Protein AF-A0A7C4AGB2-F1 (afdb_monomer_lite)

Organism: NCBI:txid270496

Sequence (620 aa):
MDYPVLHWTTWGGGLLIALMATIHVFIAHFAVGGGLFIAVMETRVQRLGLTPLKDYLRRYAKFFLVFTMVVGGLTGVGIWFSASITAPGATSVLIHTFVLGWATEWTFFLAEIVTLLVYMRSFEAQRSTRRLILAWLYFVFAFGSLATVQGFISYMLTPGDWLTTQRFWDGFFNPTYWPGLAFRTCVCAILAGIFGLLTAQGVEDADQRKRLTRFCALWTILPLPLAGLSGWWHIAVLPPAQKALALGGNPENAWGMQVFLWAGPVVLAGTALACVRLPRLGARVVAVVALAASFMFLGSFEYMREAGRRPFLVTGYIYSNGIRVSQVEAANRDGVLATARFSRVKTITPENRMQAGEELYFLECSSCHSLGGIMLDIKPRSAKYTAFGMESLLTGLGKVGRYMPPFVGTQEEKKALAAWLTEGLHGPAKPVAVTIPQLPDPPASAFNDSSEYVLTVAADRGINMLADADGRWTLGVGPQNLTAQLIKRDPSPMLVTADIQVTYAVQNGPSGNMRPGDKAFTAENIRATPYAKDGAFNPYPLVTVQAFDKDGKLLAQTSAVLPVSTELGCRNCHGGSWSHAVAGIAPDTARDVLKAHDRLSGTTLLASREPVNCRSCHAT

Structure (mmCIF, N/CA/C/O backbone):
data_AF-A0A7C4AGB2-F1
#
_entry.id   AF-A0A7C4AGB2-F1
#
loop_
_atom_site.group_PDB
_atom_site.id
_atom_site.type_symbol
_atom_site.label_atom_id
_atom_site.label_alt_id
_atom_site.label_comp_id
_atom_site.label_asym_id
_atom_site.label_entity_id
_atom_site.label_seq_id
_atom_site.pdbx_PDB_ins_code
_atom_site.Cartn_x
_atom_site.Cartn_y
_atom_site.Cartn_z
_atom_site.occupancy
_atom_site.B_iso_or_equiv
_atom_site.auth_seq_id
_atom_site.auth_comp_id
_atom_site.auth_asym_id
_atom_site.auth_atom_id
_atom_site.pdbx_PDB_model_num
ATOM 1 N N . MET A 1 1 ? 5.628 -21.078 7.020 1.00 61.00 1 MET A N 1
ATOM 2 C CA . MET A 1 1 ? 6.822 -20.223 6.827 1.00 61.00 1 MET A CA 1
ATOM 3 C C . MET A 1 1 ? 8.030 -21.125 6.680 1.00 61.00 1 MET A C 1
ATOM 5 O O . MET A 1 1 ? 8.529 -21.647 7.673 1.00 61.00 1 MET A O 1
ATOM 9 N N . ASP A 1 2 ? 8.448 -21.350 5.435 1.00 69.12 2 ASP A N 1
ATOM 10 C CA . ASP A 1 2 ? 9.408 -22.414 5.092 1.00 69.12 2 ASP A CA 1
ATOM 11 C C . ASP A 1 2 ? 10.834 -21.893 4.884 1.00 69.12 2 ASP A C 1
ATOM 13 O O . ASP A 1 2 ? 11.748 -22.680 4.648 1.00 69.12 2 ASP A O 1
ATOM 17 N N . TYR A 1 3 ? 11.022 -20.574 4.984 1.00 73.81 3 TYR A N 1
ATOM 18 C CA . TYR A 1 3 ? 12.280 -19.883 4.724 1.00 73.81 3 TYR A CA 1
ATOM 19 C C . TYR A 1 3 ? 12.599 -18.897 5.854 1.00 73.81 3 TYR A C 1
ATOM 21 O O . TYR A 1 3 ? 11.674 -18.276 6.386 1.00 73.81 3 TYR A O 1
ATOM 29 N N . PRO A 1 4 ? 13.883 -18.718 6.208 1.00 70.25 4 PRO A N 1
ATOM 30 C CA . PRO A 1 4 ? 14.295 -17.625 7.075 1.00 70.25 4 PRO A CA 1
ATOM 31 C C . PRO A 1 4 ? 14.122 -16.287 6.342 1.00 70.25 4 PRO A C 1
ATOM 33 O O . PRO A 1 4 ? 14.350 -16.199 5.135 1.00 70.25 4 PRO A O 1
ATOM 36 N N . VAL A 1 5 ? 13.742 -15.241 7.074 1.00 68.69 5 VAL A N 1
ATOM 37 C CA . VAL A 1 5 ? 13.641 -13.869 6.556 1.00 68.69 5 VAL A CA 1
ATOM 38 C C . VAL A 1 5 ? 14.658 -13.006 7.291 1.00 68.69 5 VAL A C 1
ATOM 40 O O . VAL A 1 5 ? 14.790 -13.099 8.510 1.00 68.69 5 VAL A O 1
ATOM 43 N N . LEU A 1 6 ? 15.401 -12.172 6.561 1.00 68.88 6 LEU A N 1
ATOM 44 C CA . LEU A 1 6 ? 16.325 -11.231 7.190 1.00 68.88 6 LEU A CA 1
ATOM 45 C C . LEU A 1 6 ? 15.527 -10.072 7.796 1.00 68.88 6 LEU A C 1
ATOM 47 O O . LEU A 1 6 ? 14.809 -9.376 7.079 1.00 68.88 6 LEU A O 1
ATOM 51 N N . HIS A 1 7 ? 15.663 -9.851 9.104 1.00 66.69 7 HIS A N 1
ATOM 52 C CA . HIS A 1 7 ? 14.978 -8.761 9.791 1.00 66.69 7 HIS A CA 1
ATOM 53 C C . HIS A 1 7 ? 15.769 -7.456 9.703 1.00 66.69 7 HIS A C 1
ATOM 55 O O . HIS A 1 7 ? 16.897 -7.370 10.186 1.00 66.69 7 HIS A O 1
ATOM 61 N N . TRP A 1 8 ? 15.148 -6.418 9.151 1.00 68.19 8 TRP A N 1
ATOM 62 C CA . TRP A 1 8 ? 15.706 -5.068 9.112 1.00 68.19 8 TRP A CA 1
ATOM 63 C C . TRP A 1 8 ? 14.906 -4.191 10.077 1.00 68.19 8 TRP A C 1
ATOM 65 O O . TRP A 1 8 ? 14.024 -3.451 9.646 1.00 68.19 8 TRP A O 1
ATOM 75 N N . THR A 1 9 ? 15.195 -4.295 11.381 1.00 72.50 9 THR A N 1
ATOM 76 C CA . THR A 1 9 ? 14.487 -3.577 12.466 1.00 72.50 9 THR A CA 1
ATOM 77 C C . THR A 1 9 ? 14.220 -2.109 12.122 1.00 72.50 9 THR A C 1
ATOM 79 O O . THR A 1 9 ? 13.076 -1.668 12.169 1.00 72.50 9 THR A O 1
ATOM 82 N N . THR A 1 10 ? 15.257 -1.368 11.721 1.00 72.69 10 THR A N 1
ATOM 83 C CA . THR A 1 10 ? 15.205 0.090 11.506 1.00 72.69 10 THR A CA 1
ATOM 84 C C . THR A 1 10 ? 14.708 0.498 10.117 1.00 72.69 10 THR A C 1
ATOM 86 O O . THR A 1 10 ? 14.137 1.573 9.942 1.00 72.69 10 THR A O 1
ATOM 89 N N . TRP A 1 11 ? 14.927 -0.328 9.097 1.00 68.19 11 TRP A N 1
ATOM 90 C CA . TRP A 1 11 ? 14.608 0.042 7.711 1.00 68.19 11 TRP A CA 1
ATOM 91 C C . TRP A 1 11 ? 13.245 -0.505 7.263 1.00 68.19 11 TRP A C 1
ATOM 93 O O . TRP A 1 11 ? 12.639 0.051 6.350 1.00 68.19 11 TRP A O 1
ATOM 103 N N . GLY A 1 12 ? 12.724 -1.529 7.950 1.00 66.94 12 GLY A N 1
ATOM 104 C CA . GLY A 1 12 ? 11.494 -2.238 7.594 1.00 66.94 12 GLY A CA 1
ATOM 105 C C . GLY A 1 12 ? 11.680 -3.165 6.388 1.00 66.94 12 GLY A C 1
ATOM 106 O O . GLY A 1 12 ? 12.526 -2.924 5.526 1.00 66.94 12 GLY A O 1
ATOM 107 N N . GLY A 1 13 ? 10.876 -4.231 6.302 1.00 64.62 13 GLY A N 1
ATOM 108 C CA . GLY A 1 13 ? 11.018 -5.239 5.240 1.00 64.62 13 GLY A CA 1
ATOM 109 C C . GLY A 1 13 ? 10.733 -4.725 3.818 1.00 64.62 13 GLY A C 1
ATOM 110 O O . GLY A 1 13 ? 11.320 -5.216 2.856 1.00 64.62 13 GLY A O 1
ATOM 111 N N . GLY A 1 14 ? 9.892 -3.693 3.668 1.00 73.25 14 GLY A N 1
ATOM 112 C CA . GLY A 1 14 ? 9.482 -3.166 2.357 1.00 73.25 14 GLY A CA 1
ATOM 113 C C . GLY A 1 14 ? 10.383 -2.083 1.745 1.00 73.25 14 GLY A C 1
ATOM 114 O O . GLY A 1 14 ? 10.343 -1.878 0.532 1.00 73.25 14 GLY A O 1
ATOM 115 N N . LEU A 1 15 ? 11.202 -1.379 2.535 1.00 79.25 15 LEU A N 1
ATOM 116 C CA . LEU A 1 15 ? 11.933 -0.201 2.043 1.00 79.25 15 LEU A CA 1
ATOM 117 C C . LEU A 1 15 ? 13.073 -0.565 1.087 1.00 79.25 15 LEU A C 1
ATOM 119 O O . LEU A 1 15 ? 13.238 0.085 0.056 1.00 79.25 15 LEU A O 1
ATOM 123 N N . LEU A 1 16 ? 13.851 -1.601 1.418 1.00 80.94 16 LEU A N 1
ATOM 124 C CA . LEU A 1 16 ? 14.991 -2.025 0.602 1.00 80.94 16 LEU A CA 1
ATOM 125 C C . LEU A 1 16 ? 14.543 -2.391 -0.816 1.00 80.94 16 LEU A C 1
ATOM 127 O O . LEU A 1 16 ? 15.123 -1.920 -1.795 1.00 80.94 16 LEU A O 1
ATOM 131 N N . ILE A 1 17 ? 13.479 -3.193 -0.923 1.00 81.00 17 ILE A N 1
ATOM 132 C CA . ILE A 1 17 ? 12.941 -3.592 -2.221 1.00 81.00 17 ILE A CA 1
ATOM 133 C C . ILE A 1 17 ? 12.310 -2.405 -2.955 1.00 81.00 17 ILE A C 1
ATOM 135 O O . ILE A 1 17 ? 12.520 -2.282 -4.157 1.00 81.00 17 ILE A O 1
ATOM 139 N N . ALA A 1 18 ? 11.623 -1.488 -2.262 1.00 82.31 18 ALA A N 1
ATOM 140 C CA . ALA A 1 18 ? 11.052 -0.291 -2.883 1.00 82.31 18 ALA A CA 1
ATOM 141 C C . ALA A 1 18 ? 12.131 0.630 -3.481 1.00 82.31 18 ALA A C 1
ATOM 143 O O . ALA A 1 18 ? 11.993 1.093 -4.617 1.00 82.31 18 ALA A O 1
ATOM 144 N N . LEU A 1 19 ? 13.228 0.858 -2.750 1.00 84.94 19 LEU A N 1
ATOM 145 C CA . LEU A 1 19 ? 14.354 1.669 -3.213 1.00 84.94 19 LEU A CA 1
ATOM 146 C C . LEU A 1 19 ? 15.060 1.010 -4.405 1.00 84.94 19 LEU A C 1
ATOM 148 O O . LEU A 1 19 ? 15.242 1.648 -5.443 1.00 84.94 19 LEU A O 1
ATOM 152 N N . MET A 1 20 ? 15.415 -0.273 -4.278 1.00 88.69 20 MET A N 1
ATOM 153 C CA . MET A 1 20 ? 16.110 -1.007 -5.339 1.00 88.69 20 MET A CA 1
ATOM 154 C C . MET A 1 20 ? 15.249 -1.151 -6.594 1.00 88.69 20 MET A C 1
ATOM 156 O O . MET A 1 20 ? 15.752 -0.930 -7.694 1.00 88.69 20 MET A O 1
ATOM 160 N N . ALA A 1 21 ? 13.952 -1.444 -6.447 1.00 88.88 21 ALA A N 1
ATOM 161 C CA . ALA A 1 21 ? 13.019 -1.501 -7.567 1.00 88.88 21 ALA A CA 1
ATOM 162 C C . ALA A 1 21 ? 12.912 -0.146 -8.269 1.00 88.88 21 ALA A C 1
ATOM 164 O O . ALA A 1 21 ? 13.071 -0.091 -9.482 1.00 88.88 21 ALA A O 1
ATOM 165 N N . THR A 1 22 ? 12.734 0.954 -7.533 1.00 90.88 22 THR A N 1
ATOM 166 C CA . THR A 1 22 ? 12.635 2.295 -8.133 1.00 90.88 22 THR A CA 1
ATOM 167 C C . THR A 1 22 ? 13.884 2.648 -8.943 1.00 90.88 22 THR A C 1
ATOM 169 O O . THR A 1 22 ? 13.779 3.070 -10.095 1.00 90.88 22 THR A O 1
ATOM 172 N N . ILE A 1 23 ? 15.073 2.436 -8.369 1.00 92.44 23 ILE A N 1
ATOM 173 C CA . ILE A 1 23 ? 16.349 2.740 -9.029 1.00 92.44 23 ILE A CA 1
ATOM 174 C C . ILE A 1 23 ? 16.540 1.859 -10.267 1.00 92.44 23 ILE A C 1
ATOM 176 O O . ILE A 1 23 ? 16.815 2.372 -11.353 1.00 92.44 23 ILE A O 1
ATOM 180 N N . HIS A 1 24 ? 16.380 0.543 -10.120 1.00 94.19 24 HIS A N 1
ATOM 181 C CA . HIS A 1 24 ? 16.608 -0.392 -11.215 1.00 94.19 24 HIS A CA 1
ATOM 182 C C . HIS A 1 24 ? 15.602 -0.192 -12.353 1.00 94.19 24 HIS A C 1
ATOM 184 O O . HIS A 1 24 ? 15.998 -0.091 -13.511 1.00 94.19 24 HIS A O 1
ATOM 190 N N . VAL A 1 25 ? 14.310 -0.067 -12.032 1.00 93.38 25 VAL A N 1
ATOM 191 C CA . VAL A 1 25 ? 13.242 0.125 -13.022 1.00 93.38 25 VAL A CA 1
ATOM 192 C C . VAL A 1 25 ? 13.456 1.425 -13.792 1.00 93.38 25 VAL A C 1
ATOM 194 O O . VAL A 1 25 ? 13.307 1.424 -15.014 1.00 93.38 25 VAL A O 1
ATOM 197 N N . PHE A 1 26 ? 13.878 2.507 -13.131 1.00 93.69 26 PHE A N 1
ATOM 198 C CA . PHE A 1 26 ? 14.246 3.743 -13.819 1.00 93.69 26 PHE A CA 1
ATOM 199 C C . PHE A 1 26 ? 15.380 3.514 -14.820 1.00 93.69 26 PHE A C 1
ATOM 201 O O . PHE A 1 26 ? 15.223 3.835 -15.995 1.00 93.69 26 PHE A O 1
ATOM 208 N N . ILE A 1 27 ? 16.482 2.885 -14.405 1.00 93.19 27 ILE A N 1
ATOM 209 C CA . ILE A 1 27 ? 17.621 2.592 -15.292 1.00 93.19 27 ILE A CA 1
ATOM 210 C C . ILE A 1 27 ? 17.211 1.680 -16.460 1.00 93.19 27 ILE A C 1
ATOM 212 O O . ILE A 1 27 ? 17.612 1.925 -17.598 1.00 93.19 27 ILE A O 1
ATOM 216 N N . ALA A 1 28 ? 16.378 0.671 -16.207 1.00 92.81 28 ALA A N 1
ATOM 217 C CA . ALA A 1 28 ? 15.880 -0.240 -17.231 1.00 92.81 28 ALA A CA 1
ATOM 218 C C . ALA A 1 28 ? 15.011 0.489 -18.271 1.00 92.81 28 ALA A C 1
ATOM 220 O O . ALA A 1 28 ? 15.226 0.339 -19.472 1.00 92.81 28 ALA A O 1
ATOM 221 N N . HIS A 1 29 ? 14.085 1.356 -17.844 1.00 94.19 29 HIS A N 1
ATOM 222 C CA . HIS A 1 29 ? 13.275 2.150 -18.778 1.00 94.19 29 HIS A CA 1
ATOM 223 C C . HIS A 1 29 ? 14.131 3.152 -19.566 1.00 94.19 29 HIS A C 1
ATOM 225 O O . HIS A 1 29 ? 13.853 3.421 -20.738 1.00 94.19 29 HIS A O 1
ATOM 231 N N . PHE A 1 30 ? 15.207 3.659 -18.955 1.00 91.06 30 PHE A N 1
ATOM 232 C CA . PHE A 1 30 ? 16.235 4.428 -19.651 1.00 91.06 30 PHE A CA 1
ATOM 233 C C . PHE A 1 30 ? 16.916 3.617 -20.752 1.00 91.06 30 PHE A C 1
ATOM 235 O O . PHE A 1 30 ? 17.067 4.139 -21.852 1.00 91.06 30 PHE A O 1
ATOM 242 N N . ALA A 1 31 ? 17.301 2.366 -20.494 1.00 92.06 31 ALA A N 1
ATOM 243 C CA . ALA A 1 31 ? 17.930 1.498 -21.490 1.00 92.06 31 ALA A CA 1
ATOM 244 C C . ALA A 1 31 ? 17.009 1.265 -22.700 1.00 92.06 31 ALA A C 1
ATOM 246 O O . ALA A 1 31 ? 17.386 1.534 -23.841 1.00 92.06 31 ALA A O 1
ATOM 247 N N . VAL A 1 32 ? 15.753 0.888 -22.446 1.00 95.19 32 VAL A N 1
ATOM 248 C CA . VAL A 1 32 ? 14.756 0.624 -23.498 1.00 95.19 32 VAL A CA 1
ATOM 249 C C . VAL A 1 32 ? 14.434 1.887 -24.296 1.00 95.19 32 VAL A C 1
ATOM 251 O O . VAL A 1 32 ? 14.479 1.889 -25.529 1.00 95.19 32 VAL A O 1
ATOM 254 N N . GLY A 1 33 ? 14.131 2.986 -23.601 1.00 94.50 33 GLY A N 1
ATOM 255 C CA . GLY A 1 33 ? 13.828 4.270 -24.226 1.00 94.50 33 GLY A CA 1
ATOM 256 C C . GLY A 1 33 ? 15.018 4.838 -25.000 1.00 94.50 33 GLY A C 1
ATOM 257 O O . GLY A 1 33 ? 14.879 5.256 -26.152 1.00 94.50 33 GLY A O 1
ATOM 258 N N . GLY A 1 34 ? 16.203 4.813 -24.392 1.00 91.69 34 GLY A N 1
ATOM 259 C CA . GLY A 1 34 ? 17.462 5.215 -25.013 1.00 91.69 34 GLY A CA 1
ATOM 260 C C . GLY A 1 34 ? 17.780 4.386 -26.254 1.00 91.69 34 GLY A C 1
ATOM 261 O O . GLY A 1 34 ? 18.238 4.939 -27.252 1.00 91.69 34 GLY A O 1
ATOM 262 N N . GLY A 1 35 ? 17.455 3.093 -26.251 1.00 93.00 35 GLY A N 1
ATOM 263 C CA . GLY A 1 35 ? 17.589 2.229 -27.420 1.00 93.00 35 GLY A CA 1
ATOM 264 C C . GLY A 1 35 ? 16.694 2.602 -28.573 1.00 93.00 35 GLY A C 1
ATOM 265 O O . GLY A 1 35 ? 17.174 2.726 -29.701 1.00 93.00 35 GLY A O 1
ATOM 266 N N . LEU A 1 36 ? 15.423 2.875 -28.286 1.00 95.38 36 LEU A N 1
ATOM 267 C CA . LEU A 1 36 ? 14.507 3.394 -29.294 1.00 95.38 36 LEU A CA 1
ATOM 268 C C . LEU A 1 36 ? 15.022 4.721 -29.868 1.00 95.38 36 LEU A C 1
ATOM 270 O O . LEU A 1 36 ? 15.013 4.927 -31.084 1.00 95.38 36 LEU A O 1
ATOM 274 N N . PHE A 1 37 ? 15.519 5.608 -29.002 1.00 94.69 37 PHE A N 1
ATOM 275 C CA . PHE A 1 37 ? 16.094 6.882 -29.419 1.00 94.69 37 PHE A CA 1
ATOM 276 C C . PHE A 1 37 ? 17.327 6.691 -30.306 1.00 94.69 37 PHE A C 1
ATOM 278 O O . PHE A 1 37 ? 17.417 7.334 -31.351 1.00 94.69 37 PHE A O 1
ATOM 285 N N . ILE A 1 38 ? 18.248 5.788 -29.950 1.00 93.94 38 ILE A N 1
ATOM 286 C CA . ILE A 1 38 ? 19.432 5.466 -30.759 1.00 93.94 38 ILE A CA 1
ATOM 287 C C . ILE A 1 38 ? 19.014 4.930 -32.130 1.00 93.94 38 ILE A C 1
ATOM 289 O O . ILE A 1 38 ? 19.489 5.435 -33.146 1.00 93.94 38 ILE A O 1
ATOM 293 N N . ALA A 1 39 ? 18.091 3.966 -32.179 1.00 95.06 39 ALA A N 1
ATOM 294 C CA . ALA A 1 39 ? 17.610 3.365 -33.421 1.00 95.06 39 ALA A CA 1
ATOM 295 C C . ALA A 1 39 ? 16.979 4.398 -34.367 1.00 95.06 39 ALA A C 1
ATOM 297 O O . ALA A 1 39 ? 17.310 4.470 -35.560 1.00 95.06 39 ALA A O 1
ATOM 298 N N . VAL A 1 40 ? 16.111 5.263 -33.837 1.00 95.12 40 VAL A N 1
ATOM 299 C CA . VAL A 1 40 ? 15.447 6.294 -34.638 1.00 95.12 40 VAL A CA 1
ATOM 300 C C . VAL A 1 40 ? 16.407 7.413 -35.030 1.00 95.12 40 VAL A C 1
ATOM 302 O O . VAL A 1 40 ? 16.389 7.850 -36.184 1.00 95.12 40 VAL A O 1
ATOM 305 N N . MET A 1 41 ? 17.292 7.852 -34.135 1.00 93.19 41 MET A N 1
ATOM 306 C CA . MET A 1 41 ? 18.293 8.865 -34.468 1.00 93.19 41 MET A CA 1
ATOM 307 C C . MET A 1 41 ? 19.303 8.361 -35.493 1.00 93.19 41 MET A C 1
ATOM 309 O O . MET A 1 41 ? 19.603 9.100 -36.425 1.00 93.19 41 MET A O 1
ATOM 313 N N . GLU A 1 42 ? 19.764 7.112 -35.405 1.00 93.38 42 GLU A N 1
ATOM 314 C CA . GLU A 1 42 ? 20.625 6.500 -36.425 1.00 93.38 42 GLU A CA 1
ATOM 315 C C . GLU A 1 42 ? 19.918 6.484 -37.786 1.00 93.38 42 GLU A C 1
ATOM 317 O O . GLU A 1 42 ? 20.479 6.927 -38.791 1.00 93.38 42 GLU A O 1
ATOM 322 N N . THR A 1 43 ? 18.648 6.064 -37.810 1.00 93.44 43 THR A N 1
ATOM 323 C CA . THR A 1 43 ? 17.818 6.077 -39.023 1.00 93.44 43 THR A CA 1
ATOM 324 C C . THR A 1 43 ? 17.752 7.481 -39.631 1.00 93.44 43 THR A C 1
ATOM 326 O O . THR A 1 43 ? 17.940 7.655 -40.837 1.00 93.44 43 THR A O 1
ATOM 329 N N . ARG A 1 44 ? 17.519 8.505 -38.801 1.00 91.44 44 ARG A N 1
ATOM 330 C CA . ARG A 1 44 ? 17.440 9.906 -39.239 1.00 91.44 44 ARG A CA 1
ATOM 331 C C . ARG A 1 44 ? 18.785 10.441 -39.715 1.00 91.44 44 ARG A C 1
ATOM 333 O O . ARG A 1 44 ? 18.824 11.074 -40.764 1.00 91.44 44 ARG A O 1
ATOM 340 N N . VAL A 1 45 ? 19.871 10.186 -38.986 1.00 89.19 45 VAL A N 1
ATOM 341 C CA . VAL A 1 45 ? 21.227 10.629 -39.346 1.00 89.19 45 VAL A CA 1
ATOM 342 C C . VAL A 1 45 ? 21.621 10.070 -40.707 1.00 89.19 45 VAL A C 1
ATOM 344 O O . VAL A 1 45 ? 22.073 10.831 -41.562 1.00 89.19 45 VAL A O 1
ATOM 347 N N . GLN A 1 46 ? 21.374 8.780 -40.953 1.00 88.81 46 GLN A N 1
ATOM 348 C CA . GLN A 1 46 ? 21.703 8.168 -42.238 1.00 88.81 46 GLN A CA 1
ATOM 349 C C . GLN A 1 46 ? 20.801 8.669 -43.376 1.00 88.81 46 GLN A C 1
ATOM 351 O O . GLN A 1 46 ? 21.324 9.055 -44.425 1.00 88.81 46 GLN A O 1
ATOM 356 N N . ARG A 1 47 ? 19.472 8.716 -43.183 1.00 87.88 47 ARG A N 1
ATOM 357 C CA . ARG A 1 47 ? 18.518 9.131 -44.233 1.00 87.88 47 ARG A CA 1
ATOM 358 C C . ARG A 1 47 ? 18.626 10.612 -44.588 1.00 87.88 47 ARG A C 1
ATOM 360 O O . ARG A 1 47 ? 18.671 10.945 -45.764 1.00 87.88 47 ARG A O 1
ATOM 367 N N . LEU A 1 48 ? 18.693 11.486 -43.583 1.00 86.06 48 LEU A N 1
ATOM 368 C CA . LEU A 1 48 ? 18.697 12.943 -43.759 1.00 86.06 48 LEU A CA 1
ATOM 369 C C . LEU A 1 48 ? 20.110 13.537 -43.891 1.00 86.06 48 LEU A C 1
ATOM 371 O O . LEU A 1 48 ? 20.241 14.746 -44.039 1.00 86.06 48 LEU A O 1
ATOM 375 N N . GLY A 1 49 ? 21.164 12.716 -43.811 1.00 81.12 49 GLY A N 1
ATOM 376 C CA . GLY A 1 49 ? 22.550 13.174 -43.966 1.00 81.12 49 GLY A CA 1
ATOM 377 C C . GLY A 1 49 ? 23.025 14.101 -42.842 1.00 81.12 49 GLY A C 1
ATOM 378 O O . GLY A 1 49 ? 23.817 15.007 -43.083 1.00 81.12 49 GLY A O 1
ATOM 379 N N . LEU A 1 50 ? 22.544 13.900 -41.610 1.00 80.25 50 LEU A N 1
ATOM 380 C CA . LEU A 1 50 ? 22.859 14.754 -40.454 1.00 80.25 50 LEU A CA 1
ATOM 381 C C . LEU A 1 50 ? 24.216 14.382 -39.835 1.00 80.25 50 LEU A C 1
ATOM 383 O O . LEU A 1 50 ? 24.298 14.069 -38.648 1.00 80.25 50 LEU A O 1
ATOM 387 N N . THR A 1 51 ? 25.278 14.400 -40.640 1.00 74.81 51 THR A N 1
ATOM 388 C CA . THR A 1 51 ? 26.644 14.010 -40.250 1.00 74.81 51 THR A CA 1
ATOM 389 C C . THR A 1 51 ? 27.122 14.635 -38.931 1.00 74.81 51 THR A C 1
ATOM 391 O O . THR A 1 51 ? 27.666 13.896 -38.112 1.00 74.81 51 THR A O 1
ATOM 394 N N . PRO A 1 52 ? 26.857 15.923 -38.626 1.00 76.69 52 PRO A N 1
ATOM 395 C CA . PRO A 1 52 ? 27.282 16.518 -37.353 1.00 76.69 52 PRO A CA 1
ATOM 396 C C . PRO A 1 52 ? 26.612 15.901 -36.109 1.00 76.69 52 PRO A C 1
ATOM 398 O O . PRO A 1 52 ? 27.159 15.952 -35.009 1.00 76.69 52 PRO A O 1
ATOM 401 N N . LEU A 1 53 ? 25.447 15.258 -36.265 1.00 83.00 53 LEU A N 1
ATOM 402 C CA . LEU A 1 53 ? 24.769 14.547 -35.177 1.00 83.00 53 LEU A CA 1
ATOM 403 C C . LEU A 1 53 ? 25.288 13.116 -34.976 1.00 83.00 53 LEU A C 1
ATOM 405 O O . LEU A 1 53 ? 24.935 12.482 -33.982 1.00 83.00 53 LEU A O 1
ATOM 409 N N . LYS A 1 54 ? 26.153 12.609 -35.864 1.00 84.44 54 LYS A N 1
ATOM 410 C CA . LYS A 1 54 ? 26.784 11.290 -35.715 1.00 84.44 54 LYS A CA 1
ATOM 411 C C . LYS A 1 54 ? 27.671 11.234 -34.467 1.00 84.44 54 LYS A C 1
ATOM 413 O O . LYS A 1 54 ? 27.593 10.272 -33.706 1.00 84.44 54 LYS A O 1
ATOM 418 N N . ASP A 1 55 ? 28.451 12.282 -34.206 1.00 83.44 55 ASP A N 1
ATOM 419 C CA . ASP A 1 55 ? 29.323 12.356 -33.024 1.00 83.44 55 ASP A CA 1
ATOM 420 C C . ASP A 1 55 ? 28.536 12.567 -31.731 1.00 83.44 55 ASP A C 1
ATOM 422 O O . ASP A 1 55 ? 28.909 12.072 -30.664 1.00 83.44 55 ASP A O 1
ATOM 426 N N . TYR A 1 56 ? 27.413 13.283 -31.816 1.00 88.94 56 TYR A N 1
ATOM 427 C CA . TYR A 1 56 ? 26.436 13.335 -30.734 1.00 88.94 56 TYR A CA 1
ATOM 428 C C . TYR A 1 56 ? 25.900 11.931 -30.422 1.00 88.94 56 TYR A C 1
ATOM 430 O O . TYR A 1 56 ? 25.962 11.501 -29.272 1.00 88.94 56 TYR A O 1
ATOM 438 N N . LEU A 1 57 ? 25.454 11.190 -31.441 1.00 89.75 57 LEU A N 1
ATOM 439 C CA . LEU A 1 57 ? 24.890 9.852 -31.276 1.00 89.75 57 LEU A CA 1
ATOM 440 C C . LEU A 1 57 ? 25.921 8.851 -30.736 1.00 89.75 57 LEU A C 1
ATOM 442 O O . LEU A 1 57 ? 25.598 8.052 -29.862 1.00 89.75 57 LEU A O 1
ATOM 446 N N . ARG A 1 58 ? 27.185 8.950 -31.168 1.00 89.38 58 ARG A N 1
ATOM 447 C CA . ARG A 1 58 ? 28.293 8.148 -30.625 1.00 89.38 58 ARG A CA 1
ATOM 448 C C . ARG A 1 58 ? 28.518 8.409 -29.135 1.00 89.38 58 ARG A C 1
ATOM 450 O O . ARG A 1 58 ? 28.684 7.465 -28.366 1.00 89.38 58 ARG A O 1
ATOM 457 N N . ARG A 1 59 ? 28.532 9.680 -28.713 1.00 88.88 59 ARG A N 1
ATOM 458 C CA . ARG A 1 59 ? 28.674 10.061 -27.294 1.00 88.88 59 ARG A CA 1
ATOM 459 C C . ARG A 1 59 ? 27.471 9.608 -26.469 1.00 88.88 59 ARG A C 1
ATOM 461 O O . ARG A 1 59 ? 27.657 9.081 -25.376 1.00 88.88 59 ARG A O 1
ATOM 468 N N . TYR A 1 60 ? 26.270 9.761 -27.022 1.00 89.19 60 TYR A N 1
ATOM 469 C CA . TYR A 1 60 ? 25.019 9.308 -26.421 1.00 89.19 60 TYR A CA 1
ATOM 470 C C . TYR A 1 60 ? 25.040 7.790 -26.189 1.00 89.19 60 TYR A C 1
ATOM 472 O O . TYR A 1 60 ? 24.884 7.339 -25.060 1.00 89.19 60 TYR A O 1
ATOM 480 N N . ALA A 1 61 ? 25.352 6.998 -27.218 1.00 89.62 61 ALA A N 1
ATOM 481 C CA . ALA A 1 61 ? 25.444 5.543 -27.109 1.00 89.62 61 ALA A CA 1
ATOM 482 C C . ALA A 1 61 ? 26.572 5.077 -26.171 1.00 89.62 61 ALA A C 1
ATOM 484 O O . ALA A 1 61 ? 26.389 4.107 -25.441 1.00 89.62 61 ALA A O 1
ATOM 485 N N . LYS A 1 62 ? 27.711 5.789 -26.113 1.00 88.88 62 LYS A N 1
ATOM 486 C CA . LYS A 1 62 ? 28.785 5.497 -25.144 1.00 88.88 62 LYS A CA 1
ATOM 487 C C . LYS A 1 62 ? 28.315 5.668 -23.699 1.00 88.88 62 LYS A C 1
ATOM 489 O O . LYS A 1 62 ? 28.670 4.851 -22.854 1.00 88.88 62 LYS A O 1
ATOM 494 N N . PHE A 1 63 ? 27.552 6.726 -23.415 1.00 88.19 63 PHE A N 1
ATOM 495 C CA . PHE A 1 63 ? 26.970 6.933 -22.091 1.00 88.19 63 PHE A CA 1
ATOM 496 C C . PHE A 1 63 ? 26.054 5.765 -21.718 1.00 88.19 63 PHE A C 1
ATOM 498 O O . PHE A 1 63 ? 26.249 5.179 -20.657 1.00 88.19 63 PHE A O 1
ATOM 505 N N . PHE A 1 64 ? 25.125 5.388 -22.606 1.00 83.62 64 PHE A N 1
ATOM 506 C CA . PHE A 1 64 ? 24.228 4.257 -22.362 1.00 83.62 64 PHE A CA 1
ATOM 507 C C . PHE A 1 64 ? 24.997 2.965 -22.155 1.00 83.62 64 PHE A C 1
ATOM 509 O O . PHE A 1 64 ? 24.740 2.286 -21.175 1.00 83.62 64 PHE A O 1
ATOM 516 N N . LEU A 1 65 ? 26.010 2.687 -22.978 1.00 85.12 65 LEU A N 1
ATOM 517 C CA . LEU A 1 65 ? 26.831 1.493 -22.822 1.00 85.12 65 LEU A CA 1
ATOM 518 C C . LEU A 1 65 ? 27.420 1.379 -21.414 1.00 85.12 65 LEU A C 1
ATOM 520 O O . LEU A 1 65 ? 27.354 0.313 -20.827 1.00 85.12 65 LEU A O 1
ATOM 524 N N . VAL A 1 66 ? 27.991 2.449 -20.856 1.00 85.31 66 VAL A N 1
ATOM 525 C CA . VAL A 1 66 ? 28.569 2.386 -19.503 1.00 85.31 66 VAL A CA 1
ATOM 526 C C . VAL A 1 66 ? 27.472 2.355 -18.440 1.00 85.31 66 VAL A C 1
ATOM 528 O O . VAL A 1 66 ? 27.536 1.560 -17.507 1.00 85.31 66 VAL A O 1
ATOM 531 N N . PHE A 1 67 ? 26.459 3.208 -18.576 1.00 84.69 67 PHE A N 1
ATOM 532 C CA . PHE A 1 67 ? 25.419 3.369 -17.569 1.00 84.69 67 PHE A CA 1
ATOM 533 C C . PHE A 1 67 ? 24.525 2.128 -17.447 1.00 84.69 67 PHE A C 1
ATOM 535 O O . PHE A 1 67 ? 24.333 1.623 -16.344 1.00 84.69 67 PHE A O 1
ATOM 542 N N . THR A 1 68 ? 24.022 1.585 -18.557 1.00 79.62 68 THR A N 1
ATOM 543 C CA . THR A 1 68 ? 23.122 0.423 -18.541 1.00 79.62 68 THR A CA 1
ATOM 544 C C . THR A 1 68 ? 23.878 -0.877 -18.284 1.00 79.62 68 THR A C 1
ATOM 546 O O . THR A 1 68 ? 23.419 -1.684 -17.483 1.00 79.62 68 THR A O 1
ATOM 549 N N . MET A 1 69 ? 25.073 -1.063 -18.860 1.00 81.62 69 MET A N 1
ATOM 550 C CA . MET A 1 69 ? 25.863 -2.280 -18.633 1.00 81.62 69 MET A CA 1
ATOM 551 C C . MET A 1 69 ? 26.353 -2.381 -17.186 1.00 81.62 69 MET A C 1
ATOM 553 O O . MET A 1 69 ? 26.240 -3.440 -16.577 1.00 81.62 69 MET A O 1
ATOM 557 N N . VAL A 1 70 ? 26.895 -1.293 -16.625 1.00 87.50 70 VAL A N 1
ATOM 558 C CA . VAL A 1 70 ? 27.477 -1.321 -15.275 1.00 87.50 70 VAL A CA 1
ATOM 559 C C . VAL A 1 70 ? 26.398 -1.101 -14.226 1.00 87.50 70 VAL A C 1
ATOM 561 O O . VAL A 1 70 ? 26.153 -1.977 -13.404 1.00 87.50 70 VAL A O 1
ATOM 564 N N . VAL A 1 71 ? 25.725 0.052 -14.249 1.00 89.94 71 VAL A N 1
ATOM 565 C CA . VAL A 1 71 ? 24.748 0.397 -13.205 1.00 89.94 71 VAL A CA 1
ATOM 566 C C . VAL A 1 71 ? 23.475 -0.429 -13.373 1.00 89.94 71 VAL A C 1
ATOM 568 O O . VAL A 1 71 ? 22.960 -0.961 -12.391 1.00 89.94 71 VAL A O 1
ATOM 571 N N . GLY A 1 72 ? 22.989 -0.601 -14.606 1.00 88.62 72 GLY A N 1
ATOM 572 C CA . GLY A 1 72 ? 21.829 -1.455 -14.887 1.00 88.62 72 GLY A CA 1
ATOM 573 C C . GLY A 1 72 ? 22.087 -2.920 -14.531 1.00 88.62 72 GLY A C 1
ATOM 574 O O . GLY A 1 72 ? 21.296 -3.500 -13.792 1.00 88.62 72 GLY A O 1
ATOM 575 N N . GLY A 1 73 ? 23.230 -3.481 -14.942 1.00 89.50 73 GLY A N 1
ATOM 576 C CA . GLY A 1 73 ? 23.635 -4.842 -14.570 1.00 89.50 73 GLY A CA 1
ATOM 577 C C . GLY A 1 73 ? 23.758 -5.045 -13.054 1.00 89.50 73 GLY A C 1
ATOM 578 O O . GLY A 1 73 ? 23.160 -5.969 -12.504 1.00 89.50 73 GLY A O 1
ATOM 579 N N . LEU A 1 74 ? 24.461 -4.149 -12.349 1.00 92.56 74 LEU A N 1
ATOM 580 C CA . LEU A 1 74 ? 24.617 -4.221 -10.887 1.00 92.56 74 LEU A CA 1
ATOM 581 C C . LEU A 1 74 ? 23.278 -4.112 -10.151 1.00 92.56 74 LEU A C 1
ATOM 583 O O . LEU A 1 74 ? 23.013 -4.882 -9.229 1.00 92.56 74 LEU A O 1
ATOM 587 N N . THR A 1 75 ? 22.420 -3.172 -10.552 1.00 93.75 75 THR A N 1
ATOM 588 C CA . THR A 1 75 ? 21.105 -2.985 -9.916 1.00 93.75 75 THR A CA 1
ATOM 589 C C . THR A 1 75 ? 20.129 -4.116 -10.253 1.00 93.75 75 THR A C 1
ATOM 591 O O . THR A 1 75 ? 19.321 -4.475 -9.399 1.00 93.75 75 THR A O 1
ATOM 594 N N . GLY A 1 76 ? 20.247 -4.735 -11.434 1.00 90.69 76 GLY A N 1
ATOM 595 C CA . GLY A 1 76 ? 19.456 -5.903 -11.840 1.00 90.69 76 GLY A CA 1
ATOM 596 C C . GLY A 1 76 ? 19.821 -7.169 -11.069 1.00 90.69 76 GLY A C 1
ATOM 597 O O . GLY A 1 76 ? 18.951 -7.907 -10.612 1.00 90.69 76 GLY A O 1
ATOM 598 N N . VAL A 1 77 ? 21.110 -7.387 -10.807 1.00 91.19 77 VAL A N 1
ATOM 599 C CA . VAL A 1 77 ? 21.536 -8.430 -9.863 1.00 91.19 77 VAL A CA 1
ATOM 600 C C . VAL A 1 77 ? 21.089 -8.069 -8.440 1.00 91.19 77 VAL A C 1
ATOM 602 O O . VAL A 1 77 ? 20.563 -8.910 -7.710 1.00 91.19 77 VAL A O 1
ATOM 605 N N . GLY A 1 78 ? 21.223 -6.799 -8.049 1.00 91.75 78 GLY A N 1
ATOM 606 C CA . GLY A 1 78 ? 20.850 -6.309 -6.722 1.00 91.75 78 GLY A CA 1
ATOM 607 C C . GLY A 1 78 ? 19.372 -6.506 -6.369 1.00 91.75 78 GLY A C 1
ATOM 608 O O . GLY A 1 78 ? 19.065 -6.863 -5.227 1.00 91.75 78 GLY A O 1
ATOM 609 N N . ILE A 1 79 ? 18.448 -6.327 -7.323 1.00 89.00 79 ILE A N 1
ATOM 610 C CA . ILE A 1 79 ? 17.016 -6.551 -7.075 1.00 89.00 79 ILE A CA 1
ATOM 611 C C . ILE A 1 79 ? 16.707 -8.035 -6.842 1.00 89.00 79 ILE A C 1
ATOM 613 O O . ILE A 1 79 ? 15.894 -8.349 -5.975 1.00 89.00 79 ILE A O 1
ATOM 617 N N . TRP A 1 80 ? 17.411 -8.949 -7.517 1.00 88.44 80 TRP A N 1
ATOM 618 C CA . TRP A 1 80 ? 17.273 -10.395 -7.318 1.00 88.44 80 TRP A CA 1
ATOM 619 C C . TRP A 1 80 ? 17.668 -10.833 -5.908 1.00 88.44 80 TRP A C 1
ATOM 621 O O . TRP A 1 80 ? 16.911 -11.546 -5.241 1.00 88.44 80 TRP A O 1
ATOM 631 N N . PHE A 1 81 ? 18.815 -10.361 -5.415 1.00 88.31 81 PHE A N 1
ATOM 632 C CA . PHE A 1 81 ? 19.228 -10.612 -4.033 1.00 88.31 81 PHE A CA 1
ATOM 633 C C . PHE A 1 81 ? 18.242 -9.995 -3.037 1.00 88.31 81 PHE A C 1
ATOM 635 O O . PHE A 1 81 ? 17.802 -10.664 -2.103 1.00 88.31 81 PHE A O 1
ATOM 642 N N . SER A 1 82 ? 17.835 -8.745 -3.270 1.00 87.81 82 SER A N 1
ATOM 643 C CA . SER A 1 82 ? 16.909 -8.033 -2.383 1.00 87.81 82 SER A CA 1
ATOM 644 C C . SER A 1 82 ? 15.556 -8.747 -2.282 1.00 87.81 82 SER A C 1
ATOM 646 O O . SER A 1 82 ? 15.061 -8.963 -1.177 1.00 87.81 82 SER A O 1
ATOM 648 N N . ALA A 1 83 ? 14.974 -9.175 -3.407 1.00 86.88 83 ALA A N 1
ATOM 649 C CA . ALA A 1 83 ? 13.700 -9.897 -3.437 1.00 86.88 83 ALA A CA 1
ATOM 650 C C . ALA A 1 83 ? 13.803 -11.292 -2.798 1.00 86.88 83 ALA A C 1
ATOM 652 O O . ALA A 1 83 ? 12.907 -11.706 -2.061 1.00 86.88 83 ALA A O 1
ATOM 653 N N . SER A 1 84 ? 14.916 -11.999 -3.018 1.00 86.88 84 SER A N 1
ATOM 654 C CA . SER A 1 84 ? 15.152 -13.325 -2.429 1.00 86.88 84 SER A CA 1
ATOM 655 C C . SER A 1 84 ? 15.256 -13.275 -0.905 1.00 86.88 84 SER A C 1
ATOM 657 O O . SER A 1 84 ? 14.797 -14.189 -0.230 1.00 86.88 84 SER A O 1
ATOM 659 N N . ILE A 1 85 ? 15.830 -12.201 -0.359 1.00 84.62 85 ILE A N 1
ATOM 660 C CA . ILE A 1 85 ? 16.037 -12.033 1.085 1.00 84.62 85 ILE A CA 1
ATOM 661 C C . ILE A 1 85 ? 14.779 -11.497 1.783 1.00 84.62 85 ILE A C 1
ATOM 663 O O . ILE A 1 85 ? 14.454 -11.923 2.890 1.00 84.62 85 ILE A O 1
ATOM 667 N N . THR A 1 86 ? 14.075 -10.555 1.151 1.00 82.81 86 THR A N 1
ATOM 668 C CA . THR A 1 86 ? 12.903 -9.887 1.747 1.00 82.81 86 THR A CA 1
ATOM 669 C C . THR A 1 86 ? 11.612 -10.686 1.577 1.00 82.81 86 THR A C 1
ATOM 671 O O . THR A 1 86 ? 10.744 -10.640 2.445 1.00 82.81 86 THR A O 1
ATOM 674 N N . ALA A 1 87 ? 11.480 -11.438 0.482 1.00 87.75 87 ALA A N 1
ATOM 675 C CA . ALA A 1 87 ? 10.273 -12.177 0.126 1.00 87.75 87 ALA A CA 1
ATOM 676 C C . ALA A 1 87 ? 10.596 -13.566 -0.473 1.00 87.75 87 ALA A C 1
ATOM 678 O O . ALA A 1 87 ? 10.159 -13.877 -1.588 1.00 87.75 87 ALA A O 1
ATOM 679 N N . PRO A 1 88 ? 11.332 -14.439 0.246 1.00 88.50 88 PRO A N 1
ATOM 680 C CA . PRO A 1 88 ? 11.805 -15.723 -0.283 1.00 88.50 88 PRO A CA 1
ATOM 681 C C . PRO A 1 88 ? 10.670 -16.619 -0.793 1.00 88.50 88 PRO A C 1
ATOM 683 O O . PRO A 1 88 ? 10.802 -17.254 -1.837 1.00 88.50 88 PRO A O 1
ATOM 686 N N . GLY A 1 89 ? 9.521 -16.629 -0.105 1.00 89.19 89 GLY A N 1
ATOM 687 C CA . GLY A 1 89 ? 8.353 -17.408 -0.518 1.00 89.19 89 GLY A CA 1
ATOM 688 C C . GLY A 1 89 ? 7.804 -16.988 -1.884 1.00 89.19 89 GLY A C 1
ATOM 689 O O . GLY A 1 89 ? 7.567 -17.841 -2.735 1.00 89.19 89 GLY A O 1
ATOM 690 N N . ALA A 1 90 ? 7.650 -15.683 -2.132 1.00 90.06 90 ALA A N 1
ATOM 691 C CA . ALA A 1 90 ? 7.170 -15.186 -3.422 1.00 90.06 90 ALA A CA 1
ATOM 692 C C . ALA A 1 90 ? 8.219 -15.350 -4.527 1.00 90.06 90 ALA A C 1
ATOM 694 O O . ALA A 1 90 ? 7.875 -15.742 -5.639 1.00 90.06 90 ALA A O 1
ATOM 695 N N . THR A 1 91 ? 9.496 -15.126 -4.211 1.00 91.62 91 THR A N 1
ATOM 696 C CA . THR A 1 91 ? 10.603 -15.360 -5.146 1.00 91.62 91 THR A CA 1
ATOM 697 C C . THR A 1 91 ? 10.670 -16.828 -5.568 1.00 91.62 91 THR A C 1
ATOM 699 O O . THR A 1 91 ? 10.780 -17.122 -6.755 1.00 91.62 91 THR A O 1
ATOM 702 N N . SER A 1 92 ? 10.496 -17.760 -4.627 1.00 92.25 92 SER A N 1
ATOM 703 C CA . SER A 1 92 ? 10.405 -19.195 -4.917 1.00 92.25 92 SER A CA 1
ATOM 704 C C . SER A 1 92 ? 9.261 -19.507 -5.887 1.00 92.25 92 SER A C 1
ATOM 706 O O . SER A 1 92 ? 9.472 -20.217 -6.868 1.00 92.25 92 SER A O 1
ATOM 708 N N . VAL A 1 93 ? 8.073 -18.924 -5.685 1.00 93.25 93 VAL A N 1
ATOM 709 C CA . VAL A 1 93 ? 6.934 -19.087 -6.609 1.00 93.25 93 VAL A CA 1
ATOM 710 C C . VAL A 1 93 ? 7.275 -18.564 -8.003 1.00 93.25 93 VAL A C 1
ATOM 712 O O . VAL A 1 93 ? 7.065 -19.268 -8.983 1.00 93.25 93 VAL A O 1
ATOM 715 N N . LEU A 1 94 ? 7.852 -17.364 -8.105 1.00 93.56 94 LEU A N 1
ATOM 716 C CA . LEU A 1 94 ? 8.241 -16.785 -9.394 1.00 93.56 94 LEU A CA 1
ATOM 717 C C . LEU A 1 94 ? 9.260 -17.650 -10.143 1.00 93.56 94 LEU A C 1
ATOM 719 O O . LEU A 1 94 ? 9.160 -17.772 -11.361 1.00 93.56 94 LEU A O 1
ATOM 723 N N . ILE A 1 95 ? 10.218 -18.260 -9.440 1.00 92.38 95 ILE A N 1
ATOM 724 C CA . ILE A 1 95 ? 11.203 -19.164 -10.049 1.00 92.38 95 ILE A CA 1
ATOM 725 C C . ILE A 1 95 ? 10.509 -20.420 -10.581 1.00 92.38 95 ILE A C 1
ATOM 727 O O . ILE A 1 95 ? 10.663 -20.743 -11.754 1.00 92.38 95 ILE A O 1
ATOM 731 N N . HIS A 1 96 ? 9.716 -21.107 -9.756 1.00 92.69 96 HIS A N 1
ATOM 732 C CA . HIS A 1 96 ? 9.063 -22.353 -10.170 1.00 92.69 96 HIS A CA 1
ATOM 733 C C . HIS A 1 96 ? 8.060 -22.138 -11.309 1.00 92.69 96 HIS A C 1
ATOM 735 O O . HIS A 1 96 ? 7.903 -23.017 -12.152 1.00 92.69 96 HIS A O 1
ATOM 741 N N . THR A 1 97 ? 7.422 -20.966 -11.371 1.00 94.25 97 THR A N 1
ATOM 742 C CA . THR A 1 97 ? 6.482 -20.639 -12.446 1.00 94.25 97 THR A CA 1
ATOM 743 C C . THR A 1 97 ? 7.183 -20.144 -13.712 1.00 94.25 97 THR A C 1
ATOM 745 O O . THR A 1 97 ? 6.765 -20.500 -14.810 1.00 94.25 97 THR A O 1
ATOM 748 N N . PHE A 1 98 ? 8.237 -19.325 -13.595 1.00 95.69 98 PHE A N 1
ATOM 749 C CA . PHE A 1 98 ? 8.773 -18.545 -14.719 1.00 95.69 98 PHE A CA 1
ATOM 750 C C . PHE A 1 98 ? 10.283 -18.683 -14.954 1.00 95.69 98 PHE A C 1
ATOM 752 O O . PHE A 1 98 ? 10.859 -17.825 -15.619 1.00 95.69 98 PHE A O 1
ATOM 759 N N . VAL A 1 99 ? 10.954 -19.739 -14.478 1.00 93.50 99 VAL A N 1
ATOM 760 C CA . VAL A 1 99 ? 12.414 -19.915 -14.671 1.00 93.50 99 VAL A CA 1
ATOM 761 C C . VAL A 1 99 ? 12.866 -19.722 -16.129 1.00 93.50 99 VAL A C 1
ATOM 763 O O . VAL A 1 99 ? 13.843 -19.021 -16.382 1.00 93.50 99 VAL A O 1
ATOM 766 N N . LEU A 1 100 ? 12.120 -20.260 -17.103 1.00 92.94 100 LEU A N 1
ATOM 767 C CA . LEU A 1 100 ? 12.425 -20.089 -18.530 1.00 92.94 100 LEU A CA 1
ATOM 768 C C . LEU A 1 100 ? 12.161 -18.662 -19.029 1.00 92.94 100 LEU A C 1
ATOM 770 O O . LEU A 1 100 ? 12.868 -18.171 -19.907 1.00 92.94 100 LEU A O 1
ATOM 774 N N . GLY A 1 101 ? 11.179 -17.974 -18.448 1.00 93.19 101 GLY A N 1
ATOM 775 C CA . GLY A 1 101 ? 10.944 -16.560 -18.712 1.00 93.19 101 GLY A CA 1
ATOM 776 C C . GLY A 1 101 ? 12.117 -15.702 -18.232 1.00 93.19 101 GLY A C 1
ATOM 777 O O . GLY A 1 101 ? 12.597 -14.850 -18.973 1.00 93.19 101 GLY A O 1
ATOM 778 N N . TRP A 1 102 ? 12.633 -15.961 -17.030 1.00 91.19 102 TRP A N 1
ATOM 779 C CA . TRP A 1 102 ? 13.817 -15.271 -16.513 1.00 91.19 102 TRP A CA 1
ATOM 780 C C . TRP A 1 102 ? 15.062 -15.540 -17.361 1.00 91.19 102 TRP A C 1
ATOM 782 O O . TRP A 1 102 ? 15.773 -14.605 -17.715 1.00 91.19 102 TRP A O 1
ATOM 792 N N . ALA A 1 103 ? 15.288 -16.791 -17.771 1.00 93.88 103 ALA A N 1
ATOM 793 C CA . ALA A 1 103 ? 16.380 -17.125 -18.687 1.00 93.88 103 ALA A CA 1
ATOM 794 C C . ALA A 1 103 ? 16.257 -16.394 -20.041 1.00 93.88 103 ALA A C 1
ATOM 796 O O . ALA A 1 103 ? 17.259 -15.963 -20.620 1.00 93.88 103 ALA A O 1
ATOM 797 N N . THR A 1 104 ? 15.027 -16.212 -20.531 1.00 95.56 104 THR A N 1
ATOM 798 C CA . THR A 1 104 ? 14.744 -15.453 -21.758 1.00 95.56 104 THR A CA 1
ATOM 799 C C . THR A 1 104 ? 15.105 -13.976 -21.593 1.00 95.56 104 THR A C 1
ATOM 801 O O . THR A 1 104 ? 15.778 -13.409 -22.451 1.00 95.56 104 THR A O 1
ATOM 804 N N . GLU A 1 105 ? 14.733 -13.364 -20.469 1.00 94.25 105 GLU A N 1
ATOM 805 C CA . GLU A 1 105 ? 15.088 -11.979 -20.138 1.00 94.25 105 GLU A CA 1
ATOM 806 C C . GLU A 1 105 ? 16.609 -11.773 -20.083 1.00 94.25 105 GLU A C 1
ATOM 808 O O . GLU A 1 105 ? 17.125 -10.852 -20.714 1.00 94.25 105 GLU A O 1
ATOM 813 N N . TRP A 1 106 ? 17.344 -12.689 -19.445 1.00 91.56 106 TRP A N 1
ATOM 814 C CA . TRP A 1 106 ? 18.810 -12.631 -19.367 1.00 91.56 106 TRP A CA 1
ATOM 815 C C . TRP A 1 106 ? 19.462 -12.772 -20.745 1.00 91.56 106 TRP A C 1
ATOM 817 O O . TRP A 1 106 ? 20.481 -12.139 -21.028 1.00 91.56 106 TRP A O 1
ATOM 827 N N . THR A 1 107 ? 18.863 -13.579 -21.623 1.00 95.94 107 THR A N 1
ATOM 828 C CA . THR A 1 107 ? 19.319 -13.730 -23.010 1.00 95.94 107 THR A CA 1
ATOM 829 C C . THR A 1 107 ? 19.114 -12.436 -23.794 1.00 95.94 107 THR A C 1
ATOM 831 O O . THR A 1 107 ? 20.027 -12.004 -24.500 1.00 95.94 107 THR A O 1
ATOM 834 N N . PHE A 1 108 ? 17.959 -11.780 -23.638 1.00 96.25 108 PHE A N 1
ATOM 835 C CA . PHE A 1 108 ? 17.716 -10.462 -24.222 1.00 96.25 108 PHE A CA 1
ATOM 836 C C . PHE A 1 108 ? 18.693 -9.412 -23.688 1.00 96.25 108 PHE A C 1
ATOM 838 O O . PHE A 1 108 ? 19.296 -8.702 -24.488 1.00 96.25 108 PHE A O 1
ATOM 845 N N . PHE A 1 109 ? 18.938 -9.373 -22.378 1.00 92.31 109 PHE A N 1
ATOM 846 C CA . PHE A 1 109 ? 19.896 -8.451 -21.766 1.00 92.31 109 PHE A CA 1
ATOM 847 C C . PHE A 1 109 ? 21.333 -8.661 -22.276 1.00 92.31 109 PHE A C 1
ATOM 849 O O . PHE A 1 109 ? 22.033 -7.708 -22.626 1.00 92.31 109 PHE A O 1
ATOM 856 N N . LEU A 1 110 ? 21.784 -9.914 -22.394 1.00 93.25 110 LEU A N 1
ATOM 857 C CA . LEU A 1 110 ? 23.097 -10.216 -22.965 1.00 93.25 110 LEU A CA 1
ATOM 858 C C . LEU A 1 110 ? 23.178 -9.794 -24.440 1.00 93.25 110 LEU A C 1
ATOM 860 O O . LEU A 1 110 ? 24.160 -9.172 -24.857 1.00 93.25 110 LEU A O 1
ATOM 864 N N . ALA A 1 111 ? 22.149 -10.106 -25.232 1.00 95.44 111 ALA A N 1
ATOM 865 C CA . ALA A 1 111 ? 22.082 -9.725 -26.639 1.00 95.44 111 ALA A CA 1
ATOM 866 C C . ALA A 1 111 ? 22.051 -8.196 -26.816 1.00 95.44 111 ALA A C 1
ATOM 868 O O . ALA A 1 111 ? 22.710 -7.658 -27.712 1.00 95.44 111 ALA A O 1
ATOM 869 N N . GLU A 1 112 ? 21.360 -7.481 -25.929 1.00 93.06 112 GLU A N 1
ATOM 870 C CA . GLU A 1 112 ? 21.363 -6.023 -25.836 1.00 93.06 112 GLU A CA 1
ATOM 871 C C . GLU A 1 112 ? 22.799 -5.490 -25.636 1.00 93.06 112 GLU A C 1
ATOM 873 O O . GLU A 1 112 ? 23.273 -4.663 -26.419 1.00 93.06 112 GLU A O 1
ATOM 878 N N . ILE A 1 113 ? 23.548 -6.000 -24.652 1.00 90.31 113 ILE A N 1
ATOM 879 C CA . ILE A 1 113 ? 24.930 -5.553 -24.396 1.00 90.31 113 ILE A CA 1
ATOM 880 C C . ILE A 1 113 ? 25.836 -5.826 -25.601 1.00 90.31 113 ILE A C 1
ATOM 882 O O . ILE A 1 113 ? 26.583 -4.945 -26.042 1.00 90.31 113 ILE A O 1
ATOM 886 N N . VAL A 1 114 ? 25.776 -7.041 -26.154 1.00 93.19 114 VAL A N 1
ATOM 887 C CA . VAL A 1 114 ? 26.613 -7.440 -27.295 1.00 93.19 114 VAL A CA 1
ATOM 888 C C . VAL A 1 114 ? 26.320 -6.560 -28.509 1.00 93.19 114 VAL A C 1
ATOM 890 O O . VAL A 1 114 ? 27.250 -6.053 -29.144 1.00 93.19 114 VAL A O 1
ATOM 893 N N . THR A 1 115 ? 25.045 -6.318 -28.819 1.00 94.12 115 THR A N 1
ATOM 894 C CA . THR A 1 115 ? 24.667 -5.447 -29.940 1.00 94.12 115 THR A CA 1
ATOM 895 C C . THR A 1 115 ? 25.133 -4.013 -29.736 1.00 94.12 115 THR A C 1
ATOM 897 O O . THR A 1 115 ? 25.680 -3.436 -30.678 1.00 94.12 115 THR A O 1
ATOM 900 N N . LEU A 1 116 ? 25.026 -3.455 -28.524 1.00 90.62 116 LEU A N 1
ATOM 901 C CA . LEU A 1 116 ? 25.500 -2.100 -28.235 1.00 90.62 116 LEU A CA 1
ATOM 902 C C . LEU A 1 116 ? 27.029 -1.978 -28.328 1.00 90.62 116 LEU A C 1
ATOM 904 O O . LEU A 1 116 ? 27.542 -1.005 -28.885 1.00 90.62 116 LEU A O 1
ATOM 908 N N . LEU A 1 117 ? 27.777 -2.975 -27.847 1.00 91.19 117 LEU A N 1
ATOM 909 C CA . LEU A 1 117 ? 29.239 -3.020 -27.965 1.00 91.19 117 LEU A CA 1
ATOM 910 C C . LEU A 1 117 ? 29.691 -3.051 -29.429 1.00 91.19 117 LEU A C 1
ATOM 912 O O . LEU A 1 117 ? 30.590 -2.304 -29.827 1.00 91.19 117 LEU A O 1
ATOM 916 N N . VAL A 1 118 ? 29.059 -3.893 -30.250 1.00 92.31 118 VAL A N 1
ATOM 917 C CA . VAL A 1 118 ? 29.369 -3.988 -31.683 1.00 92.31 118 VAL A CA 1
ATOM 918 C C . VAL A 1 118 ? 28.917 -2.723 -32.419 1.00 92.31 118 VAL A C 1
ATOM 920 O O . VAL A 1 118 ? 29.645 -2.228 -33.283 1.00 92.31 118 VAL A O 1
ATOM 923 N N . TYR A 1 119 ? 27.770 -2.145 -32.045 1.00 91.88 119 TYR A N 1
ATOM 924 C CA . TYR A 1 119 ? 27.298 -0.854 -32.550 1.00 91.88 119 TYR A CA 1
ATOM 925 C C . TYR A 1 119 ? 28.345 0.240 -32.313 1.00 91.88 119 TYR A C 1
ATOM 927 O O . TYR A 1 119 ? 28.737 0.925 -33.260 1.00 91.88 119 TYR A O 1
ATOM 935 N N . MET A 1 120 ? 28.899 0.330 -31.099 1.00 89.38 120 MET A N 1
ATOM 936 C CA . MET A 1 120 ? 29.932 1.307 -30.732 1.00 89.38 120 MET A CA 1
ATOM 937 C C . MET A 1 120 ? 31.233 1.176 -31.535 1.00 89.38 120 MET A C 1
ATOM 939 O O . MET A 1 120 ? 31.925 2.177 -31.744 1.00 89.38 120 MET A O 1
ATOM 943 N N . ARG A 1 121 ? 31.552 -0.024 -32.032 1.00 87.25 121 ARG A N 1
ATOM 944 C CA . ARG A 1 121 ? 32.702 -0.268 -32.918 1.00 87.25 121 ARG A CA 1
ATOM 945 C C . ARG A 1 121 ? 32.417 0.049 -34.391 1.00 87.25 121 ARG A C 1
ATOM 947 O O . ARG A 1 121 ? 33.343 0.166 -35.175 1.00 87.25 121 ARG A O 1
ATOM 954 N N . SER A 1 122 ? 31.158 0.243 -34.784 1.00 85.38 122 SER A N 1
ATOM 955 C CA . SER A 1 122 ? 30.746 0.412 -36.191 1.00 85.38 122 SER A CA 1
ATOM 956 C C . SER A 1 122 ? 30.677 1.873 -36.688 1.00 85.38 122 SER A C 1
ATOM 958 O O . SER A 1 122 ? 30.050 2.177 -37.711 1.00 85.38 122 SER A O 1
ATOM 960 N N . PHE A 1 123 ? 31.311 2.809 -35.970 1.00 84.12 123 PHE A N 1
ATOM 961 C CA . PHE A 1 123 ? 31.222 4.257 -36.226 1.00 84.12 123 PHE A CA 1
ATOM 962 C C . PHE A 1 123 ? 32.183 4.803 -37.296 1.00 84.12 123 PHE A C 1
ATOM 964 O O . PHE A 1 123 ? 32.175 6.006 -37.551 1.00 84.12 123 PHE A O 1
ATOM 971 N N . GLU A 1 124 ? 32.970 3.958 -37.956 1.00 76.94 124 GLU A N 1
ATOM 972 C CA . GLU A 1 124 ? 33.982 4.377 -38.938 1.00 76.94 124 GLU A CA 1
ATOM 973 C C . GLU A 1 124 ? 33.348 5.025 -40.187 1.00 76.94 124 GLU A C 1
ATOM 975 O O . GLU A 1 124 ? 33.631 6.177 -40.509 1.00 76.94 124 GLU A O 1
ATOM 980 N N . ALA A 1 125 ? 32.384 4.359 -40.833 1.00 73.44 125 ALA A N 1
ATOM 981 C CA . ALA A 1 125 ? 31.739 4.858 -42.056 1.00 73.44 125 ALA A CA 1
ATOM 982 C C . ALA A 1 125 ? 30.631 5.901 -41.795 1.00 73.44 125 ALA A C 1
ATOM 984 O O . ALA A 1 125 ? 29.936 5.854 -40.773 1.00 73.44 125 ALA A O 1
ATOM 985 N N . GLN A 1 126 ? 30.409 6.836 -42.729 1.00 67.19 126 GLN A N 1
ATOM 986 C CA . GLN A 1 126 ? 29.331 7.840 -42.636 1.00 67.19 126 GLN A CA 1
ATOM 987 C C . GLN A 1 126 ? 27.933 7.199 -42.650 1.00 67.19 126 GLN A C 1
ATOM 989 O O . GLN A 1 126 ? 27.136 7.436 -41.743 1.00 67.19 126 GLN A O 1
ATOM 994 N N . ARG A 1 127 ? 27.665 6.288 -43.592 1.00 76.06 127 ARG A N 1
ATOM 995 C CA . ARG A 1 127 ? 26.458 5.442 -43.633 1.00 76.06 127 ARG A CA 1
ATOM 996 C C . ARG A 1 127 ? 26.841 3.977 -43.468 1.00 76.06 127 ARG A C 1
ATOM 998 O O . ARG A 1 127 ? 27.926 3.580 -43.878 1.00 76.06 127 ARG A O 1
ATOM 1005 N N . SER A 1 128 ? 25.976 3.187 -42.839 1.00 85.12 128 SER A N 1
ATOM 1006 C CA . SER A 1 128 ? 26.217 1.758 -42.643 1.00 85.12 128 SER A CA 1
ATOM 1007 C C . SER A 1 128 ? 24.910 1.035 -42.349 1.00 85.12 128 SER A C 1
ATOM 1009 O O . SER A 1 128 ? 24.304 1.238 -41.292 1.00 85.12 128 SER A O 1
ATOM 1011 N N . THR A 1 129 ? 24.510 0.142 -43.257 1.00 87.88 129 THR A N 1
ATOM 1012 C CA . THR A 1 129 ? 23.370 -0.763 -43.054 1.00 87.88 129 THR A CA 1
ATOM 1013 C C . THR A 1 129 ? 23.579 -1.617 -41.808 1.00 87.88 129 THR A C 1
ATOM 1015 O O . THR A 1 129 ? 22.664 -1.773 -41.006 1.00 87.88 129 THR A O 1
ATOM 1018 N N . ARG A 1 130 ? 24.815 -2.083 -41.575 1.00 90.81 130 ARG A N 1
ATOM 1019 C CA . ARG A 1 130 ? 25.182 -2.830 -40.367 1.00 90.81 130 ARG A CA 1
ATOM 1020 C C . ARG A 1 130 ? 24.911 -2.020 -39.101 1.00 90.81 130 ARG A C 1
ATOM 1022 O O . ARG A 1 130 ? 24.305 -2.543 -38.175 1.00 90.81 130 ARG A O 1
ATOM 1029 N N . ARG A 1 131 ? 25.329 -0.751 -39.053 1.00 90.75 131 ARG A N 1
ATOM 1030 C CA . ARG A 1 131 ? 25.114 0.106 -37.876 1.00 90.75 131 ARG A CA 1
ATOM 1031 C C . ARG A 1 131 ? 23.629 0.360 -37.619 1.00 90.75 131 ARG A C 1
ATOM 1033 O O . ARG A 1 131 ? 23.203 0.336 -36.471 1.00 90.75 131 ARG A O 1
ATOM 1040 N N . LEU A 1 132 ? 22.846 0.541 -38.682 1.00 92.81 132 LEU A N 1
ATOM 1041 C CA . LEU A 1 132 ? 21.397 0.695 -38.582 1.00 92.81 132 LEU A CA 1
ATOM 1042 C C . LEU A 1 132 ? 20.727 -0.575 -38.033 1.00 92.81 132 LEU A C 1
ATOM 1044 O O . LEU A 1 132 ? 19.916 -0.479 -37.117 1.00 92.81 132 LEU A O 1
ATOM 1048 N N . ILE A 1 133 ? 21.096 -1.752 -38.550 1.00 94.69 133 ILE A N 1
ATOM 1049 C CA . ILE A 1 133 ? 20.588 -3.042 -38.060 1.00 94.69 133 ILE A CA 1
ATOM 1050 C C . ILE A 1 133 ? 20.938 -3.225 -36.582 1.00 94.69 133 ILE A C 1
ATOM 1052 O O . ILE A 1 133 ? 20.062 -3.541 -35.787 1.00 94.69 133 ILE A O 1
ATOM 1056 N N . LEU A 1 134 ? 22.190 -2.970 -36.192 1.00 95.00 134 LEU A N 1
ATOM 1057 C CA . LEU A 1 134 ? 22.631 -3.092 -34.800 1.00 95.00 134 LEU A CA 1
ATOM 1058 C C . LEU A 1 134 ? 21.861 -2.157 -33.855 1.00 95.00 134 LEU A C 1
ATOM 1060 O O . LEU A 1 134 ? 21.515 -2.573 -32.754 1.00 95.00 134 LEU A O 1
ATOM 1064 N N . ALA A 1 135 ? 21.555 -0.930 -34.287 1.00 94.44 135 ALA A N 1
ATOM 1065 C CA . ALA A 1 135 ? 20.772 0.016 -33.494 1.00 94.44 135 ALA A CA 1
ATOM 1066 C C . ALA A 1 135 ? 19.334 -0.476 -33.250 1.00 94.44 135 ALA A C 1
ATOM 1068 O O . ALA A 1 135 ? 18.824 -0.376 -32.137 1.00 94.44 135 ALA A O 1
ATOM 1069 N N . TRP A 1 136 ? 18.689 -1.042 -34.275 1.00 97.19 136 TRP A N 1
ATOM 1070 C CA . TRP A 1 136 ? 17.348 -1.617 -34.138 1.00 97.19 136 TRP A CA 1
ATOM 1071 C C . TRP A 1 136 ? 17.344 -2.932 -33.356 1.00 97.19 136 TRP A C 1
ATOM 1073 O O . TRP A 1 136 ? 16.440 -3.139 -32.553 1.00 97.19 136 TRP A O 1
ATOM 1083 N N . LEU A 1 137 ? 18.356 -3.788 -33.528 1.00 97.19 137 LEU A N 1
ATOM 1084 C CA . LEU A 1 137 ? 18.503 -5.010 -32.732 1.00 97.19 137 LEU A CA 1
ATOM 1085 C C . LEU A 1 137 ? 18.673 -4.694 -31.244 1.00 97.19 137 LEU A C 1
ATOM 1087 O O . LEU A 1 137 ? 18.019 -5.331 -30.427 1.00 97.19 137 LEU A O 1
ATOM 1091 N N . TYR A 1 138 ? 19.473 -3.678 -30.903 1.00 94.94 138 TYR A N 1
ATOM 1092 C CA . TYR A 1 138 ? 19.591 -3.193 -29.527 1.00 94.94 138 TYR A CA 1
ATOM 1093 C C . TYR A 1 138 ? 18.217 -2.854 -28.934 1.00 94.94 138 TYR A C 1
ATOM 1095 O O . TYR A 1 138 ? 17.857 -3.366 -27.878 1.00 94.94 138 TYR A O 1
ATOM 1103 N N . PHE A 1 139 ? 17.418 -2.050 -29.646 1.00 96.38 139 PHE A N 1
ATOM 1104 C CA . PHE A 1 139 ? 16.069 -1.703 -29.198 1.00 96.38 139 PHE A CA 1
ATOM 1105 C C . PHE A 1 139 ? 15.161 -2.931 -29.055 1.00 96.38 139 PHE A C 1
ATOM 1107 O O . PHE A 1 139 ? 14.468 -3.050 -28.050 1.00 96.38 139 PHE A O 1
ATOM 1114 N N . VAL A 1 140 ? 15.164 -3.845 -30.031 1.00 97.88 140 VAL A N 1
ATOM 1115 C CA . VAL A 1 140 ? 14.330 -5.057 -29.995 1.00 97.88 140 VAL A CA 1
ATOM 1116 C C . VAL A 1 140 ? 14.680 -5.932 -28.794 1.00 97.88 140 VAL A C 1
ATOM 1118 O O . VAL A 1 140 ? 13.773 -6.413 -28.121 1.00 97.88 140 VAL A O 1
ATOM 1121 N N . PHE A 1 141 ? 15.967 -6.111 -28.492 1.00 97.19 141 PHE A N 1
ATOM 1122 C CA . PHE A 1 141 ? 16.397 -6.894 -27.336 1.00 97.19 141 PHE A CA 1
ATOM 1123 C C . PHE A 1 141 ? 16.062 -6.199 -26.015 1.00 97.19 141 PHE A C 1
ATOM 1125 O O . PHE A 1 141 ? 15.438 -6.824 -25.162 1.00 97.19 141 PHE A O 1
ATOM 1132 N N . ALA A 1 142 ? 16.332 -4.897 -25.885 1.00 95.50 142 ALA A N 1
ATOM 1133 C CA . ALA A 1 142 ? 15.953 -4.134 -24.694 1.00 95.50 142 ALA A CA 1
ATOM 1134 C C . ALA A 1 142 ? 14.430 -4.172 -24.451 1.00 95.50 142 ALA A C 1
ATOM 1136 O O . ALA A 1 142 ? 13.952 -4.410 -23.340 1.00 95.50 142 ALA A O 1
ATOM 1137 N N . PHE A 1 143 ? 13.637 -3.984 -25.510 1.00 97.56 143 PHE A N 1
ATOM 1138 C CA . PHE A 1 143 ? 12.182 -4.087 -25.441 1.00 97.56 143 PHE A CA 1
ATOM 1139 C C . PHE A 1 143 ? 11.718 -5.512 -25.113 1.00 97.56 143 PHE A C 1
ATOM 1141 O O . PHE A 1 143 ? 10.766 -5.680 -24.353 1.00 97.56 143 PHE A O 1
ATOM 1148 N N . GLY A 1 144 ? 12.402 -6.534 -25.634 1.00 97.88 144 GLY A N 1
ATOM 1149 C CA . GLY A 1 144 ? 12.178 -7.939 -25.297 1.00 97.88 144 GLY A CA 1
ATOM 1150 C C . GLY A 1 144 ? 12.346 -8.215 -23.801 1.00 97.88 144 GLY A C 1
ATOM 1151 O O . GLY A 1 144 ? 11.482 -8.865 -23.207 1.00 97.88 144 GLY A O 1
ATOM 1152 N N . SER A 1 145 ? 13.377 -7.648 -23.163 1.00 96.19 145 SER A N 1
ATOM 1153 C CA . SER A 1 145 ? 13.539 -7.709 -21.704 1.00 96.19 145 SER A CA 1
ATOM 1154 C C . SER A 1 145 ? 12.356 -7.062 -20.981 1.00 96.19 145 SER A C 1
ATOM 1156 O O . SER A 1 145 ? 11.736 -7.699 -20.130 1.00 96.19 145 SER A O 1
ATOM 1158 N N . LEU A 1 146 ? 11.957 -5.842 -21.369 1.00 96.81 146 LEU A N 1
ATOM 1159 C CA . LEU A 1 146 ? 10.796 -5.158 -20.778 1.00 96.81 146 LEU A CA 1
ATOM 1160 C C . LEU A 1 146 ? 9.502 -5.972 -20.916 1.00 96.81 146 LEU A C 1
ATOM 1162 O O . LEU A 1 146 ? 8.774 -6.140 -19.936 1.00 96.81 146 LEU A O 1
ATOM 1166 N N . ALA A 1 147 ? 9.222 -6.484 -22.115 1.00 97.69 147 ALA A N 1
ATOM 1167 C CA . ALA A 1 147 ? 8.035 -7.283 -22.408 1.00 97.69 147 ALA A CA 1
ATOM 1168 C C . ALA A 1 147 ? 8.003 -8.592 -21.609 1.00 97.69 147 ALA A C 1
ATOM 1170 O O . ALA A 1 147 ? 6.926 -9.060 -21.240 1.00 97.69 147 ALA A O 1
ATOM 1171 N N . THR A 1 148 ? 9.174 -9.152 -21.305 1.00 97.19 148 THR A N 1
ATOM 1172 C CA . THR A 1 148 ? 9.323 -10.372 -20.508 1.00 97.19 148 THR A CA 1
ATOM 1173 C C . THR A 1 148 ? 9.119 -10.092 -19.016 1.00 97.19 148 THR A C 1
ATOM 1175 O O . THR A 1 148 ? 8.246 -10.693 -18.390 1.00 97.19 148 THR A O 1
ATOM 1178 N N . VAL A 1 149 ? 9.830 -9.105 -18.455 1.00 94.81 149 VAL A N 1
ATOM 1179 C CA . VAL A 1 149 ? 9.694 -8.694 -17.042 1.00 94.81 149 VAL A CA 1
ATOM 1180 C C . VAL A 1 149 ? 8.278 -8.222 -16.719 1.00 94.81 149 VAL A C 1
ATOM 1182 O O . VAL A 1 149 ? 7.770 -8.469 -15.621 1.00 94.81 149 VAL A O 1
ATOM 1185 N N . GLN A 1 150 ? 7.614 -7.557 -17.669 1.00 96.00 150 GLN A N 1
ATOM 1186 C CA . GLN A 1 150 ? 6.234 -7.116 -17.500 1.00 96.00 150 GLN A CA 1
ATOM 1187 C C . GLN A 1 150 ? 5.302 -8.282 -17.155 1.00 96.00 150 GLN A C 1
ATOM 1189 O O . GLN A 1 150 ? 4.449 -8.106 -16.285 1.00 96.00 150 GLN A O 1
ATOM 1194 N N . GLY A 1 151 ? 5.495 -9.462 -17.754 1.00 95.56 151 GLY A N 1
ATOM 1195 C CA . GLY A 1 151 ? 4.746 -10.681 -17.429 1.00 95.56 151 GLY A CA 1
ATOM 1196 C C . GLY A 1 151 ? 4.839 -11.041 -15.952 1.00 95.56 151 GLY A C 1
ATOM 1197 O O . GLY A 1 151 ? 3.821 -11.170 -15.278 1.00 95.56 151 GLY A O 1
ATOM 1198 N N . PHE A 1 152 ? 6.057 -11.099 -15.412 1.00 91.94 152 PHE A N 1
ATOM 1199 C CA . PHE A 1 152 ? 6.295 -11.523 -14.028 1.00 91.94 152 PHE A CA 1
ATOM 1200 C C . PHE A 1 152 ? 5.753 -10.525 -13.006 1.00 91.94 152 PHE A C 1
ATOM 1202 O O . PHE A 1 152 ? 5.175 -10.916 -11.994 1.00 91.94 152 PHE A O 1
ATOM 1209 N N . ILE A 1 153 ? 5.932 -9.225 -13.259 1.00 91.44 153 ILE A N 1
ATOM 1210 C CA . ILE A 1 153 ? 5.530 -8.186 -12.304 1.00 91.44 153 ILE A CA 1
ATOM 1211 C C . ILE A 1 153 ? 4.008 -7.994 -12.301 1.00 91.44 153 ILE A C 1
ATOM 1213 O O . ILE A 1 153 ? 3.417 -7.854 -11.228 1.00 91.44 153 ILE A O 1
ATOM 1217 N N . SER A 1 154 ? 3.363 -8.003 -13.474 1.00 94.56 154 SER A N 1
ATOM 1218 C CA . SER A 1 154 ? 1.896 -7.898 -13.573 1.00 94.56 154 SER A CA 1
ATOM 1219 C C . SER A 1 154 ? 1.194 -9.120 -12.981 1.00 94.56 154 SER A C 1
ATOM 1221 O O . SER A 1 154 ? 0.207 -8.971 -12.259 1.00 94.56 154 SER A O 1
ATOM 1223 N N . TYR A 1 155 ? 1.781 -10.305 -13.160 1.00 95.94 155 TYR A N 1
ATOM 1224 C CA . TYR A 1 155 ? 1.310 -11.557 -12.573 1.00 95.94 155 TYR A CA 1
ATOM 1225 C C . TYR A 1 155 ? 1.142 -11.466 -11.051 1.00 95.94 155 TYR A C 1
ATOM 1227 O O . TYR A 1 155 ? 0.150 -11.932 -10.496 1.00 95.94 155 TYR A O 1
ATOM 1235 N N . MET A 1 156 ? 2.079 -10.816 -10.357 1.00 95.06 156 MET A N 1
ATOM 1236 C CA . MET A 1 156 ? 2.007 -10.670 -8.902 1.00 95.06 156 MET A CA 1
ATOM 1237 C C . MET A 1 156 ? 0.782 -9.857 -8.444 1.00 95.06 156 MET A C 1
ATOM 1239 O O . MET A 1 156 ? 0.262 -10.090 -7.352 1.00 95.06 156 MET A O 1
ATOM 1243 N N . LEU A 1 157 ? 0.324 -8.900 -9.258 1.00 94.19 157 LEU A N 1
ATOM 1244 C CA . LEU A 1 157 ? -0.843 -8.063 -8.969 1.00 94.19 157 LEU A CA 1
ATOM 1245 C C . LEU A 1 157 ? -2.147 -8.744 -9.400 1.00 94.19 157 LEU A C 1
ATOM 1247 O O . LEU A 1 157 ? -3.105 -8.782 -8.626 1.00 94.19 157 LEU A O 1
ATOM 1251 N N . THR A 1 158 ? -2.176 -9.295 -10.611 1.00 95.56 158 THR A N 1
ATOM 1252 C CA . THR A 1 158 ? -3.330 -9.996 -11.179 1.00 95.56 158 THR A CA 1
ATOM 1253 C C . THR A 1 158 ? -2.884 -11.340 -11.741 1.00 95.56 158 THR A C 1
ATOM 1255 O O . THR A 1 158 ? -2.613 -11.402 -12.926 1.00 95.56 158 THR A O 1
ATOM 1258 N N . PRO A 1 159 ? -2.806 -12.425 -10.957 1.00 95.56 159 PRO A N 1
ATOM 1259 C CA . PRO A 1 159 ? -2.389 -13.726 -11.486 1.00 95.56 159 PRO A CA 1
ATOM 1260 C C . PRO A 1 159 ? -3.434 -14.370 -12.410 1.00 95.56 159 PRO A C 1
ATOM 1262 O O . PRO A 1 159 ? -3.094 -15.265 -13.174 1.00 95.56 159 PRO A O 1
ATOM 1265 N N . GLY A 1 160 ? -4.690 -13.904 -12.377 1.00 93.94 160 GLY A N 1
ATOM 1266 C CA . GLY A 1 160 ? -5.749 -14.372 -13.276 1.00 93.94 160 GLY A CA 1
ATOM 1267 C C . GLY A 1 160 ? -6.005 -15.875 -13.149 1.00 93.94 160 GLY A C 1
ATOM 1268 O O . GLY A 1 160 ? -5.991 -16.422 -12.043 1.00 93.94 160 GLY A O 1
ATOM 1269 N N . ASP A 1 161 ? -6.195 -16.535 -14.290 1.00 95.25 161 ASP A N 1
ATOM 1270 C CA . ASP A 1 161 ? -6.507 -17.967 -14.374 1.00 95.25 161 ASP A CA 1
ATOM 1271 C C . ASP A 1 161 ? -5.365 -18.865 -13.884 1.00 95.25 161 ASP A C 1
ATOM 1273 O O . ASP A 1 161 ? -5.591 -20.024 -13.543 1.00 95.25 161 ASP A O 1
ATOM 1277 N N . TRP A 1 162 ? -4.144 -18.336 -13.739 1.00 96.75 162 TRP A N 1
ATOM 1278 C CA . TRP A 1 162 ? -3.033 -19.096 -13.168 1.00 96.75 162 TRP A CA 1
ATOM 1279 C C . TRP A 1 162 ? -3.355 -19.665 -11.780 1.00 96.75 162 TRP A C 1
ATOM 1281 O O . TRP A 1 162 ? -2.884 -20.751 -11.440 1.00 96.75 162 TRP A O 1
ATOM 1291 N N . LEU A 1 163 ? -4.184 -18.976 -10.983 1.00 95.56 163 LEU A N 1
ATOM 1292 C CA . LEU A 1 163 ? -4.600 -19.457 -9.660 1.00 95.56 163 LEU A CA 1
ATOM 1293 C C . LEU A 1 163 ? -5.263 -20.841 -9.708 1.00 95.56 163 LEU A C 1
ATOM 1295 O O . LEU A 1 163 ? -5.178 -21.576 -8.728 1.00 95.56 163 LEU A O 1
ATOM 1299 N N . THR A 1 164 ? -5.887 -21.205 -10.831 1.00 95.69 164 THR A N 1
ATOM 1300 C CA . THR A 1 164 ? -6.513 -22.516 -11.036 1.00 95.69 164 THR A CA 1
ATOM 1301 C C . THR A 1 164 ? -5.677 -23.418 -11.940 1.00 95.69 164 THR A C 1
ATOM 1303 O O . THR A 1 164 ? -5.516 -24.598 -11.639 1.00 95.69 164 THR A O 1
ATOM 1306 N N . THR A 1 165 ? -5.118 -22.889 -13.033 1.00 96.12 165 THR A N 1
ATOM 1307 C CA . THR A 1 165 ? -4.451 -23.711 -14.055 1.00 96.12 165 THR A CA 1
ATOM 1308 C C . THR A 1 165 ? -2.989 -24.008 -13.747 1.00 96.12 165 THR A C 1
ATOM 1310 O O . THR A 1 165 ? -2.462 -25.013 -14.223 1.00 96.12 165 THR A O 1
ATOM 1313 N N . GLN A 1 166 ? -2.317 -23.124 -12.999 1.00 94.00 166 GLN A N 1
ATOM 1314 C CA . GLN A 1 166 ? -0.869 -23.136 -12.757 1.00 94.00 166 GLN A CA 1
ATOM 1315 C C . GLN A 1 166 ? -0.015 -23.154 -14.046 1.00 94.00 166 GLN A C 1
ATOM 1317 O O . GLN A 1 166 ? 1.176 -23.467 -14.006 1.00 94.00 166 GLN A O 1
ATOM 1322 N N . ARG A 1 167 ? -0.588 -22.805 -15.210 1.00 95.38 167 ARG A N 1
ATOM 1323 C CA . ARG A 1 167 ? 0.110 -22.828 -16.508 1.00 95.38 167 ARG A CA 1
ATOM 1324 C C . ARG A 1 167 ? 0.904 -21.548 -16.742 1.00 95.38 167 ARG A C 1
ATOM 1326 O O . ARG A 1 167 ? 0.413 -20.453 -16.492 1.00 95.38 167 ARG A O 1
ATOM 1333 N N . PHE A 1 168 ? 2.098 -21.680 -17.322 1.00 95.38 168 PHE A N 1
ATOM 1334 C CA . PHE A 1 168 ? 3.000 -20.556 -17.612 1.00 95.38 168 PHE A CA 1
ATOM 1335 C C . PHE A 1 168 ? 2.301 -19.382 -18.321 1.00 95.38 168 PHE A C 1
ATOM 1337 O O . PHE A 1 168 ? 2.383 -18.248 -17.858 1.00 95.38 168 PHE A O 1
ATOM 1344 N N . TRP A 1 169 ? 1.598 -19.646 -19.428 1.00 96.00 169 TRP A N 1
ATOM 1345 C CA . TRP A 1 169 ? 1.026 -18.589 -20.269 1.00 96.00 169 TRP A CA 1
ATOM 1346 C C . TRP A 1 169 ? -0.153 -17.863 -19.626 1.00 96.00 169 TRP A C 1
ATOM 1348 O O . TRP A 1 169 ? -0.271 -16.655 -19.812 1.00 96.00 169 TRP A O 1
ATOM 1358 N N . ASP A 1 170 ? -0.949 -18.563 -18.820 1.00 96.38 170 ASP A N 1
ATOM 1359 C CA . ASP A 1 170 ? -2.084 -17.973 -18.103 1.00 96.38 170 ASP A CA 1
ATOM 1360 C C . ASP A 1 170 ? -1.595 -16.975 -17.041 1.00 96.38 170 ASP A C 1
ATOM 1362 O O . ASP A 1 170 ? -2.205 -15.930 -16.824 1.00 96.38 170 ASP A O 1
ATOM 1366 N N . GLY A 1 171 ? -0.445 -17.260 -16.417 1.00 95.81 171 GLY A N 1
ATOM 1367 C CA . GLY A 1 171 ? 0.215 -16.320 -15.510 1.00 95.81 171 GLY A CA 1
ATOM 1368 C C . GLY A 1 171 ? 0.966 -15.205 -16.243 1.00 95.81 171 GLY A C 1
ATOM 1369 O O . GLY A 1 171 ? 0.952 -14.056 -15.805 1.00 95.81 171 GLY A O 1
ATOM 1370 N N . PHE A 1 172 ? 1.621 -15.517 -17.363 1.00 97.00 172 PHE A N 1
ATOM 1371 C CA . PHE A 1 172 ? 2.423 -14.549 -18.114 1.00 97.00 172 PHE A CA 1
ATOM 1372 C C . PHE A 1 172 ? 1.554 -13.478 -18.795 1.00 97.00 172 PHE A C 1
ATOM 1374 O O . PHE A 1 172 ? 1.786 -12.285 -18.599 1.00 97.00 172 PHE A O 1
ATOM 1381 N N . PHE A 1 173 ? 0.522 -13.888 -19.540 1.00 97.25 173 PHE A N 1
ATOM 1382 C CA . PHE A 1 173 ? -0.434 -13.001 -20.218 1.00 97.25 173 PHE A CA 1
ATOM 1383 C C . PHE A 1 173 ? -1.657 -12.716 -19.352 1.00 97.25 173 PHE A C 1
ATOM 1385 O O . PHE A 1 173 ? -2.807 -12.844 -19.768 1.00 97.25 173 PHE A O 1
ATOM 1392 N N . ASN A 1 174 ? -1.389 -12.317 -18.120 1.00 96.69 174 ASN A N 1
ATOM 1393 C CA . ASN A 1 174 ? -2.425 -12.013 -17.157 1.00 96.69 174 ASN A CA 1
ATOM 1394 C C . ASN A 1 174 ? -3.163 -10.691 -17.477 1.00 96.69 174 ASN A C 1
ATOM 1396 O O . ASN A 1 174 ? -2.705 -9.913 -18.321 1.00 96.69 174 ASN A O 1
ATOM 1400 N N . PRO A 1 175 ? -4.281 -10.378 -16.789 1.00 96.38 175 PRO A N 1
ATOM 1401 C CA . PRO A 1 175 ? -5.143 -9.255 -17.159 1.00 96.38 175 PRO A CA 1
ATOM 1402 C C . PRO A 1 175 ? -4.436 -7.892 -17.260 1.00 96.38 175 PRO A C 1
ATOM 1404 O O . PRO A 1 175 ? -4.774 -7.086 -18.127 1.00 96.38 175 PRO A O 1
ATOM 1407 N N . THR A 1 176 ? -3.431 -7.624 -16.418 1.00 95.94 176 THR A N 1
ATOM 1408 C CA . THR A 1 176 ? -2.712 -6.335 -16.429 1.00 95.94 176 THR A CA 1
ATOM 1409 C C . THR A 1 176 ? -1.447 -6.329 -17.295 1.00 95.94 176 THR A C 1
ATOM 1411 O O . THR A 1 176 ? -0.774 -5.297 -17.384 1.00 95.94 176 THR A O 1
ATOM 1414 N N . TYR A 1 177 ? -1.140 -7.427 -17.998 1.00 97.56 177 TYR A N 1
ATOM 1415 C CA . TYR A 1 177 ? 0.033 -7.537 -18.868 1.00 97.56 177 TYR A CA 1
ATOM 1416 C C . TYR A 1 177 ? 0.052 -6.459 -19.958 1.00 97.56 177 TYR A C 1
ATOM 1418 O O . TYR A 1 177 ? 0.943 -5.609 -19.971 1.00 97.56 177 TYR A O 1
ATOM 1426 N N . TRP A 1 178 ? -0.949 -6.467 -20.844 1.00 97.69 178 TRP A N 1
ATOM 1427 C CA . TRP A 1 178 ? -1.039 -5.563 -21.993 1.00 97.69 178 TRP A CA 1
ATOM 1428 C C . TRP A 1 178 ? -1.170 -4.083 -21.619 1.00 97.69 178 TRP A C 1
ATOM 1430 O O . TRP A 1 178 ? -0.378 -3.288 -22.136 1.00 97.69 178 TRP A O 1
ATOM 1440 N N . PRO A 1 179 ? -2.092 -3.675 -20.718 1.00 97.06 179 PRO A N 1
ATOM 1441 C CA . PRO A 1 179 ? -2.160 -2.276 -20.307 1.00 97.06 179 PRO A CA 1
ATOM 1442 C C . PRO A 1 179 ? -0.864 -1.812 -19.638 1.00 97.06 179 PRO A C 1
ATOM 1444 O O . PRO A 1 179 ? -0.398 -0.706 -19.911 1.00 97.06 179 PRO A O 1
ATOM 1447 N N . GLY A 1 180 ? -0.240 -2.658 -18.811 1.00 95.88 180 GLY A N 1
ATOM 1448 C CA . GLY A 1 180 ? 1.026 -2.326 -18.165 1.00 95.88 180 GLY A CA 1
ATOM 1449 C C . GLY A 1 180 ? 2.199 -2.239 -19.146 1.00 95.88 180 GLY A C 1
ATOM 1450 O O . GLY A 1 180 ? 3.012 -1.323 -19.031 1.00 95.88 180 GLY A O 1
ATOM 1451 N N . LEU A 1 181 ? 2.261 -3.114 -20.159 1.00 97.69 181 LEU A N 1
ATOM 1452 C CA . LEU A 1 181 ? 3.272 -3.045 -21.219 1.00 97.69 181 LEU A CA 1
ATOM 1453 C C . LEU A 1 181 ? 3.126 -1.759 -22.035 1.00 97.69 181 LEU A C 1
ATOM 1455 O O . LEU A 1 181 ? 4.115 -1.059 -22.259 1.00 97.69 181 LEU A O 1
ATOM 1459 N N . ALA A 1 182 ? 1.901 -1.418 -22.445 1.00 97.94 182 ALA A N 1
ATOM 1460 C CA . ALA A 1 182 ? 1.616 -0.187 -23.176 1.00 97.94 182 ALA A CA 1
ATOM 1461 C C . ALA A 1 182 ? 2.009 1.053 -22.357 1.00 97.94 182 ALA A C 1
ATOM 1463 O O . ALA A 1 182 ? 2.699 1.940 -22.867 1.00 97.94 182 ALA A O 1
ATOM 1464 N N . PHE A 1 183 ? 1.647 1.076 -21.071 1.00 96.06 183 PHE A N 1
ATOM 1465 C CA . PHE A 1 183 ? 1.997 2.157 -20.154 1.00 96.06 183 PHE A CA 1
ATOM 1466 C C . PHE A 1 183 ? 3.514 2.323 -20.020 1.00 96.06 183 PHE A C 1
ATOM 1468 O O . PHE A 1 183 ? 4.047 3.406 -20.269 1.00 96.06 183 PHE A O 1
ATOM 1475 N N . ARG A 1 184 ? 4.234 1.239 -19.711 1.00 96.00 184 ARG A N 1
ATOM 1476 C CA . ARG A 1 184 ? 5.697 1.263 -19.564 1.00 96.00 184 ARG A CA 1
ATOM 1477 C C . ARG A 1 184 ? 6.414 1.625 -20.860 1.00 96.00 184 ARG A C 1
ATOM 1479 O O . ARG A 1 184 ? 7.384 2.373 -20.824 1.00 96.00 184 ARG A O 1
ATOM 1486 N N . THR A 1 185 ? 5.897 1.196 -22.009 1.00 97.31 185 THR A N 1
ATOM 1487 C CA . THR A 1 185 ? 6.419 1.602 -23.325 1.00 97.31 185 THR A CA 1
ATOM 1488 C C . THR A 1 185 ? 6.317 3.115 -23.525 1.00 97.31 185 THR A C 1
ATOM 1490 O O . THR A 1 185 ? 7.281 3.747 -23.962 1.00 97.31 185 THR A O 1
ATOM 1493 N N . CYS A 1 186 ? 5.183 3.718 -23.152 1.00 96.44 186 CYS A N 1
ATOM 1494 C CA . CYS A 1 186 ? 5.015 5.170 -23.202 1.00 96.44 186 CYS A CA 1
ATOM 1495 C C . CYS A 1 186 ? 5.989 5.876 -22.248 1.00 96.44 186 CYS A C 1
ATOM 1497 O O . CYS A 1 186 ? 6.618 6.857 -22.642 1.00 96.44 186 CYS A O 1
ATOM 1499 N N . VAL A 1 187 ? 6.176 5.353 -21.031 1.00 95.31 187 VAL A N 1
ATOM 1500 C CA . VAL A 1 187 ? 7.153 5.880 -20.062 1.00 95.31 187 VAL A CA 1
ATOM 1501 C C . VAL A 1 187 ? 8.584 5.801 -20.606 1.00 95.31 187 VAL A C 1
ATOM 1503 O O . VAL A 1 187 ? 9.308 6.792 -20.534 1.00 95.31 187 VAL A O 1
ATOM 1506 N N . CYS A 1 188 ? 8.990 4.682 -21.215 1.00 96.62 188 CYS A N 1
ATOM 1507 C CA . CYS A 1 188 ? 10.292 4.557 -21.880 1.00 96.62 188 CYS A CA 1
ATOM 1508 C C . CYS A 1 188 ? 10.475 5.634 -22.958 1.00 96.62 188 CYS A C 1
ATOM 1510 O O . CYS A 1 188 ? 11.517 6.286 -23.013 1.00 96.62 188 CYS A O 1
ATOM 1512 N N . ALA A 1 189 ? 9.458 5.866 -23.795 1.00 95.50 189 ALA A N 1
ATOM 1513 C CA . ALA A 1 189 ? 9.508 6.896 -24.830 1.00 95.50 189 ALA A CA 1
ATOM 1514 C C . ALA A 1 189 ? 9.614 8.317 -24.238 1.00 95.50 189 ALA A C 1
ATOM 1516 O O . ALA A 1 189 ? 10.422 9.115 -24.715 1.00 95.50 189 ALA A O 1
ATOM 1517 N N . ILE A 1 190 ? 8.869 8.613 -23.169 1.00 94.38 190 ILE A N 1
ATOM 1518 C CA . ILE A 1 190 ? 8.934 9.885 -22.427 1.00 94.38 190 ILE A CA 1
ATOM 1519 C C . ILE A 1 190 ? 10.346 10.112 -21.875 1.00 94.38 190 ILE A C 1
ATOM 1521 O O . ILE A 1 190 ? 10.948 11.158 -22.127 1.00 94.38 190 ILE A O 1
ATOM 1525 N N . LEU A 1 191 ? 10.912 9.122 -21.177 1.00 94.06 191 LEU A N 1
ATOM 1526 C CA . LEU A 1 191 ? 12.259 9.203 -20.606 1.00 94.06 191 LEU A CA 1
ATOM 1527 C C . LEU A 1 191 ? 13.331 9.387 -21.683 1.00 94.06 191 LEU A C 1
ATOM 1529 O O . LEU A 1 191 ? 14.247 10.192 -21.506 1.00 94.06 191 LEU A O 1
ATOM 1533 N N . ALA A 1 192 ? 13.186 8.712 -22.825 1.00 93.88 192 ALA A N 1
ATOM 1534 C CA . ALA A 1 192 ? 14.071 8.878 -23.972 1.00 93.88 192 ALA A CA 1
ATOM 1535 C C . ALA A 1 192 ? 14.095 10.327 -24.483 1.00 93.88 192 ALA A C 1
ATOM 1537 O O . ALA A 1 192 ? 15.167 10.890 -24.720 1.00 93.88 192 ALA A O 1
ATOM 1538 N N . GLY A 1 193 ? 12.917 10.948 -24.605 1.00 93.06 193 GLY A N 1
ATOM 1539 C CA . GLY A 1 193 ? 12.780 12.346 -25.006 1.00 93.06 193 GLY A CA 1
ATOM 1540 C C . GLY A 1 193 ? 13.378 13.307 -23.976 1.00 93.06 193 GLY A C 1
ATOM 1541 O O . GLY A 1 193 ? 14.144 14.196 -24.341 1.00 93.06 193 GLY A O 1
ATOM 1542 N N . ILE A 1 194 ? 13.127 13.093 -22.680 1.00 92.31 194 ILE A N 1
ATOM 1543 C CA . ILE A 1 194 ? 13.678 13.926 -21.592 1.00 92.31 194 ILE A CA 1
ATOM 1544 C C . ILE A 1 194 ? 15.199 13.838 -21.533 1.00 92.31 194 ILE A C 1
ATOM 1546 O O . ILE A 1 194 ? 15.884 14.857 -21.422 1.00 92.31 194 ILE A O 1
ATOM 1550 N N . PHE A 1 195 ? 15.749 12.636 -21.661 1.00 91.44 195 PHE A N 1
ATOM 1551 C CA . PHE A 1 195 ? 17.192 12.479 -21.715 1.00 91.44 195 PHE A CA 1
ATOM 1552 C C . PHE A 1 195 ? 17.774 13.123 -22.972 1.00 91.44 195 PHE A C 1
ATOM 1554 O O . PHE A 1 195 ? 18.764 13.845 -22.889 1.00 91.44 195 PHE A O 1
ATOM 1561 N N . GLY A 1 196 ? 17.105 12.953 -24.116 1.00 91.38 196 GLY A N 1
ATOM 1562 C CA . GLY A 1 196 ? 17.432 13.647 -25.356 1.00 91.38 196 GLY A CA 1
ATOM 1563 C C . GLY A 1 196 ? 17.422 15.173 -25.212 1.00 91.38 196 GLY A C 1
ATOM 1564 O O . GLY A 1 196 ? 18.278 15.836 -25.794 1.00 91.38 196 GLY A O 1
ATOM 1565 N N . LEU A 1 197 ? 16.503 15.752 -24.428 1.00 91.31 197 LEU A N 1
ATOM 1566 C CA . LEU A 1 197 ? 16.474 17.190 -24.121 1.00 91.31 197 LEU A CA 1
ATOM 1567 C C . LEU A 1 197 ? 17.715 17.630 -23.343 1.00 91.31 197 LEU A C 1
ATOM 1569 O O . LEU A 1 197 ? 18.304 18.668 -23.664 1.00 91.31 197 LEU A O 1
ATOM 1573 N N . LEU A 1 198 ? 18.117 16.837 -22.346 1.00 91.06 198 LEU A N 1
ATOM 1574 C CA . LEU A 1 198 ? 19.293 17.100 -21.523 1.00 91.06 198 LEU A CA 1
ATOM 1575 C C . LEU A 1 198 ? 20.578 17.027 -22.356 1.00 91.06 198 LEU A C 1
ATOM 1577 O O . LEU A 1 198 ? 21.393 17.951 -22.327 1.00 91.06 198 LEU A O 1
ATOM 1581 N N . THR A 1 199 ? 20.750 15.958 -23.134 1.00 91.19 199 THR A N 1
ATOM 1582 C CA . THR A 1 199 ? 21.958 15.733 -23.937 1.00 91.19 199 THR A CA 1
ATOM 1583 C C . THR A 1 199 ? 22.036 16.653 -25.150 1.00 91.19 199 THR A C 1
ATOM 1585 O O . THR A 1 199 ? 23.139 17.038 -25.541 1.00 91.19 199 THR A O 1
ATOM 1588 N N . ALA A 1 200 ? 20.901 17.076 -25.720 1.00 90.56 200 ALA A N 1
ATOM 1589 C CA . ALA A 1 200 ? 20.872 18.045 -26.816 1.00 90.56 200 ALA A CA 1
ATOM 1590 C C . ALA A 1 200 ? 21.583 19.356 -26.453 1.00 90.56 200 ALA A C 1
ATOM 1592 O O . ALA A 1 200 ? 22.171 19.991 -27.327 1.00 90.56 200 ALA A O 1
ATOM 1593 N N . GLN A 1 201 ? 21.601 19.747 -25.172 1.00 89.94 201 GLN A N 1
ATOM 1594 C CA . GLN A 1 201 ? 22.275 20.976 -24.740 1.00 89.94 201 GLN A CA 1
ATOM 1595 C C . GLN A 1 201 ? 23.802 20.928 -24.900 1.00 89.94 201 GLN A C 1
ATOM 1597 O O . GLN A 1 201 ? 24.435 21.981 -24.941 1.00 89.94 201 GLN A O 1
ATOM 1602 N N . GLY A 1 202 ? 24.383 19.732 -25.040 1.00 87.19 202 GLY A N 1
ATOM 1603 C CA . GLY A 1 202 ? 25.798 19.529 -25.358 1.00 87.19 202 GLY A CA 1
ATOM 1604 C C . GLY A 1 202 ? 26.142 19.653 -26.847 1.00 87.19 202 GLY A C 1
ATOM 1605 O O . GLY A 1 202 ? 27.310 19.527 -27.205 1.00 87.19 202 GLY A O 1
ATOM 1606 N N . VAL A 1 203 ? 25.158 19.878 -27.728 1.00 89.44 203 VAL A N 1
ATOM 1607 C CA . VAL A 1 203 ? 25.400 20.142 -29.155 1.00 89.44 203 VAL A CA 1
ATOM 1608 C C . VAL A 1 203 ? 25.854 21.591 -29.330 1.00 89.44 203 VAL A C 1
ATOM 1610 O O . VAL A 1 203 ? 25.148 22.524 -28.933 1.00 89.44 203 VAL A O 1
ATOM 1613 N N . GLU A 1 204 ? 27.031 21.785 -29.925 1.00 86.62 204 GLU A N 1
ATOM 1614 C CA . GLU A 1 204 ? 27.663 23.101 -30.087 1.00 86.62 204 GLU A CA 1
ATOM 1615 C C . GLU A 1 204 ? 26.887 23.991 -31.065 1.00 86.62 204 GLU A C 1
ATOM 1617 O O . GLU A 1 204 ? 26.502 25.117 -30.711 1.00 86.62 204 GLU A O 1
ATOM 1622 N N . ASP A 1 205 ? 26.570 23.444 -32.243 1.00 88.50 205 ASP A N 1
ATOM 1623 C CA . ASP A 1 205 ? 25.792 24.111 -33.285 1.00 88.50 205 ASP A CA 1
ATOM 1624 C C . ASP A 1 205 ? 24.415 24.541 -32.759 1.00 88.50 205 ASP A C 1
ATOM 1626 O O . ASP A 1 205 ? 23.624 23.746 -32.236 1.00 88.50 205 ASP A O 1
ATOM 1630 N N . ALA A 1 206 ? 24.133 25.841 -32.858 1.00 86.56 206 ALA A N 1
ATOM 1631 C CA . ALA A 1 206 ? 22.966 26.421 -32.217 1.00 86.56 206 ALA A CA 1
ATOM 1632 C C . ALA A 1 206 ? 21.643 26.035 -32.874 1.00 86.56 206 ALA A C 1
ATOM 1634 O O . ALA A 1 206 ? 20.639 25.903 -32.166 1.00 86.56 206 ALA A O 1
ATOM 1635 N N . ASP A 1 207 ? 21.631 25.837 -34.185 1.00 87.88 207 ASP A N 1
ATOM 1636 C CA . ASP A 1 207 ? 20.413 25.542 -34.924 1.00 87.88 207 ASP A CA 1
ATOM 1637 C C . ASP A 1 207 ? 20.078 24.057 -34.859 1.00 87.88 207 ASP A C 1
ATOM 1639 O O . ASP A 1 207 ? 18.921 23.697 -34.622 1.00 87.88 207 ASP A O 1
ATOM 1643 N N . GLN A 1 208 ? 21.082 23.186 -34.943 1.00 87.75 208 GLN A N 1
ATOM 1644 C CA . GLN A 1 208 ? 20.937 21.759 -34.685 1.00 87.75 208 GLN A CA 1
ATOM 1645 C C . GLN A 1 208 ? 20.501 21.500 -33.251 1.00 87.75 208 GLN A C 1
ATOM 1647 O O . GLN A 1 208 ? 19.562 20.733 -33.045 1.00 87.75 208 GLN A O 1
ATOM 1652 N N . ARG A 1 209 ? 21.087 22.191 -32.262 1.00 89.69 209 ARG A N 1
ATOM 1653 C CA . ARG A 1 209 ? 20.638 22.091 -30.869 1.00 89.69 209 ARG A CA 1
ATOM 1654 C C . ARG A 1 209 ? 19.167 22.464 -30.722 1.00 89.69 209 ARG A C 1
ATOM 1656 O O . ARG A 1 209 ? 18.426 21.724 -30.080 1.00 89.69 209 ARG A O 1
ATOM 1663 N N . LYS A 1 210 ? 18.712 23.570 -31.326 1.00 88.12 210 LYS A N 1
ATOM 1664 C CA . LYS A 1 210 ? 17.300 23.999 -31.265 1.00 88.12 210 LYS A CA 1
ATOM 1665 C C . LYS A 1 210 ? 16.371 22.987 -31.938 1.00 88.12 210 LYS A C 1
ATOM 1667 O O . LYS A 1 210 ? 15.319 22.666 -31.389 1.00 88.12 210 LYS A O 1
ATOM 1672 N N . ARG A 1 211 ? 16.748 22.476 -33.116 1.00 89.00 211 ARG A N 1
ATOM 1673 C CA . ARG A 1 211 ? 15.977 21.456 -33.848 1.00 89.00 211 ARG A CA 1
ATOM 1674 C C . ARG A 1 211 ? 15.885 20.153 -33.056 1.00 89.00 211 ARG A C 1
ATOM 1676 O O . ARG A 1 211 ? 14.794 19.606 -32.933 1.00 89.00 211 ARG A O 1
ATOM 1683 N N . LEU A 1 212 ? 17.000 19.702 -32.484 1.00 90.25 212 LEU A N 1
ATOM 1684 C CA . LEU A 1 212 ? 17.056 18.500 -31.659 1.00 90.25 212 LEU A CA 1
ATOM 1685 C C . LEU A 1 212 ? 16.262 18.674 -30.362 1.00 90.25 212 LEU A C 1
ATOM 1687 O O . LEU A 1 212 ? 15.474 17.805 -30.027 1.00 90.25 212 LEU A O 1
ATOM 1691 N N . THR A 1 213 ? 16.382 19.823 -29.690 1.00 91.06 213 THR A N 1
ATOM 1692 C CA . THR A 1 213 ? 15.580 20.148 -28.495 1.00 91.06 213 THR A CA 1
ATOM 1693 C C . THR A 1 213 ? 14.086 20.050 -28.796 1.00 91.06 213 THR A C 1
ATOM 1695 O O . THR A 1 213 ? 13.361 19.362 -28.090 1.00 91.06 213 THR A O 1
ATOM 1698 N N . ARG A 1 214 ? 13.619 20.667 -29.889 1.00 89.75 214 ARG A N 1
ATOM 1699 C CA . ARG A 1 214 ? 12.206 20.592 -30.298 1.00 89.75 214 ARG A CA 1
ATOM 1700 C C . ARG A 1 214 ? 11.764 19.173 -30.633 1.00 89.75 214 ARG A C 1
ATOM 1702 O O . ARG A 1 214 ? 10.668 18.776 -30.256 1.00 89.75 214 ARG A O 1
ATOM 1709 N N . PHE A 1 215 ? 12.608 18.419 -31.334 1.00 91.38 215 PHE A N 1
ATOM 1710 C CA . PHE A 1 215 ? 12.339 17.018 -31.638 1.00 91.38 215 PHE A CA 1
ATOM 1711 C C . PHE A 1 215 ? 12.174 16.195 -30.357 1.00 91.38 215 PHE A C 1
ATOM 1713 O O . PHE A 1 215 ? 11.175 15.500 -30.218 1.00 91.38 215 PHE A O 1
ATOM 1720 N N . CYS A 1 216 ? 13.098 16.329 -29.405 1.00 93.06 216 CYS A N 1
ATOM 1721 C CA . CYS A 1 216 ? 13.041 15.636 -28.122 1.00 93.06 216 CYS A CA 1
ATOM 1722 C C . CYS A 1 216 ? 11.835 16.078 -27.274 1.00 93.06 216 CYS A C 1
ATOM 1724 O O . CYS A 1 216 ? 11.207 15.239 -26.645 1.00 93.06 216 CYS A O 1
ATOM 1726 N N . ALA A 1 217 ? 11.457 17.360 -27.296 1.00 91.81 217 ALA A N 1
ATOM 1727 C CA . ALA A 1 217 ? 10.277 17.842 -26.577 1.00 91.81 217 ALA A CA 1
ATOM 1728 C C . ALA A 1 217 ? 8.977 17.240 -27.138 1.00 91.81 217 ALA A C 1
ATOM 1730 O O . ALA A 1 217 ? 8.157 16.725 -26.382 1.00 91.81 217 ALA A O 1
ATOM 1731 N N . LEU A 1 218 ? 8.817 17.230 -28.468 1.00 90.81 218 LEU A N 1
ATOM 1732 C CA . LEU A 1 218 ? 7.684 16.567 -29.122 1.00 90.81 218 LEU A CA 1
ATOM 1733 C C . LEU A 1 218 ? 7.689 15.058 -28.858 1.00 90.81 218 LEU A C 1
ATOM 1735 O O . LEU A 1 218 ? 6.640 14.484 -28.583 1.00 90.81 218 LEU A O 1
ATOM 1739 N N . TRP A 1 219 ? 8.865 14.429 -28.883 1.00 93.06 219 TRP A N 1
ATOM 1740 C CA . TRP A 1 219 ? 9.038 13.018 -28.544 1.00 93.06 219 TRP A CA 1
ATOM 1741 C C . TRP A 1 219 ? 8.557 12.693 -27.128 1.00 93.06 219 TRP A C 1
ATOM 1743 O O . TRP A 1 219 ? 7.995 11.625 -26.909 1.00 93.06 219 TRP A O 1
ATOM 1753 N N . THR A 1 220 ? 8.735 13.610 -26.176 1.00 92.56 220 THR A N 1
ATOM 1754 C CA . THR A 1 220 ? 8.223 13.442 -24.813 1.00 92.56 220 THR A CA 1
ATOM 1755 C C . THR A 1 220 ? 6.720 13.683 -24.706 1.00 92.56 220 THR A C 1
ATOM 1757 O O . THR A 1 220 ? 6.049 12.993 -23.947 1.00 92.56 220 THR A O 1
ATOM 1760 N N . ILE A 1 221 ? 6.172 14.655 -25.440 1.00 91.44 221 ILE A N 1
ATOM 1761 C CA . ILE A 1 221 ? 4.755 15.033 -25.329 1.00 91.44 221 ILE A CA 1
ATOM 1762 C C . ILE A 1 221 ? 3.841 14.003 -26.005 1.00 91.44 221 ILE A C 1
ATOM 1764 O O . ILE A 1 221 ? 2.788 13.670 -25.466 1.00 91.44 221 ILE A O 1
ATOM 1768 N N . LEU A 1 222 ? 4.235 13.482 -27.171 1.00 92.00 222 LEU A N 1
ATOM 1769 C CA . LEU A 1 222 ? 3.393 12.595 -27.984 1.00 92.00 222 LEU A CA 1
ATOM 1770 C C . LEU A 1 222 ? 2.927 11.313 -27.259 1.00 92.00 222 LEU A C 1
ATOM 1772 O O . LEU A 1 222 ? 1.767 10.946 -27.439 1.00 92.00 222 LEU A O 1
ATOM 1776 N N . PRO A 1 223 ? 3.745 10.633 -26.431 1.00 94.50 223 PRO A N 1
ATOM 1777 C CA . PRO A 1 223 ? 3.303 9.449 -25.697 1.00 94.50 223 PRO A CA 1
ATOM 1778 C C . PRO A 1 223 ? 2.436 9.749 -24.465 1.00 94.50 223 PRO A C 1
ATOM 1780 O O . PRO A 1 223 ? 1.830 8.819 -23.940 1.00 94.50 223 PRO A O 1
ATOM 1783 N N . LEU A 1 224 ? 2.346 10.996 -23.978 1.00 91.62 224 LEU A N 1
ATOM 1784 C CA . LEU A 1 224 ? 1.618 11.313 -22.736 1.00 91.62 224 LEU A CA 1
ATOM 1785 C C . LEU A 1 224 ? 0.119 10.961 -22.787 1.00 91.62 224 LEU A C 1
ATOM 1787 O O . LEU A 1 224 ? -0.357 10.338 -21.837 1.00 91.62 224 LEU A O 1
ATOM 1791 N N . PRO A 1 225 ? -0.641 11.270 -23.861 1.00 92.38 225 PRO A N 1
ATOM 1792 C CA . PRO A 1 225 ? -2.037 10.842 -23.961 1.00 92.38 225 PRO A CA 1
ATOM 1793 C C . PRO A 1 225 ? -2.182 9.317 -23.935 1.00 92.38 225 PRO A C 1
ATOM 1795 O O . PRO A 1 225 ? -3.066 8.790 -23.265 1.00 92.38 225 PRO A O 1
ATOM 1798 N N . LEU A 1 226 ? -1.277 8.597 -24.608 1.00 95.00 226 LEU A N 1
ATOM 1799 C CA . LEU A 1 226 ? -1.270 7.133 -24.615 1.00 95.00 226 LEU A CA 1
ATOM 1800 C C . LEU A 1 226 ? -0.897 6.558 -23.242 1.00 95.00 226 LEU A C 1
ATOM 1802 O O . LEU A 1 226 ? -1.478 5.554 -22.831 1.00 95.00 226 LEU A O 1
ATOM 1806 N N . ALA A 1 227 ? -0.001 7.210 -22.496 1.00 93.31 227 ALA A N 1
ATOM 1807 C CA . ALA A 1 227 ? 0.295 6.863 -21.107 1.00 93.31 227 ALA A CA 1
ATOM 1808 C C . ALA A 1 227 ? -0.946 7.043 -20.212 1.00 93.31 227 ALA A C 1
ATOM 1810 O O . ALA A 1 227 ? -1.261 6.168 -19.412 1.00 93.31 227 ALA A O 1
ATOM 1811 N N . GLY A 1 228 ? -1.701 8.133 -20.387 1.00 92.44 228 GLY A N 1
ATOM 1812 C CA . GLY A 1 228 ? -2.963 8.351 -19.672 1.00 92.44 228 GLY A CA 1
ATOM 1813 C C . GLY A 1 228 ? -4.019 7.286 -19.992 1.00 92.44 228 GLY A C 1
ATOM 1814 O O . GLY A 1 228 ? -4.610 6.707 -19.081 1.00 92.44 228 GLY A O 1
ATOM 1815 N N . LEU A 1 229 ? -4.211 6.974 -21.278 1.00 96.06 229 LEU A N 1
ATOM 1816 C CA . LEU A 1 229 ? -5.166 5.957 -21.735 1.00 96.06 229 LEU A CA 1
ATOM 1817 C C . LEU A 1 229 ? -4.796 4.547 -21.260 1.00 96.06 229 LEU A C 1
ATOM 1819 O O . LEU A 1 229 ? -5.657 3.813 -20.782 1.00 96.06 229 LEU A O 1
ATOM 1823 N N . SER A 1 230 ? -3.520 4.169 -21.352 1.00 96.44 230 SER A N 1
ATOM 1824 C CA . SER A 1 230 ? -3.038 2.867 -20.871 1.00 96.44 230 SER A CA 1
ATOM 1825 C C . SER A 1 230 ? -3.072 2.759 -19.345 1.00 96.44 230 SER A C 1
ATOM 1827 O O . SER A 1 230 ? -3.411 1.697 -18.828 1.00 96.44 230 SER A O 1
ATOM 1829 N N . GLY A 1 231 ? -2.820 3.850 -18.614 1.00 92.69 231 GLY A N 1
ATOM 1830 C CA . GLY A 1 231 ? -3.009 3.909 -17.163 1.00 92.69 231 GLY A CA 1
ATOM 1831 C C . GLY A 1 231 ? -4.477 3.741 -16.752 1.00 92.69 231 GLY A C 1
ATOM 1832 O O . GLY A 1 231 ? -4.784 2.975 -15.837 1.00 92.69 231 GLY A O 1
ATOM 1833 N N . TRP A 1 232 ? -5.403 4.386 -17.467 1.00 93.88 232 TRP A N 1
ATOM 1834 C CA . TRP A 1 232 ? -6.840 4.174 -17.274 1.00 93.88 232 TRP A CA 1
ATOM 1835 C C . TRP A 1 232 ? -7.248 2.728 -17.583 1.00 93.88 232 TRP A C 1
ATOM 1837 O O . TRP A 1 232 ? -7.922 2.100 -16.767 1.00 93.88 232 TRP A O 1
ATOM 1847 N N . TRP A 1 233 ? -6.780 2.174 -18.707 1.00 96.75 233 TRP A N 1
ATOM 1848 C CA . TRP A 1 233 ? -7.019 0.779 -19.085 1.00 96.75 233 TRP A CA 1
ATOM 1849 C C . TRP A 1 233 ? -6.494 -0.190 -18.016 1.00 96.75 233 TRP A C 1
ATOM 1851 O O . TRP A 1 233 ? -7.198 -1.121 -17.630 1.00 96.75 233 TRP A O 1
ATOM 1861 N N . HIS A 1 234 ? -5.310 0.077 -17.460 1.00 94.31 234 HIS A N 1
ATOM 1862 C CA . HIS A 1 234 ? -4.738 -0.705 -16.368 1.00 94.31 234 HIS A CA 1
ATOM 1863 C C . HIS A 1 234 ? -5.661 -0.733 -15.143 1.00 94.31 234 HIS A C 1
ATOM 1865 O O . HIS A 1 234 ? -5.972 -1.805 -14.634 1.00 94.31 234 HIS A O 1
ATOM 1871 N N . ILE A 1 235 ? -6.141 0.429 -14.684 1.00 92.44 235 ILE A N 1
ATOM 1872 C CA . ILE A 1 235 ? -7.051 0.527 -13.528 1.00 92.44 235 ILE A CA 1
ATOM 1873 C C . ILE A 1 235 ? -8.418 -0.105 -13.827 1.00 92.44 235 ILE A C 1
ATOM 1875 O O . ILE A 1 235 ? -9.043 -0.674 -12.931 1.00 92.44 235 ILE A O 1
ATOM 1879 N N . ALA A 1 236 ? -8.900 -0.009 -15.068 1.00 94.31 236 ALA A N 1
ATOM 1880 C CA . ALA A 1 236 ? -10.188 -0.559 -15.478 1.00 94.31 236 ALA A CA 1
ATOM 1881 C C . ALA A 1 236 ? -10.231 -2.094 -15.413 1.00 94.31 236 ALA A C 1
ATOM 1883 O O . ALA A 1 236 ? -11.286 -2.648 -15.116 1.00 94.31 236 ALA A O 1
ATOM 1884 N N . VAL A 1 237 ? -9.095 -2.761 -15.645 1.00 94.81 237 VAL A N 1
ATOM 1885 C CA . VAL A 1 237 ? -8.978 -4.230 -15.640 1.00 94.81 237 VAL A CA 1
ATOM 1886 C C . VAL A 1 237 ? -8.697 -4.801 -14.239 1.00 94.81 237 VAL A C 1
ATOM 1888 O O . VAL A 1 237 ? -8.817 -6.007 -14.024 1.00 94.81 237 VAL A O 1
ATOM 1891 N N . LEU A 1 238 ? -8.356 -3.962 -13.253 1.00 92.81 238 LEU A N 1
ATOM 1892 C CA . LEU A 1 238 ? -8.118 -4.437 -11.888 1.00 92.81 238 LEU A CA 1
ATOM 1893 C C . LEU A 1 238 ? -9.387 -5.043 -11.269 1.00 92.81 238 LEU A C 1
ATOM 1895 O O . LEU A 1 238 ? -10.459 -4.435 -11.362 1.00 92.81 238 LEU A O 1
ATOM 1899 N N . PRO A 1 239 ? -9.275 -6.176 -10.547 1.00 91.00 239 PRO A N 1
ATOM 1900 C CA . PRO A 1 239 ? -10.414 -6.706 -9.818 1.00 91.00 239 PRO A CA 1
ATOM 1901 C C . PRO A 1 239 ? -10.886 -5.713 -8.737 1.00 91.00 239 PRO A C 1
ATOM 1903 O O . PRO A 1 239 ? -10.073 -4.941 -8.212 1.00 91.00 239 PRO A O 1
ATOM 1906 N N . PRO A 1 240 ? -12.183 -5.715 -8.363 1.00 90.19 240 PRO A N 1
ATOM 1907 C CA . PRO A 1 240 ? -12.771 -4.665 -7.526 1.00 90.19 240 PRO A CA 1
ATOM 1908 C C . PRO A 1 240 ? -12.046 -4.419 -6.197 1.00 90.19 240 PRO A C 1
ATOM 1910 O O . PRO A 1 240 ? -11.896 -3.271 -5.781 1.00 90.19 240 PRO A O 1
ATOM 1913 N N . ALA A 1 241 ? -11.553 -5.479 -5.549 1.00 86.88 241 ALA A N 1
ATOM 1914 C CA . ALA A 1 241 ? -10.828 -5.369 -4.285 1.00 86.88 241 ALA A CA 1
ATOM 1915 C C . ALA A 1 241 ? -9.491 -4.623 -4.449 1.00 86.88 241 ALA A C 1
ATOM 1917 O O . ALA A 1 241 ? -9.216 -3.675 -3.717 1.00 86.88 241 ALA A O 1
ATOM 1918 N N . GLN A 1 242 ? -8.685 -5.002 -5.442 1.00 88.62 242 GLN A N 1
ATOM 1919 C CA . GLN A 1 242 ? -7.393 -4.380 -5.748 1.00 88.62 242 GLN A CA 1
ATOM 1920 C C . GLN A 1 242 ? -7.588 -2.957 -6.265 1.00 88.62 242 GLN A C 1
ATOM 1922 O O . GLN A 1 242 ? -6.839 -2.057 -5.894 1.00 88.62 242 GLN A O 1
ATOM 1927 N N . LYS A 1 243 ? -8.635 -2.725 -7.063 1.00 90.19 243 LYS A N 1
ATOM 1928 C CA . LYS A 1 243 ? -9.009 -1.391 -7.534 1.00 90.19 243 LYS A CA 1
ATOM 1929 C C . LYS A 1 243 ? -9.332 -0.452 -6.369 1.00 90.19 243 LYS A C 1
ATOM 1931 O O . LYS A 1 243 ? -8.808 0.657 -6.330 1.00 90.19 243 LYS A O 1
ATOM 1936 N N . ALA A 1 244 ? -10.130 -0.896 -5.395 1.00 86.88 244 ALA A N 1
ATOM 1937 C CA . ALA A 1 244 ? -10.445 -0.100 -4.206 1.00 86.88 244 ALA A CA 1
ATOM 1938 C C . ALA A 1 244 ? -9.189 0.230 -3.379 1.00 86.88 244 ALA A C 1
ATOM 1940 O O . ALA A 1 244 ? -9.027 1.353 -2.905 1.00 86.88 244 ALA A O 1
ATOM 1941 N N . LEU A 1 245 ? -8.265 -0.725 -3.245 1.00 86.12 245 LEU A N 1
ATOM 1942 C CA . LEU A 1 245 ? -7.000 -0.518 -2.538 1.00 86.12 245 LEU A CA 1
ATOM 1943 C C . LEU A 1 245 ? -6.080 0.468 -3.268 1.00 86.12 245 LEU A C 1
ATOM 1945 O O . LEU A 1 245 ? -5.542 1.379 -2.633 1.00 86.12 245 LEU A O 1
ATOM 1949 N N . ALA A 1 246 ? -5.948 0.330 -4.590 1.00 84.50 246 ALA A N 1
ATOM 1950 C CA . ALA A 1 246 ? -5.170 1.224 -5.446 1.00 84.50 246 ALA A CA 1
ATOM 1951 C C . ALA A 1 246 ? -5.706 2.668 -5.439 1.00 84.50 246 ALA A C 1
ATOM 1953 O O . ALA A 1 246 ? -4.922 3.612 -5.488 1.00 84.50 246 ALA A O 1
ATOM 1954 N N . LEU A 1 247 ? -7.028 2.846 -5.324 1.00 83.94 247 LEU A N 1
ATOM 1955 C CA . LEU A 1 247 ? -7.703 4.150 -5.343 1.00 83.94 247 LEU A CA 1
ATOM 1956 C C . LEU A 1 247 ? -7.900 4.791 -3.955 1.00 83.94 247 LEU A C 1
ATOM 1958 O O . LEU A 1 247 ? -8.686 5.724 -3.824 1.00 83.94 247 LEU A O 1
ATOM 1962 N N . GLY A 1 248 ? -7.182 4.332 -2.924 1.00 77.44 248 GLY A N 1
ATOM 1963 C CA . GLY A 1 248 ? -7.136 4.998 -1.611 1.00 77.44 248 GLY A CA 1
ATOM 1964 C C . GLY A 1 248 ? -7.566 4.142 -0.419 1.00 77.44 248 GLY A C 1
ATOM 1965 O O . GLY A 1 248 ? -7.360 4.546 0.725 1.00 77.44 248 GLY A O 1
ATOM 1966 N N . GLY A 1 249 ? -8.081 2.929 -0.651 1.00 80.44 249 GLY A N 1
ATOM 1967 C CA . GLY A 1 249 ? -8.413 1.989 0.425 1.00 80.44 249 GLY A CA 1
ATOM 1968 C C . GLY A 1 249 ? -7.194 1.530 1.239 1.00 80.44 249 GLY A C 1
ATOM 1969 O O . GLY A 1 249 ? -7.331 1.195 2.417 1.00 80.44 249 GLY A O 1
ATOM 1970 N N . ASN A 1 250 ? -5.994 1.548 0.644 1.00 84.62 250 ASN A N 1
ATOM 1971 C CA . ASN A 1 250 ? -4.733 1.363 1.363 1.00 84.62 250 ASN A CA 1
ATOM 1972 C C . ASN A 1 250 ? -4.135 2.737 1.751 1.00 84.62 250 ASN A C 1
ATOM 1974 O O .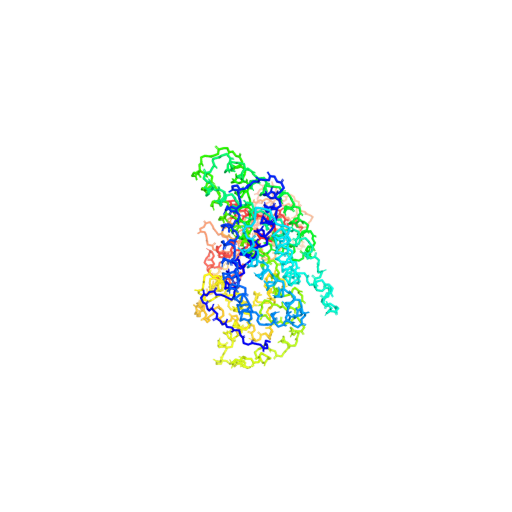 ASN A 1 250 ? -3.749 3.492 0.856 1.00 84.62 250 ASN A O 1
ATOM 1978 N N . PRO A 1 251 ? -3.976 3.057 3.054 1.00 82.12 251 PRO A N 1
ATOM 1979 C CA . PRO A 1 251 ? -3.321 4.291 3.505 1.00 82.12 251 PRO A CA 1
ATOM 1980 C C . PRO A 1 251 ? -1.914 4.504 2.945 1.00 82.12 251 PRO A C 1
ATOM 1982 O O . PRO A 1 251 ? -1.476 5.642 2.810 1.00 82.12 251 PRO A O 1
ATOM 1985 N N . GLU A 1 252 ? -1.202 3.415 2.649 1.00 83.44 252 GLU A N 1
ATOM 1986 C CA . GLU A 1 252 ? 0.144 3.448 2.082 1.00 83.44 252 GLU A CA 1
ATOM 1987 C C . GLU A 1 252 ? 0.162 4.183 0.734 1.00 83.44 252 GLU A C 1
ATOM 1989 O O . GLU A 1 252 ? 1.091 4.941 0.473 1.00 83.44 252 GLU A O 1
ATOM 1994 N N . ASN A 1 253 ? -0.905 4.066 -0.070 1.00 84.94 253 ASN A N 1
ATOM 1995 C CA . ASN A 1 253 ? -0.998 4.675 -1.400 1.00 84.94 253 ASN A CA 1
ATOM 1996 C C . ASN A 1 253 ? -1.122 6.201 -1.389 1.00 84.94 253 ASN A C 1
ATOM 1998 O O . ASN A 1 253 ? -0.831 6.828 -2.406 1.00 84.94 253 ASN A O 1
ATOM 2002 N N . ALA A 1 254 ? -1.541 6.818 -0.279 1.00 82.56 254 ALA A N 1
ATOM 2003 C CA . ALA A 1 254 ? -1.863 8.245 -0.247 1.00 82.56 254 ALA A CA 1
ATOM 2004 C C . ALA A 1 254 ? -0.673 9.130 -0.657 1.00 82.56 254 ALA A C 1
ATOM 2006 O O . ALA A 1 254 ? -0.825 10.033 -1.479 1.00 82.56 254 ALA A O 1
ATOM 2007 N N . TRP A 1 255 ? 0.520 8.840 -0.130 1.00 82.69 255 TRP A N 1
ATOM 2008 C CA . TRP A 1 255 ? 1.726 9.606 -0.452 1.00 82.69 255 TRP A CA 1
ATOM 2009 C C . TRP A 1 255 ? 2.168 9.402 -1.907 1.00 82.69 255 TRP A C 1
ATOM 2011 O O . TRP A 1 255 ? 2.409 10.376 -2.620 1.00 82.69 255 TRP A O 1
ATOM 2021 N N . GLY A 1 256 ? 2.197 8.149 -2.377 1.00 86.31 256 GLY A N 1
ATOM 2022 C CA . GLY A 1 256 ? 2.527 7.833 -3.769 1.00 86.31 256 GLY A CA 1
ATOM 2023 C C . GLY A 1 256 ? 1.575 8.517 -4.753 1.00 86.31 256 GLY A C 1
ATOM 2024 O O . GLY A 1 256 ? 2.024 9.143 -5.711 1.00 86.31 256 GLY A O 1
ATOM 2025 N N . MET A 1 257 ? 0.271 8.503 -4.464 1.00 87.25 257 MET A N 1
ATOM 2026 C CA . MET A 1 257 ? -0.745 9.162 -5.286 1.00 87.25 257 MET A CA 1
ATOM 2027 C C . MET A 1 257 ? -0.516 10.675 -5.375 1.00 87.25 257 MET A C 1
ATOM 2029 O O . MET A 1 257 ? -0.573 11.241 -6.463 1.00 87.25 257 MET A O 1
ATOM 2033 N N . GLN A 1 258 ? -0.202 11.342 -4.259 1.00 87.06 258 GLN A N 1
ATOM 2034 C CA . GLN A 1 258 ? 0.107 12.776 -4.271 1.00 87.06 258 GLN A CA 1
ATOM 2035 C C . GLN A 1 258 ? 1.324 13.085 -5.150 1.00 87.06 258 GLN A C 1
ATOM 2037 O O . GLN A 1 258 ? 1.260 13.981 -5.991 1.00 87.06 258 GLN A O 1
ATOM 2042 N N . VAL A 1 259 ? 2.414 12.324 -5.004 1.00 90.31 259 VAL A N 1
ATOM 2043 C CA . VAL A 1 259 ? 3.613 12.497 -5.838 1.00 90.31 259 VAL A CA 1
ATOM 2044 C C . VAL A 1 259 ? 3.289 12.253 -7.313 1.00 90.31 259 VAL A C 1
ATOM 2046 O O . VAL A 1 259 ? 3.694 13.044 -8.159 1.00 90.31 259 VAL A O 1
ATOM 2049 N N . PHE A 1 260 ? 2.523 11.206 -7.628 1.00 88.62 260 PHE A N 1
ATOM 2050 C CA . PHE A 1 260 ? 2.096 10.881 -8.990 1.00 88.62 260 PHE A CA 1
ATOM 2051 C C . PHE A 1 260 ? 1.306 12.030 -9.641 1.00 88.62 260 PHE A C 1
ATOM 2053 O O . PHE A 1 260 ? 1.625 12.443 -10.759 1.00 88.62 260 PHE A O 1
ATOM 2060 N N . LEU A 1 261 ? 0.325 12.586 -8.920 1.00 87.50 261 LEU A N 1
ATOM 2061 C CA . LEU A 1 261 ? -0.541 13.668 -9.399 1.00 87.50 261 LEU A CA 1
ATOM 2062 C C . LEU A 1 261 ? 0.204 14.987 -9.635 1.00 87.50 261 LEU A C 1
ATOM 2064 O O . LEU A 1 261 ? -0.193 15.741 -10.517 1.00 87.50 261 LEU A O 1
ATOM 2068 N N . TRP A 1 262 ? 1.281 15.263 -8.895 1.00 89.69 262 TRP A N 1
ATOM 2069 C CA . TRP A 1 262 ? 2.102 16.463 -9.100 1.00 89.69 262 TRP A CA 1
ATOM 2070 C C . TRP A 1 262 ? 3.218 16.262 -10.128 1.00 89.69 262 TRP A C 1
ATOM 2072 O O . TRP A 1 262 ? 3.473 17.145 -10.949 1.00 89.69 262 TRP A O 1
ATOM 2082 N N . ALA A 1 263 ? 3.881 15.105 -10.115 1.00 89.31 263 ALA A N 1
ATOM 2083 C CA . ALA A 1 263 ? 5.035 14.847 -10.968 1.00 89.31 263 ALA A CA 1
ATOM 2084 C C . ALA A 1 263 ? 4.661 14.795 -12.459 1.00 89.31 263 ALA A C 1
ATOM 2086 O O . ALA A 1 263 ? 5.386 15.350 -13.284 1.00 89.31 263 ALA A O 1
ATOM 2087 N N . GLY A 1 264 ? 3.510 14.207 -12.809 1.00 86.19 264 GLY A N 1
ATOM 2088 C CA . GLY A 1 264 ? 3.024 14.147 -14.194 1.00 86.19 264 GLY A CA 1
ATOM 2089 C C . GLY A 1 264 ? 2.853 15.533 -14.845 1.00 86.19 264 GLY A C 1
ATOM 2090 O O . GLY A 1 264 ? 3.481 15.800 -15.875 1.00 86.19 264 GLY A O 1
ATOM 2091 N N . PRO A 1 265 ? 2.070 16.453 -14.248 1.00 88.56 265 PRO A N 1
ATOM 2092 C CA . PRO A 1 265 ? 1.941 17.830 -14.724 1.00 88.56 265 PRO A CA 1
ATOM 2093 C C . PRO A 1 265 ? 3.265 18.593 -14.790 1.00 88.56 265 PRO A C 1
ATOM 2095 O O . PRO A 1 265 ? 3.466 19.353 -15.732 1.00 88.56 265 PRO A O 1
ATOM 2098 N N . VAL A 1 266 ? 4.192 18.380 -13.847 1.00 88.81 266 VAL A N 1
ATOM 2099 C CA . VAL A 1 266 ? 5.526 19.008 -13.892 1.00 88.81 266 VAL A CA 1
ATOM 2100 C C . VAL A 1 266 ? 6.332 18.519 -15.098 1.00 88.81 266 VAL A C 1
ATOM 2102 O O . VAL A 1 266 ? 6.961 19.333 -15.777 1.00 88.81 266 VAL A O 1
ATOM 2105 N N . VAL A 1 267 ? 6.284 17.221 -15.419 1.00 86.69 267 VAL A N 1
ATOM 2106 C CA . VAL A 1 267 ? 6.914 16.677 -16.634 1.00 86.69 267 VAL A CA 1
ATOM 2107 C C . VAL A 1 267 ? 6.295 17.297 -17.890 1.00 86.69 267 VAL A C 1
ATOM 2109 O O . VAL A 1 267 ? 7.027 17.752 -18.773 1.00 86.69 267 VAL A O 1
ATOM 2112 N N . LEU A 1 268 ? 4.965 17.382 -17.964 1.00 87.00 268 LEU A N 1
ATOM 2113 C CA . LEU A 1 268 ? 4.262 17.998 -19.094 1.00 87.00 268 LEU A CA 1
ATOM 2114 C C . LEU A 1 268 ? 4.603 19.491 -19.238 1.00 87.00 268 LEU A C 1
ATOM 2116 O O . LEU A 1 268 ? 4.975 19.936 -20.320 1.00 87.00 268 LEU A O 1
ATOM 2120 N N . ALA A 1 269 ? 4.526 20.263 -18.154 1.00 87.12 269 ALA A N 1
ATOM 2121 C CA . ALA A 1 269 ? 4.811 21.695 -18.161 1.00 87.12 269 ALA A CA 1
ATOM 2122 C C . ALA A 1 269 ? 6.278 21.978 -18.510 1.00 87.12 269 ALA A C 1
ATOM 2124 O O . ALA A 1 269 ? 6.559 22.836 -19.346 1.00 87.12 269 ALA A O 1
ATOM 2125 N N . GLY A 1 270 ? 7.217 21.222 -17.930 1.00 84.00 270 GLY A N 1
ATOM 2126 C CA . GLY A 1 270 ? 8.639 21.338 -18.243 1.00 84.00 270 GLY A CA 1
ATOM 2127 C C . GLY A 1 270 ? 8.928 21.024 -19.712 1.00 84.00 270 GLY A C 1
ATOM 2128 O O . GLY A 1 270 ? 9.605 21.786 -20.398 1.00 84.00 270 GLY A O 1
ATOM 2129 N N . THR A 1 271 ? 8.365 19.942 -20.243 1.00 81.62 271 THR A N 1
ATOM 2130 C CA . THR A 1 271 ? 8.589 19.549 -21.645 1.00 81.62 271 THR A CA 1
ATOM 2131 C C . THR A 1 271 ? 7.920 20.503 -22.636 1.00 81.62 271 THR A C 1
ATOM 2133 O O . THR A 1 271 ? 8.535 20.852 -23.644 1.00 81.62 271 THR A O 1
ATOM 2136 N N . ALA A 1 272 ? 6.733 21.026 -22.320 1.00 85.38 272 ALA A N 1
ATOM 2137 C CA . ALA A 1 272 ? 6.089 22.087 -23.093 1.00 85.38 272 ALA A CA 1
ATOM 2138 C C . ALA A 1 272 ? 6.906 23.389 -23.075 1.00 85.38 272 ALA A C 1
ATOM 2140 O O . ALA A 1 272 ? 7.091 24.022 -24.116 1.00 85.38 272 ALA A O 1
ATOM 2141 N N . LEU A 1 273 ? 7.473 23.765 -21.925 1.00 84.12 273 LEU A N 1
ATOM 2142 C CA . LEU A 1 273 ? 8.352 24.930 -21.815 1.00 84.12 273 LEU A CA 1
ATOM 2143 C C . LEU A 1 273 ? 9.637 24.747 -22.641 1.00 84.12 273 LEU A C 1
ATOM 2145 O O . LEU A 1 273 ? 10.118 25.704 -23.243 1.00 84.12 273 LEU A O 1
ATOM 2149 N N . ALA A 1 274 ? 10.155 23.520 -22.758 1.00 80.44 274 ALA A N 1
ATOM 2150 C CA . ALA A 1 274 ? 11.294 23.204 -23.625 1.00 80.44 274 ALA A CA 1
ATOM 2151 C C . ALA A 1 274 ? 10.986 23.330 -25.136 1.00 80.44 274 ALA A C 1
ATOM 2153 O O . ALA A 1 274 ? 11.916 23.464 -25.937 1.00 80.44 274 ALA A O 1
ATOM 2154 N N . CYS A 1 275 ? 9.710 23.337 -25.548 1.00 78.19 275 CYS A N 1
ATOM 2155 C CA . CYS A 1 275 ? 9.314 23.685 -26.921 1.00 78.19 275 CYS A CA 1
ATOM 2156 C C . CYS A 1 275 ? 9.484 25.187 -27.216 1.00 78.19 275 CYS A C 1
ATOM 2158 O O . CYS A 1 275 ? 9.670 25.578 -28.378 1.00 78.19 275 CYS A O 1
ATOM 2160 N N . VAL A 1 276 ? 9.441 26.033 -26.181 1.00 79.12 276 VAL A N 1
ATOM 2161 C CA . VAL A 1 276 ? 9.712 27.472 -26.280 1.00 79.12 276 VAL A CA 1
ATOM 2162 C C . VAL A 1 276 ? 11.216 27.679 -26.498 1.00 79.12 276 VAL A C 1
ATOM 2164 O O . VAL A 1 276 ? 12.047 26.884 -26.064 1.00 79.12 276 VAL A O 1
ATOM 2167 N N . ARG A 1 277 ? 11.606 28.734 -27.227 1.00 77.94 277 ARG A N 1
ATOM 2168 C CA . ARG A 1 277 ? 13.016 29.038 -27.550 1.00 77.94 277 ARG A CA 1
ATOM 2169 C C . ARG A 1 277 ? 13.782 29.561 -26.322 1.00 77.94 277 ARG A C 1
ATOM 2171 O O . ARG A 1 277 ? 14.193 30.717 -26.295 1.00 77.94 277 ARG A O 1
ATOM 2178 N N . LEU A 1 278 ? 13.975 28.711 -25.319 1.00 80.44 278 LEU A N 1
ATOM 2179 C CA . LEU A 1 278 ? 14.718 29.040 -24.108 1.00 80.44 278 LEU A CA 1
ATOM 2180 C C . LEU A 1 278 ? 16.221 29.223 -24.393 1.00 80.44 278 LEU A C 1
ATOM 2182 O O . LEU A 1 278 ? 16.777 28.556 -25.276 1.00 80.44 278 LEU A O 1
ATOM 2186 N N . PRO A 1 279 ? 16.919 30.071 -23.615 1.00 86.31 279 PRO A N 1
ATOM 2187 C CA . PRO A 1 279 ? 18.377 30.082 -23.589 1.00 86.31 279 PRO A CA 1
ATOM 2188 C C . PRO A 1 279 ? 18.927 28.741 -23.071 1.00 86.31 279 PRO A C 1
ATOM 2190 O O . PRO A 1 279 ? 18.246 28.014 -22.347 1.00 86.31 279 PRO A O 1
ATOM 2193 N N . ARG A 1 280 ? 20.187 28.421 -23.411 1.00 86.69 280 ARG A N 1
ATOM 2194 C CA . ARG A 1 280 ? 20.821 27.113 -23.121 1.00 86.69 280 ARG A CA 1
ATOM 2195 C C . ARG A 1 280 ? 20.696 26.693 -21.653 1.00 86.69 280 ARG A C 1
ATOM 2197 O O . ARG A 1 280 ? 20.358 25.547 -21.373 1.00 86.69 280 ARG A O 1
ATOM 2204 N N . LEU A 1 281 ? 20.960 27.617 -20.725 1.00 88.31 281 LEU A N 1
ATOM 2205 C CA . LEU A 1 281 ? 20.862 27.343 -19.290 1.00 88.31 281 LEU A CA 1
ATOM 2206 C C . LEU A 1 281 ? 19.420 27.013 -18.883 1.00 88.31 281 LEU A C 1
ATOM 2208 O O . LEU A 1 281 ? 19.203 26.018 -18.202 1.00 88.31 281 LEU A O 1
ATOM 2212 N N . GLY A 1 282 ? 18.443 27.787 -19.365 1.00 88.25 282 GLY A N 1
ATOM 2213 C CA . GLY A 1 282 ? 17.023 27.544 -19.103 1.00 88.25 282 GLY A CA 1
ATOM 2214 C C . GLY A 1 282 ? 16.566 26.177 -19.614 1.00 88.25 282 GLY A C 1
ATOM 2215 O O . GLY A 1 282 ? 15.984 25.408 -18.858 1.00 88.25 282 GLY A O 1
ATOM 2216 N N . ALA A 1 283 ? 16.914 25.821 -20.855 1.00 86.44 283 ALA A N 1
ATOM 2217 C CA . ALA A 1 283 ? 16.599 24.505 -21.416 1.00 86.44 283 ALA A CA 1
ATOM 2218 C C . ALA A 1 283 ? 17.240 23.354 -20.617 1.00 86.44 283 ALA A C 1
ATOM 2220 O O . ALA A 1 283 ? 16.610 22.319 -20.407 1.00 86.44 283 ALA A O 1
ATOM 2221 N N . ARG A 1 284 ? 18.475 23.539 -20.127 1.00 89.81 284 ARG A N 1
ATOM 2222 C CA . ARG A 1 284 ? 19.162 22.550 -19.286 1.00 89.81 284 ARG A CA 1
ATOM 2223 C C . ARG A 1 284 ? 18.496 22.391 -17.920 1.00 89.81 284 ARG A C 1
ATOM 2225 O O . ARG A 1 284 ? 18.287 21.261 -17.496 1.00 89.81 284 ARG A O 1
ATOM 2232 N N . VAL A 1 285 ? 18.149 23.494 -17.255 1.00 91.50 285 VAL A N 1
ATOM 2233 C CA . VAL A 1 285 ? 17.433 23.476 -15.967 1.00 91.50 285 VAL A CA 1
ATOM 2234 C C . VAL A 1 285 ? 16.091 22.768 -16.123 1.00 91.50 285 VAL A C 1
ATOM 2236 O O . VAL A 1 285 ? 15.795 21.850 -15.366 1.00 91.50 285 VAL A O 1
ATOM 2239 N N . VAL A 1 286 ? 15.325 23.120 -17.157 1.00 90.56 286 VAL A N 1
ATOM 2240 C CA . VAL A 1 286 ? 14.044 22.476 -17.472 1.00 90.56 286 VAL A CA 1
ATOM 2241 C C . VAL A 1 286 ? 14.208 20.971 -17.695 1.00 90.56 286 VAL A C 1
ATOM 2243 O O . VAL A 1 286 ? 13.436 20.190 -17.144 1.00 90.56 286 VAL A O 1
ATOM 2246 N N . ALA A 1 287 ? 15.231 20.541 -18.440 1.00 90.19 287 ALA A N 1
ATOM 2247 C CA . ALA A 1 287 ? 15.497 19.122 -18.666 1.00 90.19 287 ALA A CA 1
ATOM 2248 C C . ALA A 1 287 ? 15.873 18.371 -17.374 1.00 90.19 287 ALA A C 1
ATOM 2250 O O . ALA A 1 287 ? 15.412 17.251 -17.169 1.00 90.19 287 ALA A O 1
ATOM 2251 N N . VAL A 1 288 ? 16.664 18.981 -16.482 1.00 92.62 288 VAL A N 1
ATOM 2252 C CA . VAL A 1 288 ? 17.024 18.391 -15.177 1.00 92.62 288 VAL A CA 1
ATOM 2253 C C . VAL A 1 288 ? 15.802 18.276 -14.265 1.00 92.62 288 VAL A C 1
ATOM 2255 O O . VAL A 1 288 ? 15.596 17.230 -13.655 1.00 92.62 288 VAL A O 1
ATOM 2258 N N . VAL A 1 289 ? 14.964 19.313 -14.203 1.00 92.31 289 VAL A N 1
ATOM 2259 C CA . VAL A 1 289 ? 13.722 19.288 -13.417 1.00 92.31 289 VAL A CA 1
ATOM 2260 C C . VAL A 1 289 ? 12.760 18.231 -13.958 1.00 92.31 289 VAL A C 1
ATOM 2262 O O . VAL A 1 289 ? 12.231 17.442 -13.181 1.00 92.31 289 VAL A O 1
ATOM 2265 N N . ALA A 1 290 ? 12.577 18.149 -15.280 1.00 91.94 290 ALA A N 1
ATOM 2266 C CA . ALA A 1 290 ? 11.740 17.124 -15.904 1.00 91.94 290 ALA A CA 1
ATOM 2267 C C . ALA A 1 290 ? 12.277 15.705 -15.654 1.00 91.94 290 ALA A C 1
ATOM 2269 O O . ALA A 1 290 ? 11.497 14.781 -15.424 1.00 91.94 290 ALA A O 1
ATOM 2270 N N . LEU A 1 291 ? 13.602 15.526 -15.653 1.00 92.50 291 LEU A N 1
ATOM 2271 C CA . LEU A 1 291 ? 14.248 14.256 -15.329 1.00 92.50 291 LEU A CA 1
ATOM 2272 C C . LEU A 1 291 ? 13.991 13.844 -13.874 1.00 92.50 291 LEU A C 1
ATOM 2274 O O . LEU A 1 291 ? 13.568 12.716 -13.627 1.00 92.50 291 LEU A O 1
ATOM 2278 N N . ALA A 1 292 ? 14.193 14.761 -12.924 1.00 93.69 292 ALA A N 1
ATOM 2279 C CA . ALA A 1 292 ? 13.917 14.521 -11.510 1.00 93.69 292 ALA A CA 1
ATOM 2280 C C . ALA A 1 292 ? 12.427 14.227 -11.268 1.00 93.69 292 ALA A C 1
ATOM 2282 O O . ALA A 1 292 ? 12.089 13.268 -10.578 1.00 93.69 292 ALA A O 1
ATOM 2283 N N . ALA A 1 293 ? 11.529 14.989 -11.897 1.00 93.69 293 ALA A N 1
ATOM 2284 C CA . ALA A 1 293 ? 10.091 14.746 -11.828 1.00 93.69 293 ALA A CA 1
ATOM 2285 C C . ALA A 1 293 ? 9.714 13.376 -12.413 1.00 93.69 293 ALA A C 1
ATOM 2287 O O . ALA A 1 293 ? 8.889 12.676 -11.835 1.00 93.69 293 ALA A O 1
ATOM 2288 N N . SER A 1 294 ? 10.359 12.941 -13.498 1.00 92.94 294 SER A N 1
ATOM 2289 C CA . SER A 1 294 ? 10.112 11.616 -14.083 1.00 92.94 294 SER A CA 1
ATOM 2290 C C . SER A 1 294 ? 10.599 10.474 -13.193 1.00 92.94 294 SER A C 1
ATOM 2292 O O . SER A 1 294 ? 9.945 9.436 -13.126 1.00 92.94 294 SER A O 1
ATOM 2294 N N . PHE A 1 295 ? 11.716 10.663 -12.482 1.00 93.88 295 PHE A N 1
ATOM 2295 C CA . PHE A 1 295 ? 12.178 9.713 -11.466 1.00 93.88 295 PHE A CA 1
ATOM 2296 C C . PHE A 1 295 ? 11.154 9.579 -10.335 1.00 93.88 295 PHE A C 1
ATOM 2298 O O . PHE A 1 295 ? 10.763 8.468 -9.988 1.00 93.88 295 PHE A O 1
ATOM 2305 N N . MET A 1 296 ? 10.657 10.709 -9.820 1.00 93.44 296 MET A N 1
ATOM 2306 C CA . MET A 1 296 ? 9.629 10.723 -8.775 1.00 93.44 296 MET A CA 1
ATOM 2307 C C . MET A 1 296 ? 8.305 10.117 -9.252 1.00 93.44 296 MET A C 1
ATOM 2309 O O . MET A 1 296 ? 7.682 9.371 -8.504 1.00 93.44 296 MET A O 1
ATOM 2313 N N . PHE A 1 297 ? 7.896 10.391 -10.494 1.00 92.12 297 PHE A N 1
ATOM 2314 C CA . PHE A 1 297 ? 6.699 9.818 -11.113 1.00 92.12 297 PHE A CA 1
ATOM 2315 C C . PHE A 1 297 ? 6.788 8.293 -11.240 1.00 92.12 297 PHE A C 1
ATOM 2317 O O . PHE A 1 297 ? 5.848 7.578 -10.901 1.00 92.12 297 PHE A O 1
ATOM 2324 N N . LEU A 1 298 ? 7.923 7.776 -11.718 1.00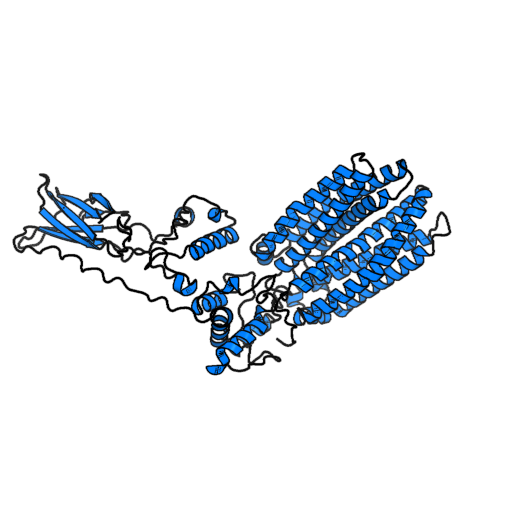 91.94 298 LEU A N 1
ATOM 2325 C CA . LEU A 1 298 ? 8.110 6.334 -11.856 1.00 91.94 298 LEU A CA 1
ATOM 2326 C C . LEU A 1 298 ? 8.220 5.649 -10.490 1.00 91.94 298 LEU A C 1
ATOM 2328 O O . LEU A 1 298 ? 7.623 4.595 -10.284 1.00 91.94 298 LEU A O 1
ATOM 2332 N N . GLY A 1 299 ? 8.938 6.261 -9.545 1.00 91.19 299 GLY A N 1
ATOM 2333 C CA . GLY A 1 299 ? 9.037 5.759 -8.177 1.00 91.19 299 GLY A CA 1
ATOM 2334 C C . GLY A 1 299 ? 7.687 5.724 -7.467 1.00 91.19 299 GLY A C 1
ATOM 2335 O O . GLY A 1 299 ? 7.363 4.730 -6.819 1.00 91.19 299 GLY A O 1
ATOM 2336 N N . SER A 1 300 ? 6.857 6.758 -7.633 1.00 90.81 300 SER A N 1
ATOM 2337 C CA . SER A 1 300 ? 5.513 6.764 -7.057 1.00 90.81 300 SER A CA 1
ATOM 2338 C C . SER A 1 300 ? 4.609 5.708 -7.689 1.00 90.81 300 SER A C 1
ATOM 2340 O O . SER A 1 300 ? 3.872 5.042 -6.966 1.00 90.81 300 SER A O 1
ATOM 2342 N N . PHE A 1 301 ? 4.716 5.485 -9.002 1.00 89.38 301 PHE A N 1
ATOM 2343 C CA . PHE A 1 301 ? 4.009 4.405 -9.687 1.00 89.38 301 PHE A CA 1
ATOM 2344 C C . PHE A 1 301 ? 4.420 3.018 -9.169 1.00 89.38 301 PHE A C 1
ATOM 2346 O O . PHE A 1 301 ? 3.548 2.221 -8.824 1.00 89.38 301 PHE A O 1
ATOM 2353 N N . GLU A 1 302 ? 5.720 2.721 -9.064 1.00 88.94 302 GLU A N 1
ATOM 2354 C CA . GLU A 1 302 ? 6.188 1.419 -8.562 1.00 88.94 302 GLU A CA 1
ATOM 2355 C C . GLU A 1 302 ? 5.800 1.191 -7.099 1.00 88.94 302 GLU A C 1
ATOM 2357 O O . GLU A 1 302 ? 5.388 0.089 -6.727 1.00 88.94 302 GLU A O 1
ATOM 2362 N N . TYR A 1 303 ? 5.853 2.245 -6.285 1.00 87.31 303 TYR A N 1
ATOM 2363 C CA . TYR A 1 303 ? 5.391 2.215 -4.903 1.00 87.31 303 TYR A CA 1
ATOM 2364 C C . TYR A 1 303 ? 3.881 1.943 -4.809 1.00 87.31 303 TYR A C 1
ATOM 2366 O O . TYR A 1 303 ? 3.455 1.052 -4.076 1.00 87.31 303 TYR A O 1
ATOM 2374 N N . MET A 1 304 ? 3.062 2.642 -5.602 1.00 87.19 304 MET A N 1
ATOM 2375 C CA . MET A 1 304 ? 1.611 2.424 -5.650 1.00 87.19 304 MET A CA 1
ATOM 2376 C C . MET A 1 304 ? 1.240 1.037 -6.181 1.00 87.19 304 MET A C 1
ATOM 2378 O O . MET A 1 304 ? 0.295 0.422 -5.692 1.00 87.19 304 MET A O 1
ATOM 2382 N N . ARG A 1 305 ? 1.975 0.513 -7.169 1.00 87.94 305 ARG A N 1
ATOM 2383 C CA . ARG A 1 305 ? 1.790 -0.851 -7.686 1.00 87.94 305 ARG A CA 1
ATOM 2384 C C . ARG A 1 305 ? 2.045 -1.885 -6.587 1.00 87.94 305 ARG A C 1
ATOM 2386 O O . ARG A 1 305 ? 1.266 -2.825 -6.433 1.00 87.94 305 ARG A O 1
ATOM 2393 N N . GLU A 1 306 ? 3.118 -1.706 -5.818 1.00 86.25 306 GLU A N 1
ATOM 2394 C CA . GLU A 1 306 ? 3.458 -2.570 -4.686 1.00 86.25 306 GLU A CA 1
ATOM 2395 C C . GLU A 1 306 ? 2.397 -2.517 -3.580 1.00 86.25 306 GLU A C 1
ATOM 2397 O O . GLU A 1 306 ? 1.936 -3.552 -3.097 1.00 86.25 306 GLU A O 1
ATOM 2402 N N . ALA A 1 307 ? 1.950 -1.319 -3.220 1.00 85.56 307 ALA A N 1
ATOM 2403 C CA . ALA A 1 307 ? 0.911 -1.120 -2.218 1.00 85.56 307 ALA A CA 1
ATOM 2404 C C . ALA A 1 307 ? -0.488 -1.555 -2.707 1.00 85.56 307 ALA A C 1
ATOM 2406 O O . ALA A 1 307 ? -1.330 -1.955 -1.900 1.00 85.56 307 ALA A O 1
ATOM 2407 N N . GLY A 1 308 ? -0.743 -1.534 -4.019 1.00 85.44 308 GLY A N 1
ATOM 2408 C CA . GLY A 1 308 ? -2.000 -1.953 -4.647 1.00 85.44 308 GLY A CA 1
ATOM 2409 C C . GLY A 1 308 ? -2.236 -3.467 -4.664 1.00 85.44 308 GLY A C 1
ATOM 2410 O O . GLY A 1 308 ? -3.388 -3.893 -4.729 1.00 85.44 308 GLY A O 1
ATOM 2411 N N . ARG A 1 309 ? -1.178 -4.287 -4.560 1.00 88.50 309 ARG A N 1
ATOM 2412 C CA . ARG A 1 309 ? -1.303 -5.754 -4.425 1.00 88.50 309 ARG A CA 1
ATOM 2413 C C . ARG A 1 309 ? -1.422 -6.244 -2.981 1.00 88.50 309 ARG A C 1
ATOM 2415 O O . ARG A 1 309 ? -1.716 -7.420 -2.761 1.00 88.50 309 ARG A O 1
ATOM 2422 N N . ARG A 1 310 ? -1.206 -5.372 -1.987 1.00 89.19 310 ARG A N 1
ATOM 2423 C CA . ARG A 1 310 ? -1.426 -5.717 -0.574 1.00 89.19 310 ARG A CA 1
ATOM 2424 C C . ARG A 1 310 ? -2.865 -6.233 -0.400 1.00 89.19 310 ARG A C 1
ATOM 2426 O O . ARG A 1 310 ? -3.758 -5.741 -1.080 1.00 89.19 310 ARG A O 1
ATOM 2433 N N . PRO A 1 311 ? -3.117 -7.239 0.449 1.00 92.38 311 PRO A N 1
ATOM 2434 C CA . PRO A 1 311 ? -2.217 -7.828 1.437 1.00 92.38 311 PRO A CA 1
ATOM 2435 C C . PRO A 1 311 ? -1.307 -8.939 0.892 1.00 92.38 311 PRO A C 1
ATOM 2437 O O . PRO A 1 311 ? -0.666 -9.638 1.677 1.00 92.38 311 PRO A O 1
ATOM 2440 N N . PHE A 1 312 ? -1.209 -9.119 -0.423 1.00 93.81 312 PHE A N 1
ATOM 2441 C CA . PHE A 1 312 ? -0.497 -10.230 -1.048 1.00 93.81 312 PHE A CA 1
ATOM 2442 C C . PHE A 1 312 ? 0.858 -9.834 -1.649 1.00 93.81 312 PHE A C 1
ATOM 2444 O O . PHE A 1 312 ? 1.084 -8.680 -2.009 1.00 93.81 312 PHE A O 1
ATOM 2451 N N . LEU A 1 313 ? 1.744 -10.822 -1.805 1.00 92.69 313 LEU A N 1
ATOM 2452 C CA . LEU A 1 313 ? 2.873 -10.739 -2.746 1.00 92.69 313 LEU A CA 1
ATOM 2453 C C . LEU A 1 313 ? 2.467 -11.282 -4.118 1.00 92.69 313 LEU A C 1
ATOM 2455 O O . LEU A 1 313 ? 2.877 -10.723 -5.129 1.00 92.69 313 LEU A O 1
ATOM 2459 N N . VAL A 1 314 ? 1.643 -12.335 -4.144 1.00 95.19 314 VAL A N 1
ATOM 2460 C CA . VAL A 1 314 ? 0.910 -12.800 -5.331 1.00 95.19 314 VAL A CA 1
ATOM 2461 C C . VAL A 1 314 ? -0.558 -12.896 -4.943 1.00 95.19 314 VAL A C 1
ATOM 2463 O O . VAL A 1 314 ? -0.917 -13.707 -4.081 1.00 95.19 314 VAL A O 1
ATOM 2466 N N . THR A 1 315 ? -1.383 -12.030 -5.531 1.00 94.62 315 THR A N 1
ATOM 2467 C CA . THR A 1 315 ? -2.802 -11.867 -5.184 1.00 94.62 315 THR A CA 1
ATOM 2468 C C . THR A 1 315 ? -3.542 -13.203 -5.113 1.00 94.62 315 THR A C 1
ATOM 2470 O O . THR A 1 315 ? -3.589 -13.940 -6.088 1.00 94.62 315 THR A O 1
ATOM 2473 N N . GLY A 1 316 ? -4.142 -13.515 -3.961 1.00 93.38 316 GLY A N 1
ATOM 2474 C CA . GLY A 1 316 ? -4.924 -14.742 -3.770 1.00 93.38 316 GLY A CA 1
ATOM 2475 C C . GLY A 1 316 ? -4.108 -16.027 -3.582 1.00 93.38 316 GLY A C 1
ATOM 2476 O O . GLY A 1 316 ? -4.706 -17.077 -3.375 1.00 93.38 316 GLY A O 1
ATOM 2477 N N . TYR A 1 317 ? -2.772 -15.966 -3.600 1.00 95.50 317 TYR A N 1
ATOM 2478 C CA . TYR A 1 317 ? -1.914 -17.148 -3.466 1.00 95.50 317 TYR A CA 1
ATOM 2479 C C . TYR A 1 317 ? -1.008 -17.105 -2.228 1.00 95.50 317 TYR A C 1
ATOM 2481 O O . TYR A 1 317 ? -0.966 -18.060 -1.449 1.00 95.50 317 TYR A O 1
ATOM 2489 N N . ILE A 1 318 ? -0.302 -15.991 -2.006 1.00 95.06 318 ILE A N 1
ATOM 2490 C CA . ILE A 1 318 ? 0.645 -15.837 -0.889 1.00 95.06 318 ILE A CA 1
ATOM 2491 C C . ILE A 1 318 ? 0.596 -14.418 -0.313 1.00 95.06 318 ILE A C 1
ATOM 2493 O O . ILE A 1 318 ? 0.667 -13.426 -1.048 1.00 95.06 318 ILE A O 1
ATOM 2497 N N . TYR A 1 319 ? 0.452 -14.324 1.008 1.00 94.50 319 TYR A N 1
ATOM 2498 C CA . TYR A 1 319 ? 0.372 -13.058 1.735 1.00 94.50 319 TYR A CA 1
ATOM 2499 C C . TYR A 1 319 ? 1.723 -12.341 1.817 1.00 94.50 319 TYR A C 1
ATOM 2501 O O . TYR A 1 319 ? 2.777 -12.917 1.554 1.00 94.50 319 TYR A O 1
ATOM 2509 N N . SER A 1 320 ? 1.688 -11.066 2.215 1.00 90.56 320 SER A N 1
ATOM 2510 C CA . SER A 1 320 ? 2.875 -10.213 2.407 1.00 90.56 320 SER A CA 1
ATOM 2511 C C . SER A 1 320 ? 3.872 -10.767 3.420 1.00 90.56 320 SER A C 1
ATOM 2513 O O . SER A 1 320 ? 5.066 -10.530 3.280 1.00 90.56 320 SER A O 1
ATOM 2515 N N . ASN A 1 321 ? 3.393 -11.562 4.374 1.00 89.56 321 ASN A N 1
ATOM 2516 C CA . ASN A 1 321 ? 4.220 -12.265 5.346 1.00 89.56 321 ASN A CA 1
ATOM 2517 C C . ASN A 1 321 ? 4.779 -13.606 4.843 1.00 89.56 321 ASN A C 1
ATOM 2519 O O . ASN A 1 321 ? 5.501 -14.264 5.573 1.00 89.56 321 ASN A O 1
ATOM 2523 N N . GLY A 1 322 ? 4.476 -14.017 3.607 1.00 90.19 322 GLY A N 1
ATOM 2524 C CA . GLY A 1 322 ? 4.974 -15.261 3.020 1.00 90.19 322 GLY A CA 1
ATOM 2525 C C . GLY A 1 322 ? 4.149 -16.512 3.343 1.00 90.19 322 GLY A C 1
ATOM 2526 O O . GLY A 1 322 ? 4.485 -17.590 2.853 1.00 90.19 322 GLY A O 1
ATOM 2527 N N . ILE A 1 323 ? 3.059 -16.399 4.108 1.00 92.31 323 ILE A N 1
ATOM 2528 C CA . ILE A 1 323 ? 2.135 -17.514 4.358 1.00 92.31 323 ILE A CA 1
ATOM 2529 C C . ILE A 1 323 ? 1.253 -17.722 3.120 1.00 92.31 323 ILE A C 1
ATOM 2531 O O . ILE A 1 323 ? 0.652 -16.774 2.602 1.00 92.31 323 ILE A O 1
ATOM 2535 N N . ARG A 1 324 ? 1.170 -18.962 2.616 1.00 94.38 324 ARG A N 1
ATOM 2536 C CA . ARG A 1 324 ? 0.270 -19.288 1.497 1.00 94.38 324 ARG A CA 1
ATOM 2537 C C . ARG A 1 324 ? -1.174 -19.311 1.973 1.00 94.38 324 ARG A C 1
ATOM 2539 O O . ARG A 1 324 ? -1.457 -19.788 3.068 1.00 94.38 324 ARG A O 1
ATOM 2546 N N . VAL A 1 325 ? -2.101 -18.885 1.118 1.00 95.25 325 VAL A N 1
ATOM 2547 C CA . VAL A 1 325 ? -3.542 -18.911 1.428 1.00 95.25 325 VAL A CA 1
ATOM 2548 C C . VAL A 1 325 ? -4.002 -20.327 1.795 1.00 95.25 325 VAL A C 1
ATOM 2550 O O . VAL A 1 325 ? -4.751 -20.498 2.751 1.00 95.25 325 VAL A O 1
ATOM 2553 N N . SER A 1 326 ? -3.469 -21.349 1.120 1.00 94.62 326 SER A N 1
ATOM 2554 C CA . SER A 1 326 ? -3.765 -22.760 1.397 1.00 94.62 326 SER A CA 1
ATOM 2555 C C . SER A 1 326 ? -3.255 -23.273 2.752 1.00 94.62 326 SER A C 1
ATOM 2557 O O . SER A 1 326 ? -3.684 -24.330 3.195 1.00 94.62 326 SER A O 1
ATOM 2559 N N . GLN A 1 327 ? -2.330 -22.563 3.409 1.00 93.94 327 GLN A N 1
ATOM 2560 C CA . GLN A 1 327 ? -1.761 -22.960 4.704 1.00 93.94 327 GLN A CA 1
ATOM 2561 C C . GLN A 1 327 ? -2.518 -22.357 5.894 1.00 93.94 327 GLN A C 1
ATOM 2563 O O . GLN A 1 327 ? -2.318 -22.803 7.020 1.00 93.94 327 GLN A O 1
ATOM 2568 N N . VAL A 1 328 ? -3.380 -21.360 5.663 1.00 94.88 328 VAL A N 1
ATOM 2569 C CA . VAL A 1 328 ? -4.029 -20.577 6.727 1.00 94.88 328 VAL A CA 1
ATOM 2570 C C . VAL A 1 328 ? -4.869 -21.449 7.654 1.00 94.88 328 VAL A C 1
ATOM 2572 O O . VAL A 1 328 ? -4.775 -21.309 8.867 1.00 94.88 328 VAL A O 1
ATOM 2575 N N . GLU A 1 329 ? -5.682 -22.352 7.105 1.00 95.31 329 GLU A N 1
ATOM 2576 C CA . GLU A 1 329 ? -6.583 -23.184 7.909 1.00 95.31 329 GLU A CA 1
ATOM 2577 C C . GLU A 1 329 ? -5.808 -24.118 8.849 1.00 95.31 329 GLU A C 1
ATOM 2579 O O . GLU A 1 329 ? -6.061 -24.135 10.053 1.00 95.31 329 GLU A O 1
ATOM 2584 N N . ALA A 1 330 ? -4.810 -24.828 8.317 1.00 94.56 330 ALA A N 1
ATOM 2585 C CA . ALA A 1 330 ? -3.951 -25.701 9.111 1.00 94.56 330 ALA A CA 1
ATOM 2586 C C . ALA A 1 330 ? -3.161 -24.909 10.164 1.00 94.56 330 ALA A C 1
ATOM 2588 O O . ALA A 1 330 ? -3.115 -25.305 11.322 1.00 94.56 330 ALA A O 1
ATOM 2589 N N . ALA A 1 331 ? -2.601 -23.755 9.796 1.00 94.12 331 ALA A N 1
ATOM 2590 C CA . ALA A 1 331 ? -1.846 -22.914 10.720 1.00 94.12 331 ALA A CA 1
ATOM 2591 C C . ALA A 1 331 ? -2.722 -22.289 11.824 1.00 94.12 331 ALA A C 1
ATOM 2593 O O . ALA A 1 331 ? -2.267 -22.156 12.955 1.00 94.12 331 ALA A O 1
ATOM 2594 N N . ASN A 1 332 ? -3.987 -21.965 11.542 1.00 96.25 332 ASN A N 1
ATOM 2595 C CA . ASN A 1 332 ? -4.941 -21.515 12.562 1.00 96.25 332 ASN A CA 1
ATOM 2596 C C . ASN A 1 332 ? -5.309 -22.625 13.554 1.00 96.25 332 ASN A C 1
ATOM 2598 O O . ASN A 1 332 ? -5.549 -22.338 14.726 1.00 96.25 332 ASN A O 1
ATOM 2602 N N . ARG A 1 333 ? -5.376 -23.877 13.087 1.00 95.75 333 ARG A N 1
ATOM 2603 C CA . ARG A 1 333 ? -5.679 -25.041 13.928 1.00 95.75 333 ARG A CA 1
ATOM 2604 C C . ARG A 1 333 ? -4.475 -25.463 14.771 1.00 95.75 333 ARG A C 1
ATOM 2606 O O . ARG A 1 333 ? -4.621 -25.673 15.969 1.00 95.75 333 ARG A O 1
ATOM 2613 N N . ASP A 1 334 ? -3.311 -25.581 14.139 1.00 94.56 334 ASP A N 1
ATOM 2614 C CA . ASP A 1 334 ? -2.122 -26.217 14.721 1.00 94.56 334 ASP A CA 1
ATOM 2615 C C . ASP A 1 334 ? -1.152 -25.198 15.353 1.00 94.56 334 ASP A C 1
ATOM 2617 O O . ASP A 1 334 ? -0.275 -25.569 16.131 1.00 94.56 334 ASP A O 1
ATOM 2621 N N . GLY A 1 335 ? -1.315 -23.911 15.040 1.00 95.31 335 GLY A N 1
ATOM 2622 C CA . GLY A 1 335 ? -0.469 -22.811 15.495 1.00 95.31 335 GLY A CA 1
ATOM 2623 C C . GLY A 1 335 ? 0.692 -22.498 14.551 1.00 95.31 335 GLY A C 1
ATOM 2624 O O . GLY A 1 335 ? 1.365 -23.380 14.003 1.00 95.31 335 GLY A O 1
ATOM 2625 N N . VAL A 1 336 ? 0.956 -21.208 14.352 1.00 94.31 336 VAL A N 1
ATOM 2626 C CA . VAL A 1 336 ? 2.035 -20.735 13.470 1.00 94.31 336 VAL A CA 1
ATOM 2627 C C . VAL A 1 336 ? 3.407 -20.992 14.082 1.00 94.31 336 VAL A C 1
ATOM 2629 O O . VAL A 1 336 ? 4.321 -21.395 13.368 1.00 94.31 336 VAL A O 1
ATOM 2632 N N . LEU A 1 337 ? 3.559 -20.847 15.397 1.00 95.31 337 LEU A N 1
ATOM 2633 C CA . LEU A 1 337 ? 4.801 -21.142 16.112 1.00 95.31 337 LEU A CA 1
ATOM 2634 C C . LEU A 1 337 ? 5.188 -22.619 15.971 1.00 95.31 337 LEU A C 1
ATOM 2636 O O . LEU A 1 337 ? 6.341 -22.944 15.664 1.00 95.31 337 LEU A O 1
ATOM 2640 N N . ALA A 1 338 ? 4.212 -23.517 16.121 1.00 93.62 338 ALA A N 1
ATOM 2641 C CA . ALA A 1 338 ? 4.419 -24.953 15.975 1.00 93.62 338 ALA A CA 1
ATOM 2642 C C . ALA A 1 338 ? 4.837 -25.311 14.538 1.00 93.62 338 ALA A C 1
ATOM 2644 O O . ALA A 1 338 ? 5.845 -25.998 14.326 1.00 93.62 338 ALA A O 1
ATOM 2645 N N . THR A 1 339 ? 4.117 -24.776 13.548 1.00 89.75 339 THR A N 1
ATOM 2646 C CA . THR A 1 339 ? 4.284 -25.118 12.126 1.00 89.75 339 THR A CA 1
ATOM 2647 C C . THR A 1 339 ? 5.441 -24.391 11.427 1.00 89.75 339 THR A C 1
ATOM 2649 O O . THR A 1 339 ? 5.995 -24.909 10.457 1.00 89.75 339 THR A O 1
ATOM 2652 N N . ALA A 1 340 ? 5.868 -23.215 11.896 1.00 90.25 340 ALA A N 1
ATOM 2653 C CA . ALA A 1 340 ? 6.952 -22.451 11.278 1.00 90.25 340 ALA A CA 1
ATOM 2654 C C . ALA A 1 340 ? 8.316 -23.111 11.519 1.00 90.25 340 ALA A C 1
ATOM 2656 O O . ALA A 1 340 ? 8.798 -23.182 12.649 1.00 90.25 340 ALA A O 1
ATOM 2657 N N . ARG A 1 341 ? 8.984 -23.562 10.449 1.00 88.06 341 ARG A N 1
ATOM 2658 C CA . ARG A 1 341 ? 10.217 -24.370 10.522 1.00 88.06 341 ARG A CA 1
ATOM 2659 C C . ARG A 1 341 ? 11.334 -23.724 11.345 1.00 88.06 341 ARG A C 1
ATOM 2661 O O . ARG A 1 341 ? 12.002 -24.420 12.099 1.00 88.06 341 ARG A O 1
ATOM 2668 N N . PHE A 1 342 ? 11.512 -22.414 11.202 1.00 86.94 342 PHE A N 1
ATOM 2669 C CA . PHE A 1 342 ? 12.596 -21.651 11.829 1.00 86.94 342 PHE A CA 1
ATOM 2670 C C . PHE A 1 342 ? 12.170 -20.897 13.095 1.00 86.94 342 PHE A C 1
ATOM 2672 O O . PHE A 1 342 ? 12.921 -20.048 13.563 1.00 86.94 342 PHE A O 1
ATOM 2679 N N . SER A 1 343 ? 10.987 -21.196 13.644 1.00 90.81 343 SER A N 1
ATOM 2680 C CA . SER A 1 343 ? 10.532 -20.559 14.880 1.00 90.81 343 SER A CA 1
ATOM 2681 C C . SER A 1 343 ? 11.368 -21.007 16.077 1.00 90.81 343 SER A C 1
ATOM 2683 O O . SER A 1 343 ? 11.528 -22.211 16.306 1.00 90.81 343 SER A O 1
ATOM 2685 N N . ARG A 1 344 ? 11.851 -20.044 16.868 1.00 90.81 344 ARG A N 1
ATOM 2686 C CA . ARG A 1 344 ? 12.572 -20.290 18.132 1.00 90.81 344 ARG A CA 1
ATOM 2687 C C . ARG A 1 344 ? 11.649 -20.766 19.252 1.00 90.81 344 ARG A C 1
ATOM 2689 O O . ARG A 1 344 ? 12.100 -21.443 20.171 1.00 90.81 344 ARG A O 1
ATOM 2696 N N . VAL A 1 345 ? 10.364 -20.423 19.170 1.00 94.69 345 VAL A N 1
ATOM 2697 C CA . VAL A 1 345 ? 9.333 -20.818 20.135 1.00 94.69 345 VAL A CA 1
ATOM 2698 C C . VAL A 1 345 ? 8.338 -21.733 19.434 1.00 94.69 345 VAL A C 1
ATOM 2700 O O . VAL A 1 345 ? 7.822 -21.392 18.375 1.00 94.69 345 VAL A O 1
ATOM 2703 N N . LYS A 1 346 ? 8.077 -22.911 20.003 1.00 94.38 346 LYS A N 1
ATOM 2704 C CA . LYS A 1 346 ? 7.118 -23.886 19.448 1.00 94.38 346 LYS A CA 1
ATOM 2705 C C . LYS A 1 346 ? 5.815 -23.967 20.228 1.00 94.38 346 LYS A C 1
ATOM 2707 O O . LYS A 1 346 ? 4.772 -24.219 19.636 1.00 94.38 346 LYS A O 1
ATOM 2712 N N . THR A 1 347 ? 5.888 -23.701 21.526 1.00 95.38 347 THR A N 1
ATOM 2713 C CA . THR A 1 347 ? 4.762 -23.782 22.453 1.00 95.38 347 THR A CA 1
ATOM 2714 C C . THR A 1 347 ? 4.795 -22.573 23.373 1.00 95.38 347 THR A C 1
ATOM 2716 O O . THR A 1 347 ? 5.867 -22.161 23.824 1.00 95.38 347 THR A O 1
ATOM 2719 N N . ILE A 1 348 ? 3.621 -22.015 23.653 1.00 96.75 348 ILE A N 1
ATOM 2720 C CA . ILE A 1 348 ? 3.464 -20.888 24.571 1.00 96.75 348 ILE A CA 1
ATOM 2721 C C . ILE A 1 348 ? 3.343 -21.424 25.998 1.00 96.75 348 ILE A C 1
ATOM 2723 O O . ILE A 1 348 ? 2.525 -22.300 26.271 1.00 96.75 348 ILE A O 1
ATOM 2727 N N . THR A 1 349 ? 4.143 -20.870 26.901 1.00 95.75 349 THR A N 1
ATOM 2728 C CA . THR A 1 349 ? 4.065 -21.061 28.351 1.00 95.75 349 THR A CA 1
ATOM 2729 C C . THR A 1 349 ? 3.875 -19.699 29.029 1.00 95.75 349 THR A C 1
ATOM 2731 O O . THR A 1 349 ? 4.132 -18.659 28.408 1.00 95.75 349 THR A O 1
ATOM 2734 N N . PRO A 1 350 ? 3.426 -19.653 30.294 1.00 93.88 350 PRO A N 1
ATOM 2735 C CA . PRO A 1 350 ? 3.291 -18.392 31.024 1.00 93.88 350 PRO A CA 1
ATOM 2736 C C . PRO A 1 350 ? 4.587 -17.563 31.060 1.00 93.88 350 PRO A C 1
ATOM 2738 O O . PRO A 1 350 ? 4.536 -16.339 30.955 1.00 93.88 350 PRO A O 1
ATOM 2741 N N . GLU A 1 351 ? 5.745 -18.219 31.138 1.00 94.88 351 GLU A N 1
ATOM 2742 C CA . GLU A 1 351 ? 7.066 -17.593 31.261 1.00 94.88 351 GLU A CA 1
ATOM 2743 C C . GLU A 1 351 ? 7.571 -17.032 29.927 1.00 94.88 351 GLU A C 1
ATOM 2745 O O . GLU A 1 351 ? 8.244 -16.002 29.901 1.00 94.88 351 GLU A O 1
ATOM 2750 N N . ASN A 1 352 ? 7.246 -17.689 28.806 1.00 96.50 352 ASN A N 1
ATOM 2751 C CA . ASN A 1 352 ? 7.749 -17.307 27.485 1.00 96.50 352 ASN A CA 1
ATOM 2752 C C . ASN A 1 352 ? 6.763 -16.462 26.664 1.00 96.50 352 ASN A C 1
ATOM 2754 O O . ASN A 1 352 ? 7.072 -16.113 25.525 1.00 96.50 352 ASN A O 1
ATOM 2758 N N . ARG A 1 353 ? 5.594 -16.102 27.215 1.00 95.75 353 ARG A N 1
ATOM 2759 C CA . ARG A 1 353 ? 4.514 -15.412 26.487 1.00 95.75 353 ARG A CA 1
ATOM 2760 C C . ARG A 1 353 ? 4.989 -14.184 25.700 1.00 95.75 353 ARG A C 1
ATOM 2762 O O . ARG A 1 353 ? 4.564 -13.991 24.563 1.00 95.75 353 ARG A O 1
ATOM 2769 N N . MET A 1 354 ? 5.877 -13.369 26.272 1.00 95.81 354 MET A N 1
ATOM 2770 C CA . MET A 1 354 ? 6.415 -12.180 25.591 1.00 95.81 354 MET A CA 1
ATOM 2771 C C . MET A 1 354 ? 7.377 -12.538 24.457 1.00 95.81 354 MET A C 1
ATOM 2773 O O . MET A 1 354 ? 7.306 -11.938 23.389 1.00 95.81 354 MET A O 1
ATOM 2777 N N . GLN A 1 355 ? 8.222 -13.550 24.655 1.00 96.81 355 GLN A N 1
ATOM 2778 C CA . GLN A 1 355 ? 9.114 -14.061 23.614 1.00 96.81 355 GLN A CA 1
ATOM 2779 C C . GLN A 1 355 ? 8.321 -14.698 22.463 1.00 96.81 355 GLN A C 1
ATOM 2781 O O . GLN A 1 355 ? 8.657 -14.509 21.298 1.00 96.81 355 GLN A O 1
ATOM 2786 N N . ALA A 1 356 ? 7.238 -15.416 22.774 1.00 97.31 356 ALA A N 1
ATOM 2787 C CA . ALA A 1 356 ? 6.323 -15.959 21.777 1.00 97.31 356 ALA A CA 1
ATOM 2788 C C . ALA A 1 356 ? 5.654 -14.842 20.958 1.00 97.31 356 ALA A C 1
ATOM 2790 O O . ALA A 1 356 ? 5.567 -14.941 19.737 1.00 97.31 356 ALA A O 1
ATOM 2791 N N . GLY A 1 357 ? 5.224 -13.760 21.616 1.00 96.88 357 GLY A N 1
ATOM 2792 C CA . GLY A 1 357 ? 4.669 -12.584 20.945 1.00 96.88 357 GLY A CA 1
ATOM 2793 C C . GLY A 1 357 ? 5.671 -11.874 20.028 1.00 96.88 357 GLY A C 1
ATOM 2794 O O . GLY A 1 357 ? 5.312 -11.501 18.911 1.00 96.88 357 GLY A O 1
ATOM 2795 N N . GLU A 1 358 ? 6.931 -11.747 20.451 1.00 95.62 358 GLU A N 1
ATOM 2796 C CA . GLU A 1 358 ? 8.020 -11.230 19.611 1.00 95.62 358 GLU A CA 1
ATOM 2797 C C . GLU A 1 358 ? 8.258 -12.112 18.377 1.00 95.62 358 GLU A C 1
ATOM 2799 O O . GLU A 1 358 ? 8.387 -11.613 17.258 1.00 95.62 358 GLU A O 1
ATOM 2804 N N . GLU A 1 359 ? 8.285 -13.432 18.565 1.00 94.94 359 GLU A N 1
ATOM 2805 C CA . GLU A 1 359 ? 8.486 -14.389 17.478 1.00 94.94 359 GLU A CA 1
ATOM 2806 C C . GLU A 1 359 ? 7.323 -14.350 16.472 1.00 94.94 359 GLU A C 1
ATOM 2808 O O . GLU A 1 359 ? 7.545 -14.369 15.263 1.00 94.94 359 GLU A O 1
ATOM 2813 N N . LEU A 1 360 ? 6.081 -14.203 16.944 1.00 95.81 360 LEU A N 1
ATOM 2814 C CA . LEU A 1 360 ? 4.910 -14.005 16.083 1.00 95.81 360 LEU A CA 1
ATOM 2815 C C . LEU A 1 360 ? 4.987 -12.693 15.297 1.00 95.81 360 LEU A C 1
ATOM 2817 O O . LEU A 1 360 ? 4.664 -12.671 14.109 1.00 95.81 360 LEU A O 1
ATOM 2821 N N . TYR A 1 361 ? 5.459 -11.605 15.915 1.00 94.31 361 TYR A N 1
ATOM 2822 C CA . TYR A 1 361 ? 5.716 -10.361 15.187 1.00 94.31 361 TYR A CA 1
ATOM 2823 C C . TYR A 1 361 ? 6.757 -10.580 14.088 1.00 94.31 361 TYR A C 1
ATOM 2825 O O . TYR A 1 361 ? 6.577 -10.118 12.958 1.00 94.31 361 TYR A O 1
ATOM 2833 N N . PHE A 1 362 ? 7.830 -11.307 14.396 1.00 90.56 362 PHE A N 1
ATOM 2834 C CA . PHE A 1 362 ? 8.852 -11.636 13.416 1.00 90.56 362 PHE A CA 1
ATOM 2835 C C . PHE A 1 362 ? 8.277 -12.439 12.240 1.00 90.56 362 PHE A C 1
ATOM 2837 O O . PHE A 1 362 ? 8.501 -12.065 11.088 1.00 90.56 362 PHE A O 1
ATOM 2844 N N . LEU A 1 363 ? 7.485 -13.476 12.510 1.00 91.19 363 LEU A N 1
ATOM 2845 C CA . LEU A 1 363 ? 6.917 -14.349 11.482 1.00 91.19 363 LEU A CA 1
ATOM 2846 C C . LEU A 1 363 ? 5.840 -13.665 10.627 1.00 91.19 363 LEU A C 1
ATOM 2848 O O . LEU A 1 363 ? 5.807 -13.880 9.416 1.00 91.19 363 LEU A O 1
ATOM 2852 N N . GLU A 1 364 ? 4.973 -12.843 11.223 1.00 92.50 364 GLU A N 1
ATOM 2853 C CA . GLU A 1 364 ? 3.777 -12.343 10.529 1.00 92.50 364 GLU A CA 1
ATOM 2854 C C . GLU A 1 364 ? 3.808 -10.858 10.176 1.00 92.50 364 GLU A C 1
ATOM 2856 O O . GLU A 1 364 ? 3.190 -10.449 9.193 1.00 92.50 364 GLU A O 1
ATOM 2861 N N . CYS A 1 365 ? 4.525 -10.037 10.941 1.00 91.19 365 CYS A N 1
ATOM 2862 C CA . CYS A 1 365 ? 4.414 -8.580 10.855 1.00 91.19 365 CYS A CA 1
ATOM 2863 C C . CYS A 1 365 ? 5.674 -7.925 10.277 1.00 91.19 365 CYS A C 1
ATOM 2865 O O . CYS A 1 365 ? 5.577 -6.927 9.559 1.00 91.19 365 CYS A O 1
ATOM 2867 N N . SER A 1 366 ? 6.851 -8.486 10.559 1.00 88.25 366 SER A N 1
ATOM 2868 C CA . SER A 1 366 ? 8.149 -7.851 10.292 1.00 88.25 366 SER A CA 1
ATOM 2869 C C . SER A 1 366 ? 8.496 -7.675 8.806 1.00 88.25 366 SER A C 1
ATOM 2871 O O . SER A 1 366 ? 9.283 -6.803 8.433 1.00 88.25 366 SER A O 1
ATOM 2873 N N . SER A 1 367 ? 7.851 -8.455 7.934 1.00 84.38 367 SER A N 1
ATOM 2874 C CA . SER A 1 367 ? 7.941 -8.304 6.473 1.00 84.38 367 SER A CA 1
ATOM 2875 C C . SER A 1 367 ? 7.459 -6.931 5.985 1.00 84.38 367 SER A C 1
ATOM 2877 O O . SER A 1 367 ? 7.920 -6.436 4.956 1.00 84.38 367 SER A O 1
ATOM 2879 N N . CYS A 1 368 ? 6.543 -6.303 6.726 1.00 86.06 368 CYS A N 1
ATOM 2880 C CA . CYS A 1 368 ? 5.936 -5.021 6.378 1.00 86.06 368 CYS A CA 1
ATOM 2881 C C . CYS A 1 368 ? 6.271 -3.930 7.401 1.00 86.06 368 CYS A C 1
ATOM 2883 O O . CYS A 1 368 ? 6.514 -2.787 7.020 1.00 86.06 368 CYS A O 1
ATOM 2885 N N . HIS A 1 369 ? 6.293 -4.272 8.689 1.00 89.50 369 HIS A N 1
ATOM 2886 C CA . HIS A 1 369 ? 6.477 -3.323 9.779 1.00 89.50 369 HIS A CA 1
ATOM 2887 C C . HIS A 1 369 ? 7.926 -3.253 10.257 1.00 89.50 369 HIS A C 1
ATOM 2889 O O . HIS A 1 369 ? 8.592 -4.270 10.440 1.00 89.50 369 HIS A O 1
ATOM 2895 N N . SER A 1 370 ? 8.397 -2.026 10.481 1.00 89.88 370 SER A N 1
ATOM 2896 C CA . SER A 1 370 ? 9.649 -1.771 11.191 1.00 89.88 370 SER A CA 1
ATOM 2897 C C . SER A 1 370 ? 9.405 -1.637 12.694 1.00 89.88 370 SER A C 1
ATOM 2899 O O . SER A 1 370 ? 8.272 -1.449 13.145 1.00 89.88 370 SER A O 1
ATOM 2901 N N . LEU A 1 371 ? 10.490 -1.710 13.464 1.00 89.75 371 LEU A N 1
ATOM 2902 C CA . LEU A 1 371 ? 10.490 -1.524 14.907 1.00 89.75 371 LEU A CA 1
ATOM 2903 C C . LEU A 1 371 ? 11.373 -0.322 15.270 1.00 89.75 371 LEU A C 1
ATOM 2905 O O . LEU A 1 371 ? 12.589 -0.454 15.391 1.00 89.75 371 LEU A O 1
ATOM 2909 N N . GLY A 1 372 ? 10.762 0.853 15.447 1.00 87.25 372 GLY A N 1
ATOM 2910 C CA . GLY A 1 372 ? 11.479 2.124 15.623 1.00 87.25 372 GLY A CA 1
ATOM 2911 C C . GLY A 1 372 ? 12.155 2.626 14.344 1.00 87.25 372 GLY A C 1
ATOM 2912 O O . GLY A 1 372 ? 13.158 3.334 14.415 1.00 87.25 372 GLY A O 1
ATOM 2913 N N . GLY A 1 373 ? 11.657 2.197 13.183 1.00 86.56 373 GLY A N 1
ATOM 2914 C CA . GLY A 1 373 ? 12.224 2.509 11.880 1.00 86.56 373 GLY A CA 1
ATOM 2915 C C . GLY A 1 373 ? 11.542 3.656 11.141 1.00 86.56 373 GLY A C 1
ATOM 2916 O O . GLY A 1 373 ? 10.547 4.218 11.589 1.00 86.56 373 GLY A O 1
ATOM 2917 N N . ILE A 1 374 ? 12.065 3.992 9.960 1.00 82.31 374 ILE A N 1
ATOM 2918 C CA . ILE A 1 374 ? 11.546 5.114 9.153 1.00 82.31 374 ILE A CA 1
ATOM 2919 C C . ILE A 1 374 ? 10.273 4.773 8.367 1.00 82.31 374 ILE A C 1
ATOM 2921 O O . ILE A 1 374 ? 9.483 5.659 8.053 1.00 82.31 374 ILE A O 1
ATOM 2925 N N . MET A 1 375 ? 10.061 3.493 8.049 1.00 81.19 375 MET A N 1
ATOM 2926 C CA . MET A 1 375 ? 8.936 3.025 7.236 1.00 81.19 375 MET A CA 1
ATOM 2927 C C . MET A 1 375 ? 8.034 2.100 8.040 1.00 81.19 375 MET A C 1
ATOM 2929 O O . MET A 1 375 ? 8.494 1.110 8.600 1.00 81.19 375 MET A O 1
ATOM 2933 N N . LEU A 1 376 ? 6.734 2.410 8.064 1.00 84.88 376 LEU A N 1
ATOM 2934 C CA . LEU A 1 376 ? 5.688 1.576 8.674 1.00 84.88 376 LEU A CA 1
ATOM 2935 C C . LEU A 1 376 ? 6.001 1.123 10.117 1.00 84.88 376 LEU A C 1
ATOM 2937 O O . LEU A 1 376 ? 5.692 -0.009 10.484 1.00 84.88 376 LEU A O 1
ATOM 2941 N N . ASP A 1 377 ? 6.572 2.009 10.940 1.00 90.50 377 ASP A N 1
ATOM 2942 C CA . ASP A 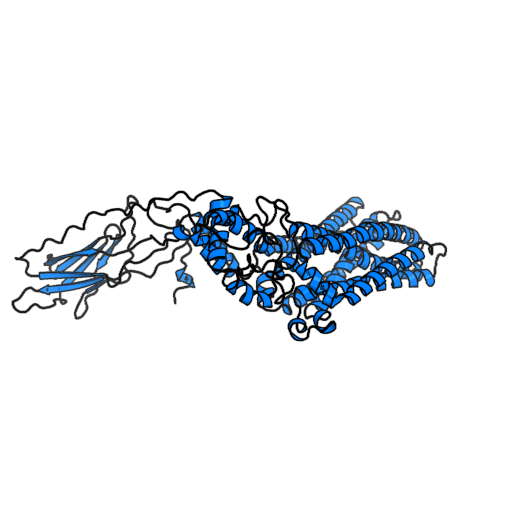1 377 ? 6.893 1.706 12.342 1.00 90.50 377 ASP A CA 1
ATOM 2943 C C . ASP A 1 377 ? 5.652 1.262 13.123 1.00 90.50 377 ASP A C 1
ATOM 2945 O O . ASP A 1 377 ? 4.607 1.929 13.112 1.00 90.50 377 ASP A O 1
ATOM 2949 N N . ILE A 1 378 ? 5.772 0.109 13.781 1.00 91.81 378 ILE A N 1
ATOM 2950 C CA . ILE A 1 378 ? 4.699 -0.482 14.571 1.00 91.81 378 ILE A CA 1
ATOM 2951 C C . ILE A 1 378 ? 4.515 0.223 15.915 1.00 91.81 378 ILE A C 1
ATOM 2953 O O . ILE A 1 378 ? 3.382 0.311 16.383 1.00 91.81 378 ILE A O 1
ATOM 2957 N N . LYS A 1 379 ? 5.577 0.792 16.506 1.00 92.50 379 LYS A N 1
ATOM 2958 C CA . LYS A 1 379 ? 5.532 1.385 17.854 1.00 92.50 379 LYS A CA 1
ATOM 2959 C C . LYS A 1 379 ? 4.431 2.443 18.010 1.00 92.50 379 LYS A C 1
ATOM 2961 O O . LYS A 1 379 ? 3.535 2.236 18.829 1.00 92.50 379 LYS A O 1
ATOM 2966 N N . PRO A 1 380 ? 4.390 3.533 17.220 1.00 91.12 380 PRO A N 1
ATOM 2967 C CA . PRO A 1 380 ? 3.338 4.540 17.368 1.00 91.12 380 PRO A CA 1
ATOM 2968 C C . PRO A 1 380 ? 1.946 4.001 17.010 1.00 91.12 380 PRO A C 1
ATOM 2970 O O . PRO A 1 380 ? 0.935 4.543 17.449 1.00 91.12 380 PRO A O 1
ATOM 2973 N N . ARG A 1 381 ? 1.867 2.931 16.207 1.00 89.50 381 ARG A N 1
ATOM 2974 C CA . ARG A 1 381 ? 0.597 2.330 15.781 1.00 89.50 381 ARG A CA 1
ATOM 2975 C C . ARG A 1 381 ? -0.009 1.442 16.861 1.00 89.50 381 ARG A C 1
ATOM 2977 O O . ARG A 1 381 ? -1.235 1.404 16.955 1.00 89.50 381 ARG A O 1
ATOM 2984 N N . SER A 1 382 ? 0.818 0.752 17.648 1.00 92.81 382 SER A N 1
ATOM 2985 C CA . SER A 1 382 ? 0.364 -0.110 18.741 1.00 92.81 382 SER A CA 1
ATOM 2986 C C . SER A 1 382 ? 0.206 0.618 20.075 1.00 92.81 382 SER A C 1
ATOM 2988 O O . SER A 1 382 ? -0.623 0.193 20.871 1.00 92.81 382 SER A O 1
ATOM 2990 N N . ALA A 1 383 ? 0.907 1.739 20.286 1.00 90.06 383 ALA A N 1
ATOM 2991 C CA . ALA A 1 383 ? 0.951 2.471 21.560 1.00 90.06 383 ALA A CA 1
ATOM 2992 C C . ALA A 1 383 ? -0.419 2.863 22.133 1.00 90.06 383 ALA A C 1
ATOM 2994 O O . ALA A 1 383 ? -0.588 2.946 23.345 1.00 90.06 383 ALA A O 1
ATOM 2995 N N . LYS A 1 384 ? -1.402 3.118 21.265 1.00 86.06 384 LYS A N 1
ATOM 2996 C CA . LYS A 1 384 ? -2.746 3.514 21.694 1.00 86.06 384 LYS A CA 1
ATOM 2997 C C . LYS A 1 384 ? -3.602 2.345 22.175 1.00 86.06 384 LYS A C 1
ATOM 2999 O O . LYS A 1 384 ? -4.567 2.569 22.880 1.00 86.06 384 LYS A O 1
ATOM 3004 N N . TYR A 1 385 ? -3.311 1.107 21.790 1.00 90.38 385 TYR A N 1
ATOM 3005 C CA . TYR A 1 385 ? -4.207 -0.004 22.099 1.00 90.38 385 TYR A CA 1
ATOM 3006 C C . TYR A 1 385 ? -3.897 -0.628 23.459 1.00 90.38 385 TYR A C 1
ATOM 3008 O O . TYR A 1 385 ? -2.742 -0.748 23.862 1.00 90.38 385 TYR A O 1
ATOM 3016 N N . THR A 1 386 ? -4.941 -1.096 24.140 1.00 89.62 386 THR A N 1
ATOM 3017 C CA . THR A 1 386 ? -4.790 -2.091 25.210 1.00 89.62 386 THR A CA 1
ATOM 3018 C C . THR A 1 386 ? -4.484 -3.460 24.594 1.00 89.62 386 THR A C 1
ATOM 3020 O O . THR A 1 386 ? -4.744 -3.669 23.407 1.00 89.62 386 THR A O 1
ATOM 3023 N N . ALA A 1 387 ? -3.999 -4.428 25.377 1.00 91.56 387 ALA A N 1
ATOM 3024 C CA . ALA A 1 387 ? -3.793 -5.792 24.877 1.00 91.56 387 ALA A CA 1
ATOM 3025 C C . ALA A 1 387 ? -5.089 -6.390 24.286 1.00 91.56 387 ALA A C 1
ATOM 3027 O O . ALA A 1 387 ? -5.076 -6.954 23.194 1.00 91.56 387 ALA A O 1
ATOM 3028 N N . PHE A 1 388 ? -6.233 -6.175 24.947 1.00 91.25 388 PHE A N 1
ATOM 3029 C CA . PHE A 1 388 ? -7.548 -6.595 24.447 1.00 91.25 388 PHE A CA 1
ATOM 3030 C C . PHE A 1 388 ? -7.955 -5.870 23.151 1.00 91.25 388 PHE A C 1
ATOM 3032 O O . PHE A 1 388 ? -8.466 -6.480 22.209 1.00 91.25 388 PHE A O 1
ATOM 3039 N N . GLY A 1 389 ? -7.698 -4.563 23.065 1.00 92.38 389 GLY A N 1
ATOM 3040 C CA . GLY A 1 389 ? -7.951 -3.791 21.850 1.00 92.38 389 GLY A CA 1
ATOM 3041 C C . GLY A 1 389 ? -7.067 -4.217 20.683 1.00 92.38 389 GLY A C 1
ATOM 3042 O O . GLY A 1 389 ? -7.543 -4.306 19.552 1.00 92.38 389 GLY A O 1
ATOM 3043 N N . MET A 1 390 ? -5.802 -4.541 20.954 1.00 95.38 390 MET A N 1
ATOM 3044 C CA . MET A 1 390 ? -4.879 -5.070 19.957 1.00 95.38 390 MET A CA 1
ATOM 3045 C C . MET A 1 390 ? -5.324 -6.453 19.475 1.00 95.38 390 MET A C 1
ATOM 3047 O O . MET A 1 390 ? -5.369 -6.692 18.274 1.00 95.38 390 MET A O 1
ATOM 3051 N N . GLU A 1 391 ? -5.744 -7.344 20.373 1.00 96.25 391 GLU A N 1
ATOM 3052 C CA . GLU A 1 391 ? -6.328 -8.639 20.007 1.00 96.25 391 GLU A CA 1
ATOM 3053 C C . GLU A 1 391 ? -7.577 -8.481 19.116 1.00 96.25 391 GLU A C 1
ATOM 3055 O O . GLU A 1 391 ? -7.743 -9.189 18.115 1.00 96.25 391 GLU A O 1
ATOM 3060 N N . SER A 1 392 ? -8.435 -7.510 19.441 1.00 93.56 392 SER A N 1
ATOM 3061 C CA . SER A 1 392 ? -9.618 -7.169 18.644 1.00 93.56 392 SER A CA 1
ATOM 3062 C C . SER A 1 392 ? -9.232 -6.643 17.256 1.00 93.56 392 SER A C 1
ATOM 3064 O O . SER A 1 392 ? -9.813 -7.058 16.250 1.00 93.56 392 SER A O 1
ATOM 3066 N N . LEU A 1 393 ? -8.204 -5.791 17.174 1.00 93.88 393 LEU A N 1
ATOM 3067 C CA . LEU A 1 393 ? -7.652 -5.306 15.909 1.00 93.88 393 LEU A CA 1
ATOM 3068 C C . LEU A 1 393 ? -7.090 -6.456 15.064 1.00 93.88 393 LEU A C 1
ATOM 3070 O O . LEU A 1 393 ? -7.447 -6.564 13.891 1.00 93.88 393 LEU A O 1
ATOM 3074 N N . LEU A 1 394 ? -6.277 -7.337 15.657 1.00 96.50 394 LEU A N 1
ATOM 3075 C CA . LEU A 1 394 ? -5.728 -8.529 15.001 1.00 96.50 394 LEU A CA 1
ATOM 3076 C C . LEU A 1 394 ? -6.846 -9.438 14.465 1.00 96.50 394 LEU A C 1
ATOM 3078 O O . LEU A 1 394 ? -6.760 -9.943 13.349 1.00 96.50 394 LEU A O 1
ATOM 3082 N N . THR A 1 395 ? -7.942 -9.581 15.214 1.00 95.25 395 THR A N 1
ATOM 3083 C CA . THR A 1 395 ? -9.134 -10.339 14.792 1.00 95.25 395 THR A CA 1
ATOM 3084 C C . THR A 1 395 ? -9.863 -9.697 13.603 1.00 95.25 395 THR A C 1
ATOM 3086 O O . THR A 1 395 ? -10.486 -10.400 12.800 1.00 95.25 395 THR A O 1
ATOM 3089 N N . GLY A 1 396 ? -9.790 -8.370 13.479 1.00 92.81 396 GLY A N 1
ATOM 3090 C CA . GLY A 1 396 ? -10.360 -7.602 12.374 1.00 92.81 396 GLY A CA 1
ATOM 3091 C C . GLY A 1 396 ? -9.492 -7.550 11.110 1.00 92.81 396 GLY A C 1
ATOM 3092 O O . GLY A 1 396 ? -9.987 -7.104 10.065 1.00 92.81 396 GLY A O 1
ATOM 3093 N N . LEU A 1 397 ? -8.229 -7.991 11.162 1.00 93.38 397 LEU A N 1
ATOM 3094 C CA . LEU A 1 397 ? -7.345 -8.030 9.992 1.00 93.38 397 LEU A CA 1
ATOM 3095 C C . LEU A 1 397 ? -7.890 -8.983 8.920 1.00 93.38 397 LEU A C 1
ATOM 3097 O O . LEU A 1 397 ? -8.434 -10.043 9.222 1.00 93.38 397 LEU A O 1
ATOM 3101 N N . GLY A 1 398 ? -7.816 -8.573 7.653 1.00 86.50 398 GLY A N 1
ATOM 3102 C CA . GLY A 1 398 ? -8.412 -9.298 6.526 1.00 86.50 398 GLY A CA 1
ATOM 3103 C C . GLY A 1 398 ? -9.944 -9.196 6.421 1.00 86.50 398 GLY A C 1
ATOM 3104 O O . GLY A 1 398 ? -10.491 -9.469 5.356 1.00 86.50 398 GLY A O 1
ATOM 3105 N N . LYS A 1 399 ? -10.646 -8.746 7.474 1.00 86.38 399 LYS A N 1
ATOM 3106 C CA . LYS A 1 399 ? -12.112 -8.561 7.486 1.00 86.38 399 LYS A CA 1
ATOM 3107 C C . LYS A 1 399 ? -12.495 -7.092 7.306 1.00 86.38 399 LYS A C 1
ATOM 3109 O O . LYS A 1 399 ? -13.122 -6.723 6.311 1.00 86.38 399 LYS A O 1
ATOM 3114 N N . VAL A 1 400 ? -12.064 -6.262 8.258 1.00 83.50 400 VAL A N 1
ATOM 3115 C CA . VAL A 1 400 ? -12.280 -4.807 8.289 1.00 83.50 400 VAL A CA 1
ATOM 3116 C C . VAL A 1 400 ? -11.092 -4.101 7.636 1.00 83.50 400 VAL A C 1
ATOM 3118 O O . VAL A 1 400 ? -11.249 -3.333 6.690 1.00 83.50 400 VAL A O 1
ATOM 3121 N N . GLY A 1 401 ? -9.875 -4.414 8.093 1.00 79.88 401 GLY A N 1
ATOM 3122 C CA . GLY A 1 401 ? -8.632 -3.939 7.488 1.00 79.88 401 GLY A CA 1
ATOM 3123 C C . GLY A 1 401 ? -8.184 -4.865 6.362 1.00 79.88 401 GLY A C 1
ATOM 3124 O O . GLY A 1 401 ? -7.410 -5.785 6.604 1.00 79.88 401 GLY A O 1
ATOM 3125 N N . ARG A 1 402 ? -8.662 -4.633 5.134 1.00 86.25 402 ARG A N 1
ATOM 3126 C CA . ARG A 1 402 ? -8.383 -5.515 3.981 1.00 86.25 402 ARG A CA 1
ATOM 3127 C C . ARG A 1 402 ? -7.013 -5.309 3.326 1.00 86.25 402 ARG A C 1
ATOM 3129 O O . ARG A 1 402 ? -6.619 -6.121 2.503 1.00 86.25 402 ARG A O 1
ATOM 3136 N N . TYR A 1 403 ? -6.292 -4.243 3.676 1.00 87.88 403 TYR A N 1
ATOM 3137 C CA . TYR A 1 403 ? -4.960 -3.939 3.132 1.00 87.88 403 TYR A CA 1
ATOM 3138 C C . TYR A 1 403 ? -3.812 -4.641 3.885 1.00 87.88 403 TYR A C 1
ATOM 3140 O O . TYR A 1 403 ? -2.666 -4.547 3.458 1.00 87.88 403 TYR A O 1
ATOM 3148 N N . MET A 1 404 ? -4.094 -5.341 4.990 1.00 91.69 404 MET A N 1
ATOM 3149 C CA . MET A 1 404 ? -3.125 -6.162 5.729 1.00 91.69 404 MET A CA 1
ATOM 3150 C C . MET A 1 404 ? -3.541 -7.639 5.699 1.00 91.69 404 MET A C 1
ATOM 3152 O O . MET A 1 404 ? -4.743 -7.915 5.617 1.00 91.69 404 MET A O 1
ATOM 3156 N N . PRO A 1 405 ? -2.581 -8.586 5.741 1.00 93.94 405 PRO A N 1
ATOM 3157 C CA . PRO A 1 405 ? -2.898 -10.005 5.874 1.00 93.94 405 PRO A CA 1
ATOM 3158 C C . PRO A 1 405 ? -3.756 -10.268 7.118 1.00 93.94 405 PRO A C 1
ATOM 3160 O O . PRO A 1 405 ? -3.598 -9.551 8.110 1.00 93.94 405 PRO A O 1
ATOM 3163 N N . PRO A 1 406 ? -4.652 -11.271 7.096 1.00 95.75 406 PRO A N 1
ATOM 3164 C CA . PRO A 1 406 ? -5.272 -11.741 8.328 1.00 95.75 406 PRO A CA 1
ATOM 3165 C C . PRO A 1 406 ? -4.188 -12.259 9.278 1.00 95.75 406 PRO A C 1
ATOM 3167 O O . PRO A 1 406 ? -3.180 -12.799 8.821 1.00 95.75 406 PRO A O 1
ATOM 3170 N N . PHE A 1 407 ? -4.413 -12.122 10.585 1.00 96.44 407 PHE A N 1
ATOM 3171 C CA . PHE A 1 407 ? -3.605 -12.843 11.565 1.00 96.44 407 PHE A CA 1
ATOM 3172 C C . PHE A 1 407 ? -3.814 -14.348 11.372 1.00 96.44 407 PHE A C 1
ATOM 3174 O O . PHE A 1 407 ? -4.966 -14.792 11.290 1.00 96.44 40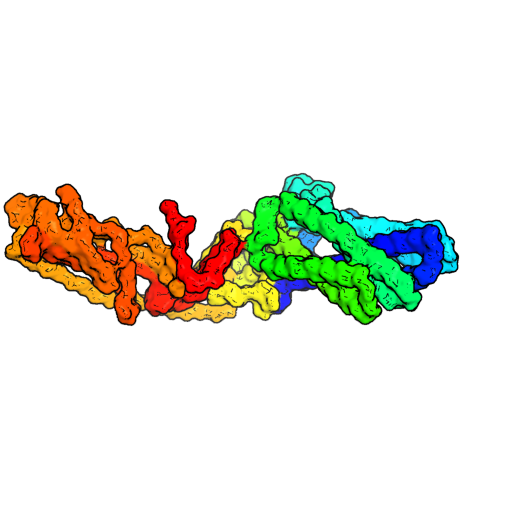7 PHE A O 1
ATOM 3181 N N . VAL A 1 408 ? -2.724 -15.108 11.303 1.00 96.25 408 VAL A N 1
ATOM 3182 C CA . VAL A 1 408 ? -2.757 -16.567 11.223 1.00 96.25 408 VAL A CA 1
ATOM 3183 C C . VAL A 1 408 ? -2.214 -17.144 12.534 1.00 96.25 408 VAL A C 1
ATOM 3185 O O . VAL A 1 408 ? -1.241 -16.661 13.100 1.00 96.25 408 VAL A O 1
ATOM 3188 N N . GLY A 1 409 ? -2.885 -18.160 13.066 1.00 96.31 409 GLY A N 1
ATOM 3189 C CA . GLY A 1 409 ? -2.521 -18.801 14.327 1.00 96.31 409 GLY A CA 1
ATOM 3190 C C . GLY A 1 409 ? -3.681 -18.933 15.305 1.00 96.31 409 GLY A C 1
ATOM 3191 O O . GLY A 1 409 ? -4.814 -18.507 15.064 1.00 96.31 409 GLY A O 1
ATOM 3192 N N . THR A 1 410 ? -3.381 -19.554 16.438 1.00 97.50 410 THR A N 1
ATOM 3193 C CA . THR A 1 410 ? -4.347 -19.839 17.499 1.00 97.50 410 THR A CA 1
ATOM 3194 C C . THR A 1 410 ? -4.742 -18.580 18.273 1.00 97.50 410 THR A C 1
ATOM 3196 O O . THR A 1 410 ? -4.102 -17.525 18.216 1.00 97.50 410 THR A O 1
ATOM 3199 N N . GLN A 1 411 ? -5.806 -18.692 19.068 1.00 97.25 411 GLN A N 1
ATOM 3200 C CA . GLN A 1 411 ? -6.248 -17.601 19.931 1.00 97.25 411 GLN A CA 1
ATOM 3201 C C . GLN A 1 411 ? -5.214 -17.240 21.016 1.00 97.25 411 GLN A C 1
ATOM 3203 O O . GLN A 1 411 ? -5.104 -16.070 21.386 1.00 97.25 411 GLN A O 1
ATOM 3208 N N . GLU A 1 412 ? -4.432 -18.211 21.492 1.00 97.06 412 GLU A N 1
ATOM 3209 C CA . GLU A 1 412 ? -3.358 -17.977 22.464 1.00 97.06 412 GLU A CA 1
ATOM 3210 C C . GLU A 1 412 ? -2.153 -17.274 21.826 1.00 97.06 412 GLU A C 1
ATOM 3212 O O . GLU A 1 412 ? -1.626 -16.318 22.395 1.00 97.06 412 GLU A O 1
ATOM 3217 N N . GLU A 1 413 ? -1.784 -17.646 20.596 1.00 98.12 413 GLU A N 1
ATOM 3218 C CA . GLU A 1 413 ? -0.777 -16.918 19.811 1.00 98.12 413 GLU A CA 1
ATOM 3219 C C . GLU A 1 413 ? -1.196 -15.463 19.588 1.00 98.12 413 GLU A C 1
ATOM 3221 O O . GLU A 1 413 ? -0.421 -14.541 19.842 1.00 98.12 413 GLU A O 1
ATOM 3226 N N . LYS A 1 414 ? -2.457 -15.223 19.219 1.00 97.88 414 LYS A N 1
ATOM 3227 C CA . LYS A 1 414 ? -2.975 -13.862 19.035 1.00 97.88 414 LYS A CA 1
ATOM 3228 C C . LYS A 1 414 ? -2.848 -13.016 20.302 1.00 97.88 414 LYS A C 1
ATOM 3230 O O . LYS A 1 414 ? -2.411 -11.869 20.231 1.00 97.88 414 LYS A O 1
ATOM 3235 N N . LYS A 1 415 ? -3.198 -13.578 21.464 1.00 97.56 415 LYS A N 1
ATOM 3236 C CA . LYS A 1 415 ? -3.062 -12.912 22.772 1.00 97.56 415 LYS A CA 1
ATOM 3237 C C . LYS A 1 415 ? -1.605 -12.663 23.154 1.00 97.56 415 LYS A C 1
ATOM 3239 O O . LYS A 1 415 ? -1.326 -11.676 23.836 1.00 97.56 415 LYS A O 1
ATOM 3244 N N . ALA A 1 416 ? -0.687 -13.553 22.778 1.00 98.00 416 ALA A N 1
ATOM 3245 C CA . ALA A 1 416 ? 0.746 -13.370 22.997 1.00 98.00 416 ALA A CA 1
ATOM 3246 C C . ALA A 1 416 ? 1.296 -12.235 22.122 1.00 98.00 416 ALA A C 1
ATOM 3248 O O . ALA A 1 416 ? 1.950 -11.331 22.640 1.00 98.00 416 ALA A O 1
ATOM 3249 N N . LEU A 1 417 ? 0.952 -12.217 20.828 1.00 98.12 417 LEU A N 1
ATOM 3250 C CA . LEU A 1 417 ? 1.313 -11.128 19.918 1.00 98.12 417 LEU A CA 1
ATOM 3251 C C . LEU A 1 417 ? 0.727 -9.789 20.381 1.00 98.12 417 LEU A C 1
ATOM 3253 O O . LEU A 1 417 ? 1.439 -8.789 20.423 1.00 98.12 417 LEU A O 1
ATOM 3257 N N . ALA A 1 418 ? -0.553 -9.766 20.760 1.00 97.44 418 ALA A N 1
ATOM 3258 C CA . ALA A 1 418 ? -1.212 -8.563 21.250 1.00 97.44 418 ALA A CA 1
ATOM 3259 C C . ALA A 1 418 ? -0.513 -8.001 22.494 1.00 97.44 418 ALA A C 1
ATOM 3261 O O . ALA A 1 418 ? -0.196 -6.814 22.524 1.00 97.44 418 ALA A O 1
ATOM 3262 N N . ALA A 1 419 ? -0.213 -8.862 23.471 1.00 95.94 419 ALA A N 1
ATOM 3263 C CA . ALA A 1 419 ? 0.482 -8.469 24.689 1.00 95.94 419 ALA A CA 1
ATOM 3264 C C . ALA A 1 419 ? 1.898 -7.955 24.404 1.00 95.94 419 ALA A C 1
ATOM 3266 O O . ALA A 1 419 ? 2.289 -6.929 24.946 1.00 95.94 419 ALA A O 1
ATOM 3267 N N . TRP A 1 420 ? 2.653 -8.587 23.503 1.00 97.06 420 TRP A N 1
ATOM 3268 C CA . TRP A 1 420 ? 3.975 -8.077 23.135 1.00 97.06 420 TRP A CA 1
ATOM 3269 C C . TRP A 1 420 ? 3.898 -6.721 22.414 1.00 97.06 420 TRP A C 1
ATOM 3271 O O . TRP A 1 420 ? 4.629 -5.796 22.764 1.00 97.06 420 TRP A O 1
ATOM 3281 N N . LEU A 1 421 ? 2.972 -6.557 21.461 1.00 96.88 421 LEU A N 1
ATOM 3282 C CA . LEU A 1 421 ? 2.797 -5.308 20.708 1.00 96.88 421 LEU A CA 1
ATOM 3283 C C . LEU A 1 421 ? 2.402 -4.116 21.586 1.00 96.88 421 LEU A C 1
ATOM 3285 O O . LEU A 1 421 ? 2.703 -2.977 21.213 1.00 96.88 421 LEU A O 1
ATOM 3289 N N . THR A 1 422 ? 1.713 -4.360 22.702 1.00 94.56 422 THR A N 1
ATOM 3290 C CA . THR A 1 422 ? 1.278 -3.315 23.635 1.00 94.56 422 THR A CA 1
ATOM 3291 C C . THR A 1 422 ? 2.195 -3.226 24.851 1.00 94.56 422 THR A C 1
ATOM 3293 O O . THR A 1 422 ? 2.843 -2.210 25.054 1.00 94.56 422 THR A O 1
ATOM 3296 N N . GLU A 1 423 ? 2.309 -4.289 25.639 1.00 93.31 423 GLU A N 1
ATOM 3297 C CA . GLU A 1 423 ? 3.051 -4.301 26.904 1.00 93.31 423 GLU A CA 1
ATOM 3298 C C . GLU A 1 423 ? 4.552 -4.519 26.688 1.00 93.31 423 GLU A C 1
ATOM 3300 O O . GLU A 1 423 ? 5.369 -3.865 27.330 1.00 93.31 423 GLU A O 1
ATOM 3305 N N . GLY A 1 424 ? 4.932 -5.399 25.758 1.00 93.81 424 GLY A N 1
ATOM 3306 C CA . GLY A 1 424 ? 6.340 -5.667 25.448 1.00 93.81 424 GLY A CA 1
ATOM 3307 C C . GLY A 1 424 ? 7.058 -4.462 24.831 1.00 93.81 424 GLY A C 1
ATOM 3308 O O . GLY A 1 424 ? 8.206 -4.182 25.172 1.00 93.81 424 GLY A O 1
ATOM 3309 N N . LEU A 1 425 ? 6.378 -3.719 23.951 1.00 93.56 425 LEU A N 1
ATOM 3310 C CA . LEU A 1 425 ? 6.949 -2.550 23.273 1.00 93.56 425 LEU A CA 1
ATOM 3311 C C . LEU A 1 425 ? 6.861 -1.246 24.071 1.00 93.56 425 LEU A C 1
ATOM 3313 O O . LEU A 1 425 ? 7.731 -0.389 23.897 1.00 93.56 425 LEU A O 1
ATOM 3317 N N . HIS A 1 426 ? 5.828 -1.079 24.903 1.00 92.12 426 HIS A N 1
ATOM 3318 C CA . HIS A 1 426 ? 5.535 0.195 25.582 1.00 92.12 426 HIS A CA 1
ATOM 3319 C C . HIS A 1 426 ? 5.587 0.113 27.110 1.00 92.12 426 HIS A C 1
ATOM 3321 O O . HIS A 1 426 ? 5.449 1.134 27.782 1.00 92.12 426 HIS A O 1
ATOM 3327 N N . GLY A 1 427 ? 5.821 -1.076 27.665 1.00 87.94 427 GLY A N 1
ATOM 3328 C CA . GLY A 1 427 ? 5.706 -1.348 29.092 1.00 87.94 427 GLY A CA 1
ATOM 3329 C C . GLY A 1 427 ? 4.262 -1.644 29.520 1.00 87.94 427 GLY A C 1
ATOM 3330 O O . GLY A 1 427 ? 3.318 -1.460 28.747 1.00 87.94 427 GLY A O 1
ATOM 3331 N N . PRO A 1 428 ? 4.062 -2.117 30.762 1.00 76.25 428 PRO A N 1
ATOM 3332 C CA . PRO A 1 428 ? 2.739 -2.463 31.261 1.00 76.25 428 PRO A CA 1
ATOM 3333 C C . PRO A 1 428 ? 1.818 -1.240 31.250 1.00 76.25 428 PRO A C 1
ATOM 3335 O O . PRO A 1 428 ? 2.186 -0.153 31.710 1.00 76.25 428 PRO A O 1
ATOM 3338 N N . ALA A 1 429 ? 0.597 -1.426 30.748 1.00 68.69 429 ALA A N 1
ATOM 3339 C CA . ALA A 1 429 ? -0.416 -0.384 30.797 1.00 68.69 429 ALA A CA 1
ATOM 3340 C C . ALA A 1 429 ? -0.703 -0.023 32.260 1.00 68.69 429 ALA A C 1
ATOM 3342 O O . ALA A 1 429 ? -0.939 -0.899 33.095 1.00 68.69 429 ALA A O 1
ATOM 3343 N N . LYS A 1 430 ? -0.704 1.275 32.582 1.00 64.50 430 LYS A N 1
ATOM 3344 C CA . LYS A 1 430 ? -1.109 1.726 33.916 1.00 64.50 430 LYS A CA 1
ATOM 3345 C C . LYS A 1 430 ? -2.590 1.388 34.108 1.00 64.50 430 LYS A C 1
ATOM 3347 O O . LYS A 1 430 ? -3.400 1.834 33.290 1.00 64.50 430 LYS A O 1
ATOM 3352 N N . PRO A 1 431 ? -2.970 0.642 35.161 1.00 58.12 431 PRO A N 1
ATOM 3353 C CA . PRO A 1 431 ? -4.371 0.445 35.486 1.00 58.12 431 PRO A CA 1
ATOM 3354 C C . PRO A 1 431 ? -4.984 1.816 35.752 1.00 58.12 431 PRO A C 1
ATOM 3356 O O . PRO A 1 431 ? -4.593 2.515 36.684 1.00 58.12 431 PRO A O 1
ATOM 3359 N N . VAL A 1 432 ? -5.918 2.235 34.909 1.00 59.34 432 VAL A N 1
ATOM 3360 C CA . VAL A 1 432 ? -6.689 3.447 35.169 1.00 59.34 432 VAL A CA 1
ATOM 3361 C C . VAL A 1 432 ? -7.893 3.006 35.983 1.00 59.34 432 VAL A C 1
ATOM 3363 O O . VAL A 1 432 ? -8.809 2.392 35.431 1.00 59.34 432 VAL A O 1
ATOM 3366 N N . ALA A 1 433 ? -7.858 3.290 37.286 1.00 57.50 433 ALA A N 1
ATOM 3367 C CA . ALA A 1 433 ? -8.958 3.012 38.196 1.00 57.50 433 ALA A CA 1
ATOM 3368 C C . ALA A 1 433 ? -10.267 3.563 37.613 1.00 57.50 433 ALA A C 1
ATOM 3370 O O . ALA A 1 433 ? -10.356 4.731 37.230 1.00 57.50 433 ALA A O 1
ATOM 3371 N N . VAL A 1 434 ? -11.271 2.697 37.495 1.00 59.38 434 VAL A N 1
ATOM 3372 C CA . VAL A 1 434 ? -12.633 3.107 37.162 1.00 59.38 434 VAL A CA 1
ATOM 3373 C C . VAL A 1 434 ? -13.280 3.461 38.490 1.00 59.38 434 VAL A C 1
ATOM 3375 O O . VAL A 1 434 ? -13.757 2.588 39.211 1.00 59.38 434 VAL A O 1
ATOM 3378 N N . THR A 1 435 ? -13.232 4.737 38.854 1.00 62.03 435 THR A N 1
ATOM 3379 C CA . THR A 1 435 ? -14.032 5.232 39.972 1.00 62.03 435 THR A CA 1
ATOM 3380 C C . THR A 1 435 ? -15.462 5.337 39.475 1.00 62.03 435 THR A C 1
ATOM 3382 O O . THR A 1 435 ? -15.758 6.217 38.672 1.00 62.03 435 THR A O 1
ATOM 3385 N N . ILE A 1 436 ? -16.331 4.429 39.915 1.00 62.72 436 ILE A N 1
ATOM 3386 C CA . ILE A 1 436 ? -17.772 4.554 39.687 1.00 62.72 436 ILE A CA 1
ATOM 3387 C C . ILE A 1 436 ? -18.255 5.665 40.625 1.00 62.72 436 ILE A C 1
ATOM 3389 O O . ILE A 1 436 ? -18.168 5.479 41.844 1.00 62.72 436 ILE A O 1
ATOM 3393 N N . PRO A 1 437 ? -18.712 6.824 40.114 1.00 64.88 437 PRO A N 1
ATOM 3394 C CA . PRO A 1 437 ? -19.240 7.875 40.970 1.00 64.88 437 PRO A CA 1
ATOM 3395 C C . PRO A 1 437 ? -20.451 7.326 41.725 1.00 64.88 437 PRO A C 1
ATOM 3397 O O . PRO A 1 437 ? -21.431 6.907 41.112 1.00 64.88 437 PRO A O 1
ATOM 3400 N N . GLN A 1 438 ? -20.378 7.304 43.055 1.00 69.75 438 GLN A N 1
ATOM 3401 C CA . GLN A 1 438 ? -21.551 7.052 43.885 1.00 69.75 438 GLN A CA 1
ATOM 3402 C C . GLN A 1 438 ? -22.371 8.336 43.882 1.00 69.75 438 GLN A C 1
ATOM 3404 O O . GLN A 1 438 ? -21.990 9.326 44.508 1.00 69.75 438 GLN A O 1
ATOM 3409 N N . LEU A 1 439 ? -23.449 8.346 43.105 1.00 70.62 439 LEU A N 1
ATOM 3410 C CA . LEU A 1 439 ? -24.392 9.450 43.136 1.00 70.62 439 LEU A CA 1
ATOM 3411 C C . LEU A 1 439 ? -25.302 9.300 44.359 1.00 70.62 439 LEU A C 1
ATOM 3413 O O . LEU A 1 439 ? -25.654 8.171 44.703 1.00 70.62 439 LEU A O 1
ATOM 3417 N N . PRO A 1 440 ? -25.691 10.407 45.013 1.00 69.88 440 PRO A N 1
ATOM 3418 C CA . PRO A 1 440 ? -26.718 10.363 46.041 1.00 69.88 440 PRO A CA 1
ATOM 3419 C C . PRO A 1 440 ? -27.995 9.755 45.466 1.00 69.88 440 PRO A C 1
ATOM 3421 O O . PRO A 1 440 ? -28.362 10.072 44.329 1.00 69.88 440 PRO A O 1
ATOM 3424 N N . ASP A 1 441 ? -28.685 8.936 46.259 1.00 70.31 441 ASP A N 1
ATOM 3425 C CA . ASP A 1 441 ? -30.018 8.485 45.883 1.00 70.31 441 ASP A CA 1
ATOM 3426 C C . ASP A 1 441 ? -30.893 9.711 45.603 1.00 70.31 441 ASP A C 1
ATOM 3428 O O . ASP A 1 441 ? -30.881 10.680 46.378 1.00 70.31 441 ASP A O 1
ATOM 3432 N N . PRO A 1 442 ? -31.641 9.711 44.489 1.00 68.50 442 PRO A N 1
ATOM 3433 C CA . PRO A 1 442 ? -32.559 10.794 44.233 1.00 68.50 442 PRO A CA 1
ATOM 3434 C C . PRO A 1 442 ? -33.576 10.845 45.378 1.00 68.50 442 PRO A C 1
ATOM 3436 O O . PRO A 1 442 ? -34.040 9.794 45.831 1.00 68.50 442 PRO A O 1
ATOM 3439 N N . PRO A 1 443 ? -33.931 12.043 45.871 1.00 70.19 443 PRO A N 1
ATOM 3440 C CA . PRO A 1 443 ? -34.904 12.151 46.943 1.00 70.19 443 PRO A CA 1
ATOM 3441 C C . PRO A 1 443 ? -36.198 11.473 46.496 1.00 70.19 443 PRO A C 1
ATOM 3443 O O . PRO A 1 443 ? -36.747 11.800 45.439 1.00 70.19 443 PRO A O 1
ATOM 3446 N N . ALA A 1 444 ? -36.674 10.512 47.292 1.00 68.44 444 ALA A N 1
ATOM 3447 C CA . ALA A 1 444 ? -37.971 9.904 47.055 1.00 68.44 444 ALA A CA 1
ATOM 3448 C C . ALA A 1 444 ? -39.021 11.020 47.004 1.00 68.44 444 ALA A C 1
ATOM 3450 O O . ALA A 1 444 ? -39.033 11.912 47.857 1.00 68.44 444 ALA A O 1
ATOM 3451 N N . SER A 1 445 ? -39.895 10.986 45.996 1.00 69.56 445 SER A N 1
ATOM 3452 C CA . SER A 1 445 ? -41.050 11.884 45.995 1.00 69.56 445 SER A CA 1
ATOM 3453 C C . SER A 1 445 ? -41.859 11.578 47.251 1.00 69.56 445 SER A C 1
ATOM 3455 O O . SER A 1 445 ? -42.230 10.426 47.472 1.00 69.56 445 SER A O 1
ATOM 3457 N N . ALA A 1 446 ? -42.060 12.582 48.107 1.00 69.06 446 ALA A N 1
ATOM 3458 C CA . ALA A 1 446 ? -42.737 12.388 49.381 1.00 69.06 446 ALA A CA 1
ATOM 3459 C C . ALA A 1 446 ? -44.138 11.815 49.132 1.00 69.06 446 ALA A C 1
ATOM 3461 O O . ALA A 1 446 ? -44.967 12.449 48.475 1.00 69.06 446 ALA A O 1
ATOM 3462 N N . PHE A 1 447 ? -44.394 10.608 49.635 1.00 70.25 447 PHE A N 1
ATOM 3463 C CA . PHE A 1 447 ? -45.726 10.024 49.584 1.00 70.25 447 PHE A CA 1
ATOM 3464 C C . PHE A 1 447 ? -46.595 10.715 50.633 1.00 70.25 447 PHE A C 1
ATOM 3466 O O . PHE A 1 447 ? -46.247 10.747 51.812 1.00 70.25 447 PHE A O 1
ATOM 3473 N N . ASN A 1 448 ? -47.702 11.307 50.190 1.00 80.50 448 ASN A N 1
ATOM 3474 C CA . ASN A 1 448 ? -48.669 11.942 51.069 1.00 80.50 448 ASN A CA 1
ATOM 3475 C C . ASN A 1 448 ? -49.965 11.126 51.077 1.00 80.50 448 ASN A C 1
ATOM 3477 O O . ASN A 1 448 ? -50.738 11.129 50.114 1.00 80.50 448 ASN A O 1
ATOM 3481 N N . ASP A 1 449 ? -50.234 10.472 52.202 1.00 79.69 449 ASP A N 1
ATOM 3482 C CA . ASP A 1 449 ? -51.417 9.634 52.405 1.00 79.69 449 ASP A CA 1
ATOM 3483 C C . ASP A 1 449 ? -52.728 10.413 52.226 1.00 79.69 449 ASP A C 1
ATOM 3485 O O . ASP A 1 449 ? -53.736 9.811 51.863 1.00 79.69 449 ASP A O 1
ATOM 3489 N N . SER A 1 450 ? -52.700 11.739 52.397 1.00 82.88 450 SER A N 1
ATOM 3490 C CA . SER A 1 450 ? -53.852 12.638 52.240 1.00 82.88 450 SER A CA 1
ATOM 3491 C C . SER A 1 450 ? -54.034 13.222 50.830 1.00 82.88 450 SER A C 1
ATOM 3493 O O . SER A 1 450 ? -55.021 13.912 50.585 1.00 82.88 450 SER A O 1
ATOM 3495 N N . SER A 1 451 ? -53.117 12.964 49.889 1.00 85.81 451 SER A N 1
ATOM 3496 C CA . SER A 1 451 ? -53.239 13.464 48.513 1.00 85.81 451 SER A CA 1
ATOM 3497 C C . SER A 1 451 ? -54.384 12.790 47.755 1.00 85.81 451 SER A C 1
ATOM 3499 O O . SER A 1 451 ? -54.453 11.565 47.705 1.00 85.81 451 SER A O 1
ATOM 3501 N N . GLU A 1 452 ? -55.224 13.587 47.091 1.00 90.88 452 GLU A N 1
ATOM 3502 C CA . GLU A 1 452 ? -56.338 13.117 46.246 1.00 90.88 452 GLU A CA 1
ATOM 3503 C C . GLU A 1 452 ? -55.860 12.457 44.938 1.00 90.88 452 GLU A C 1
ATOM 3505 O O . GLU A 1 452 ? -56.561 11.632 44.357 1.00 90.88 452 GLU A O 1
ATOM 3510 N N . TYR A 1 453 ? -54.643 12.774 44.486 1.00 92.56 453 TYR A N 1
ATOM 3511 C CA . TYR A 1 453 ? -54.077 12.283 43.230 1.00 92.56 453 TYR A CA 1
ATOM 3512 C C . TYR A 1 453 ? -52.717 11.610 43.431 1.00 92.56 453 TYR A C 1
ATOM 3514 O O . TYR A 1 453 ? -51.947 11.972 44.321 1.00 92.56 453 TYR A O 1
ATOM 3522 N N . VAL A 1 454 ? -52.408 10.656 42.553 1.00 91.81 454 VAL A N 1
ATOM 3523 C CA . VAL A 1 454 ? -51.090 10.033 42.385 1.00 91.81 454 VAL A CA 1
ATOM 3524 C C . VAL A 1 454 ? -50.641 10.262 40.957 1.00 91.81 454 VAL A C 1
ATOM 3526 O O . VAL A 1 454 ? -51.362 9.939 40.019 1.00 91.81 454 VAL A O 1
ATOM 3529 N N . LEU A 1 455 ? -49.438 10.799 40.798 1.00 93.06 455 LEU A N 1
ATOM 3530 C CA . LEU A 1 455 ? -48.798 10.957 39.502 1.00 93.06 455 LEU A CA 1
ATOM 3531 C C . LEU A 1 455 ? -47.665 9.942 39.387 1.00 93.06 455 LEU A C 1
ATOM 3533 O O . LEU A 1 455 ? -46.740 9.939 40.200 1.00 93.06 455 LEU A O 1
ATOM 3537 N N . THR A 1 456 ? -47.734 9.089 38.373 1.00 93.19 456 THR A N 1
ATOM 3538 C CA . THR A 1 456 ? -46.636 8.201 37.991 1.00 93.19 456 THR A CA 1
ATOM 3539 C C . THR A 1 456 ? -45.966 8.752 36.742 1.00 93.19 456 THR A C 1
ATOM 3541 O O . THR A 1 456 ? -46.617 9.374 35.903 1.00 93.19 456 THR A O 1
ATOM 3544 N N . VAL A 1 457 ? -44.658 8.544 36.613 1.00 93.81 457 VAL A N 1
ATOM 3545 C CA . VAL A 1 457 ? -43.925 8.828 35.378 1.00 93.81 457 VAL A CA 1
ATOM 3546 C C . VAL A 1 457 ? -42.801 7.821 35.199 1.00 93.81 457 VAL A C 1
ATOM 3548 O O . VAL A 1 457 ? -42.142 7.435 36.163 1.00 93.81 457 VAL A O 1
ATOM 3551 N N . ALA A 1 458 ? -42.584 7.402 33.958 1.00 92.19 458 ALA A N 1
ATOM 3552 C CA . ALA A 1 458 ? -41.462 6.570 33.562 1.00 92.19 458 ALA A CA 1
ATOM 3553 C C . ALA A 1 458 ? -40.844 7.091 32.260 1.00 92.19 458 ALA A C 1
ATOM 3555 O O . ALA A 1 458 ? -41.538 7.647 31.406 1.00 92.19 458 ALA A O 1
ATOM 3556 N N . ALA A 1 459 ? -39.535 6.894 32.111 1.00 91.81 459 ALA A N 1
ATOM 3557 C CA . ALA A 1 459 ? -38.885 6.993 30.813 1.00 91.81 459 ALA A CA 1
ATOM 3558 C C . ALA A 1 459 ? -39.235 5.758 29.975 1.00 91.81 459 ALA A C 1
ATOM 3560 O O . ALA A 1 459 ? -39.173 4.633 30.469 1.00 91.81 459 ALA A O 1
ATOM 3561 N N . ASP A 1 460 ? -39.562 5.959 28.701 1.00 88.81 460 ASP A N 1
ATOM 3562 C CA . ASP A 1 460 ? -40.002 4.861 27.826 1.00 88.81 460 ASP A CA 1
ATOM 3563 C C . ASP A 1 460 ? -38.854 3.915 27.429 1.00 88.81 460 ASP A C 1
ATOM 3565 O O . ASP A 1 460 ? -39.081 2.841 26.870 1.00 88.81 460 ASP A O 1
ATOM 3569 N N . ARG A 1 461 ? -37.599 4.318 27.665 1.00 83.31 461 ARG A N 1
ATOM 3570 C CA . ARG A 1 461 ? -36.397 3.540 27.343 1.00 83.31 461 ARG A CA 1
ATOM 3571 C C . ARG A 1 461 ? -35.431 3.530 28.524 1.00 83.31 461 ARG A C 1
ATOM 3573 O O . ARG A 1 461 ? -35.456 4.413 29.378 1.00 83.31 461 ARG A O 1
ATOM 3580 N N . GLY A 1 462 ? -34.541 2.536 28.526 1.00 83.75 462 GLY A N 1
ATOM 3581 C CA . GLY A 1 462 ? -33.403 2.470 29.445 1.00 83.75 462 GLY A CA 1
ATOM 3582 C C . GLY A 1 462 ? -32.339 3.540 29.162 1.00 83.75 462 GLY A C 1
ATOM 3583 O O . GLY A 1 462 ? -32.615 4.568 28.542 1.00 83.75 462 GLY A O 1
ATOM 3584 N N . ILE A 1 463 ? -31.104 3.295 29.608 1.00 84.31 463 ILE A N 1
ATOM 3585 C CA . ILE A 1 463 ? -29.986 4.244 29.466 1.00 84.31 463 ILE A CA 1
ATOM 3586 C C . ILE A 1 463 ? -29.759 4.607 27.992 1.00 84.31 463 ILE A C 1
ATOM 3588 O O . ILE A 1 463 ? -29.464 3.745 27.164 1.00 84.31 463 ILE A O 1
ATOM 3592 N N . ASN A 1 464 ? -29.849 5.900 27.675 1.00 83.50 464 ASN A N 1
ATOM 3593 C CA . ASN A 1 464 ? -29.497 6.420 26.358 1.00 83.50 464 ASN A CA 1
ATOM 3594 C C . ASN A 1 464 ? -27.988 6.681 26.271 1.00 83.50 464 ASN A C 1
ATOM 3596 O O . ASN A 1 464 ? -27.469 7.544 26.976 1.00 83.50 464 ASN A O 1
ATOM 3600 N N . MET A 1 465 ? -27.282 5.956 25.404 1.00 82.69 465 MET A N 1
ATOM 3601 C CA . MET A 1 465 ? -25.844 6.148 25.198 1.00 82.69 465 MET A CA 1
ATOM 3602 C C . MET A 1 465 ? -25.569 7.240 24.159 1.00 82.69 465 MET A C 1
ATOM 3604 O O . MET A 1 465 ? -26.028 7.162 23.015 1.00 82.69 465 MET A O 1
ATOM 3608 N N . LEU A 1 466 ? -24.782 8.240 24.547 1.00 81.56 466 LEU A N 1
ATOM 3609 C CA . LEU A 1 466 ? -24.303 9.314 23.684 1.00 81.56 466 LEU A CA 1
ATOM 3610 C C . LEU A 1 466 ? -22.797 9.176 23.469 1.00 81.56 466 LEU A C 1
ATOM 3612 O O . LEU A 1 466 ? -22.033 9.026 24.418 1.00 81.56 466 LEU A O 1
ATOM 3616 N N . ALA A 1 467 ? -22.351 9.281 22.223 1.00 81.81 467 ALA A N 1
ATOM 3617 C CA . ALA A 1 467 ? -20.941 9.464 21.928 1.00 81.81 467 ALA A CA 1
ATOM 3618 C C . ALA A 1 467 ? -20.545 10.914 22.168 1.00 81.81 467 ALA A C 1
ATOM 3620 O O . ALA A 1 467 ? -20.839 11.793 21.358 1.00 81.81 467 ALA A O 1
ATOM 3621 N N . ASP A 1 468 ? -19.871 11.136 23.289 1.00 80.00 468 ASP A N 1
ATOM 3622 C CA . ASP A 1 468 ? -19.191 12.387 23.566 1.00 80.00 468 ASP A CA 1
ATOM 3623 C C . ASP A 1 468 ? -17.749 12.310 23.066 1.00 80.00 468 ASP A C 1
ATOM 3625 O O . ASP A 1 468 ? -16.857 11.773 23.722 1.00 80.00 468 ASP A O 1
ATOM 3629 N N . ALA A 1 469 ? -17.555 12.801 21.846 1.00 84.75 469 ALA A N 1
ATOM 3630 C CA . ALA A 1 469 ? -16.303 12.723 21.115 1.00 84.75 469 ALA A CA 1
ATOM 3631 C C . ALA A 1 469 ? -15.565 14.069 21.071 1.00 84.75 469 ALA A C 1
ATOM 3633 O O . ALA A 1 469 ? -15.116 14.485 19.999 1.00 84.75 469 ALA A O 1
ATOM 3634 N N . ASP A 1 470 ? -15.470 14.758 22.217 1.00 78.38 470 ASP A N 1
ATOM 3635 C CA . ASP A 1 470 ? -14.779 16.055 22.344 1.00 78.38 470 ASP A CA 1
ATOM 3636 C C . ASP A 1 470 ? -15.351 17.096 21.358 1.00 78.38 470 ASP A C 1
ATOM 3638 O O . ASP A 1 470 ? -14.639 17.801 20.644 1.00 78.38 470 ASP A O 1
ATOM 3642 N N . GLY A 1 471 ? -16.679 17.082 21.197 1.00 79.56 471 GLY A N 1
ATOM 3643 C CA . GLY A 1 471 ? -17.401 17.944 20.258 1.00 79.56 471 GLY A CA 1
ATOM 3644 C C . GLY A 1 471 ? -17.113 17.703 18.768 1.00 79.56 471 GLY A C 1
ATOM 3645 O O . GLY A 1 471 ? -17.665 18.410 17.934 1.00 79.56 471 GLY A O 1
ATOM 3646 N N . ARG A 1 472 ? -16.287 16.722 18.380 1.00 86.38 472 ARG A N 1
ATOM 3647 C CA . ARG A 1 472 ? -15.933 16.482 16.965 1.00 86.38 472 ARG A CA 1
ATOM 3648 C C . ARG A 1 472 ? -17.035 15.794 16.185 1.00 86.38 472 ARG A C 1
ATOM 3650 O O . ARG A 1 472 ? -17.232 16.074 15.006 1.00 86.38 472 ARG A O 1
ATOM 3657 N N . TRP A 1 473 ? -17.713 14.853 16.824 1.00 89.12 473 TRP A N 1
ATOM 3658 C CA . TRP A 1 473 ? -18.825 14.132 16.234 1.00 89.12 473 TRP A CA 1
ATOM 3659 C C . TRP A 1 473 ? -19.791 13.660 17.312 1.00 89.12 473 TRP A C 1
ATOM 3661 O O . TRP A 1 473 ? -19.435 13.550 18.482 1.00 89.12 473 TRP A O 1
ATOM 3671 N N . THR A 1 474 ? -21.029 13.401 16.908 1.00 82.94 474 THR A N 1
ATOM 3672 C CA . THR A 1 474 ? -22.079 12.895 17.789 1.00 82.94 474 THR A CA 1
ATOM 3673 C C . THR A 1 474 ? -22.723 11.663 17.174 1.00 82.94 474 THR A C 1
ATOM 3675 O O . THR A 1 474 ? -23.028 11.614 15.980 1.00 82.94 474 THR A O 1
ATOM 3678 N N . LEU A 1 475 ? -22.934 10.657 18.015 1.00 78.81 475 LEU A N 1
ATOM 3679 C CA . LEU A 1 475 ? -23.659 9.435 17.695 1.00 78.81 475 LEU A CA 1
ATOM 3680 C C . LEU A 1 475 ? -24.534 9.108 18.907 1.00 78.81 475 LEU A C 1
ATOM 3682 O O . LEU A 1 475 ? -24.012 8.831 19.980 1.00 78.81 475 LEU A O 1
ATOM 3686 N N . GLY A 1 476 ? -25.855 9.199 18.764 1.00 68.44 476 GLY A N 1
ATOM 3687 C CA . GLY A 1 476 ? -26.796 8.937 19.857 1.00 68.44 476 GLY A CA 1
ATOM 3688 C C . GLY A 1 476 ? -27.957 8.057 19.408 1.00 68.44 476 GLY A C 1
ATOM 3689 O O . GLY A 1 476 ? -28.387 8.134 18.251 1.00 68.44 476 GLY A O 1
ATOM 3690 N N . VAL A 1 477 ? -28.505 7.256 20.326 1.00 61.72 477 VAL A N 1
ATOM 3691 C CA . VAL A 1 477 ? -29.582 6.273 20.058 1.00 61.72 477 VAL A CA 1
ATOM 3692 C C . VAL A 1 477 ? -30.964 6.918 19.833 1.00 61.72 477 VAL A C 1
ATOM 3694 O O . VAL A 1 477 ? -31.978 6.253 19.634 1.00 61.72 477 VAL A O 1
ATOM 3697 N N . GLY A 1 478 ? -31.012 8.244 19.750 1.00 63.19 478 GLY A N 1
ATOM 3698 C CA . GLY A 1 478 ? -32.229 9.024 19.565 1.00 63.19 478 GLY A CA 1
ATOM 3699 C C . GLY A 1 478 ? -32.633 9.686 20.870 1.00 63.19 478 GLY A C 1
ATOM 3700 O O . GLY A 1 478 ? -31.971 9.501 21.891 1.00 63.19 478 GLY A O 1
ATOM 3701 N N . PRO A 1 479 ? -33.659 10.530 20.837 1.00 72.56 479 PRO A N 1
ATOM 3702 C CA . PRO A 1 479 ? -34.087 11.233 22.029 1.00 72.56 479 PRO A CA 1
ATOM 3703 C C . PRO A 1 479 ? -34.896 10.320 22.965 1.00 72.56 479 PRO A C 1
ATOM 3705 O O . PRO A 1 479 ? -35.397 9.274 22.546 1.00 72.56 479 PRO A O 1
ATOM 3708 N N . GLN A 1 480 ? -34.975 10.703 24.241 1.00 85.38 480 GLN A N 1
ATOM 3709 C CA . GLN A 1 480 ? -35.758 9.994 25.252 1.00 85.38 480 GLN A CA 1
ATOM 3710 C C . GLN A 1 480 ? -37.214 10.465 25.240 1.00 85.38 480 GLN A C 1
ATOM 3712 O O . GLN A 1 480 ? -37.504 11.593 24.842 1.00 85.38 480 GLN A O 1
ATOM 3717 N N . ASN A 1 481 ? -38.111 9.620 25.735 1.00 91.50 481 ASN A N 1
ATOM 3718 C CA . ASN A 1 481 ? -39.520 9.951 25.912 1.00 91.50 481 ASN A CA 1
ATOM 3719 C C . ASN A 1 481 ? -39.940 9.698 27.364 1.00 91.50 481 ASN A C 1
ATOM 3721 O O . ASN A 1 481 ? -39.315 8.893 28.060 1.00 91.50 481 ASN A O 1
ATOM 3725 N N . LEU A 1 482 ? -40.997 10.377 27.800 1.00 94.44 482 LEU A N 1
ATOM 3726 C CA . LEU A 1 482 ? -41.631 10.183 29.099 1.00 94.44 482 LEU A CA 1
ATOM 3727 C C . LEU A 1 482 ? -43.106 9.862 28.921 1.00 94.44 482 LEU A C 1
ATOM 3729 O O . LEU A 1 482 ? -43.800 10.552 28.172 1.00 94.44 482 LEU A O 1
ATOM 3733 N N . THR A 1 483 ? -43.582 8.908 29.711 1.00 96.00 483 THR A N 1
ATOM 3734 C CA . THR A 1 483 ? -45.001 8.598 29.863 1.00 96.00 483 THR A CA 1
ATOM 3735 C C . THR A 1 483 ? -45.404 8.822 31.313 1.00 96.00 483 THR A C 1
ATOM 3737 O O . THR A 1 483 ? -44.783 8.270 32.221 1.00 96.00 483 THR A O 1
ATOM 3740 N N . ALA A 1 484 ? -46.440 9.630 31.534 1.00 96.62 484 ALA A N 1
ATOM 3741 C CA . ALA A 1 484 ? -46.975 9.934 32.856 1.00 96.62 484 ALA A CA 1
ATOM 3742 C C . ALA A 1 484 ? -48.463 9.586 32.964 1.00 96.62 484 ALA A C 1
ATOM 3744 O O . ALA A 1 484 ? -49.218 9.748 32.005 1.00 96.62 484 ALA A O 1
ATOM 3745 N N . GLN A 1 485 ? -48.904 9.139 34.139 1.00 96.31 485 GLN A N 1
ATOM 3746 C CA . GLN A 1 485 ? -50.310 8.853 34.421 1.00 96.31 485 GLN A CA 1
ATOM 3747 C C . GLN A 1 485 ? -50.738 9.532 35.714 1.00 96.31 485 GLN A C 1
ATOM 3749 O O . GLN A 1 485 ? -50.121 9.337 36.761 1.00 96.31 485 GLN A O 1
ATOM 3754 N N . LEU A 1 486 ? -51.816 10.310 35.638 1.00 95.19 486 LEU A N 1
ATOM 3755 C CA . LEU A 1 486 ? -52.471 10.878 36.807 1.00 95.19 486 LEU A CA 1
ATOM 3756 C C . LEU A 1 486 ? -53.636 9.970 37.209 1.00 95.19 486 LEU A C 1
ATOM 3758 O O . LEU A 1 486 ? -54.517 9.682 36.400 1.00 95.19 486 LEU A O 1
ATOM 3762 N N . ILE A 1 487 ? -53.627 9.517 38.457 1.00 94.00 487 ILE A N 1
ATOM 3763 C CA . ILE A 1 487 ? -54.611 8.606 39.036 1.00 94.00 487 ILE A CA 1
ATOM 3764 C C . ILE A 1 487 ? -55.307 9.333 40.183 1.00 94.00 487 ILE A C 1
ATOM 3766 O O . ILE A 1 487 ? -54.649 9.756 41.133 1.00 94.00 487 ILE A O 1
ATOM 3770 N N . LYS A 1 488 ? -56.632 9.454 40.129 1.00 93.25 488 LYS A N 1
ATOM 3771 C CA . LYS A 1 488 ? -57.435 9.931 41.257 1.00 93.25 488 LYS A CA 1
ATOM 3772 C C . LYS A 1 488 ? -57.641 8.800 42.265 1.00 93.25 488 LYS A C 1
ATOM 3774 O O . LYS A 1 488 ? -58.020 7.687 41.890 1.00 93.25 488 LYS A O 1
ATOM 3779 N N . ARG A 1 489 ? -57.378 9.082 43.540 1.00 89.31 489 ARG A N 1
ATOM 3780 C CA . ARG A 1 489 ? -57.470 8.142 44.665 1.00 89.31 489 ARG A CA 1
ATOM 3781 C C . ARG A 1 489 ? -58.888 8.091 45.233 1.00 89.31 489 ARG A C 1
ATOM 3783 O O . ARG A 1 489 ? -59.139 8.542 46.343 1.00 89.31 489 ARG A O 1
ATOM 3790 N N . ASP A 1 490 ? -59.793 7.500 44.467 1.00 84.38 490 ASP A N 1
ATOM 3791 C CA . ASP A 1 490 ? -61.137 7.130 44.920 1.00 84.38 490 ASP A CA 1
ATOM 3792 C C . ASP A 1 490 ? -61.180 5.636 45.325 1.00 84.38 490 ASP A C 1
ATOM 3794 O O . ASP A 1 490 ? -60.229 4.900 45.036 1.00 84.38 490 ASP A O 1
ATOM 3798 N N . PRO A 1 491 ? -62.264 5.134 45.963 1.00 85.19 491 PRO A N 1
ATOM 3799 C CA . PRO A 1 491 ? -62.422 3.702 46.264 1.00 85.19 491 PRO A CA 1
ATOM 3800 C C . PRO A 1 491 ? -62.237 2.783 45.045 1.00 85.19 491 PRO A C 1
ATOM 3802 O O . PRO A 1 491 ? -61.827 1.634 45.190 1.00 85.19 491 PRO A O 1
ATOM 3805 N N . SER A 1 492 ? -62.505 3.305 43.844 1.00 88.25 492 SER A N 1
ATOM 3806 C CA . SER A 1 492 ? -62.066 2.736 42.572 1.00 88.25 492 SER A CA 1
ATOM 3807 C C . SER A 1 492 ? -61.116 3.734 41.897 1.00 88.25 492 SER A C 1
ATOM 3809 O O . SER A 1 492 ? -61.592 4.770 41.433 1.00 88.25 492 SER A O 1
ATOM 3811 N N . PRO A 1 493 ? -59.800 3.466 41.825 1.00 89.56 493 PRO A N 1
ATOM 3812 C CA . PRO A 1 493 ? -58.844 4.370 41.192 1.00 89.56 493 PRO A CA 1
ATOM 3813 C C . PRO A 1 493 ? -59.178 4.622 39.718 1.00 89.56 493 PRO A C 1
ATOM 3815 O O . PRO A 1 493 ? -59.476 3.686 38.974 1.00 89.56 493 PRO A O 1
ATOM 3818 N N . MET A 1 494 ? -59.099 5.881 39.283 1.00 92.31 494 MET A N 1
ATOM 3819 C CA . MET A 1 494 ? -59.405 6.279 37.904 1.00 92.31 494 MET A CA 1
ATOM 3820 C C . MET A 1 494 ? -58.273 7.106 37.303 1.00 92.31 494 MET A C 1
ATOM 3822 O O . MET A 1 494 ? -57.727 7.991 37.960 1.00 92.31 494 MET A O 1
ATOM 3826 N N . LEU A 1 495 ? -57.943 6.839 36.038 1.00 93.25 495 LEU A N 1
ATOM 3827 C CA . LEU A 1 495 ? -57.051 7.687 35.248 1.00 93.25 495 LEU A CA 1
ATOM 3828 C C . LEU A 1 495 ? -57.760 9.002 34.906 1.00 93.25 495 LEU A C 1
ATOM 3830 O O . LEU A 1 495 ? -58.909 8.983 34.466 1.00 93.25 495 LEU A O 1
ATOM 3834 N N . VAL A 1 496 ? -57.064 10.126 35.069 1.00 93.06 496 VAL A N 1
ATOM 3835 C CA . VAL A 1 496 ? -57.592 11.460 34.760 1.00 93.06 496 VAL A CA 1
ATOM 3836 C C . VAL A 1 496 ? -56.713 12.118 33.705 1.00 93.06 496 VAL A C 1
ATOM 3838 O O . VAL A 1 496 ? -55.527 12.351 33.931 1.00 93.06 496 VAL A O 1
ATOM 3841 N N . THR A 1 497 ? -57.297 12.404 32.543 1.00 91.56 497 THR A N 1
ATOM 3842 C CA . THR A 1 497 ? -56.594 13.034 31.412 1.00 91.56 497 THR A CA 1
ATOM 3843 C C . THR A 1 497 ? -57.289 14.290 30.882 1.00 91.56 497 THR A C 1
ATOM 3845 O O . THR A 1 497 ? -56.633 15.128 30.268 1.00 91.56 497 THR A O 1
ATOM 3848 N N . ALA A 1 498 ? -58.590 14.453 31.145 1.00 90.50 498 ALA A N 1
ATOM 3849 C CA . ALA A 1 498 ? -59.378 15.616 30.737 1.00 90.50 498 ALA A CA 1
ATOM 3850 C C . ALA A 1 498 ? -59.158 16.813 31.674 1.00 90.50 498 ALA A C 1
ATOM 3852 O O . ALA A 1 498 ? -59.104 16.634 32.886 1.00 90.50 498 ALA A O 1
ATOM 3853 N N . ASP A 1 499 ? -59.066 18.021 31.111 1.00 91.94 499 ASP A N 1
ATOM 3854 C CA . ASP A 1 499 ? -58.875 19.291 31.837 1.00 91.94 499 ASP A CA 1
ATOM 3855 C C . ASP A 1 499 ? -57.638 19.338 32.759 1.00 91.94 499 ASP A C 1
ATOM 3857 O O . ASP A 1 499 ? -57.582 20.121 33.710 1.00 91.94 499 ASP A O 1
ATOM 3861 N N . ILE A 1 500 ? -56.629 18.514 32.457 1.00 96.00 500 ILE A N 1
ATOM 3862 C CA . ILE A 1 500 ? -55.351 18.459 33.171 1.00 96.00 500 ILE A CA 1
ATOM 3863 C C . ILE A 1 500 ? -54.227 18.942 32.258 1.00 96.00 500 ILE A C 1
ATOM 3865 O O . ILE A 1 500 ? -54.059 18.452 31.138 1.00 96.00 500 ILE A O 1
ATOM 3869 N N . GLN A 1 501 ? -53.386 19.835 32.775 1.00 96.12 501 GLN A N 1
ATOM 3870 C CA . GLN A 1 501 ? -52.111 20.181 32.159 1.00 96.12 501 GLN A CA 1
ATOM 3871 C C . GLN A 1 501 ? -50.976 19.472 32.897 1.00 96.12 501 GLN A C 1
ATOM 3873 O O . GLN A 1 501 ? -50.794 19.666 34.096 1.00 96.12 501 GLN A O 1
ATOM 3878 N N . VAL A 1 502 ? -50.175 18.680 32.180 1.00 96.88 502 VAL A N 1
ATOM 3879 C CA . VAL A 1 502 ? -48.969 18.055 32.740 1.00 96.88 502 VAL A CA 1
ATOM 3880 C C . VAL A 1 502 ? -47.728 18.687 32.128 1.00 96.88 502 VAL A C 1
ATOM 3882 O O . VAL A 1 502 ? -47.614 18.798 30.906 1.00 96.88 502 VAL A O 1
ATOM 3885 N N . THR A 1 503 ? -46.786 19.091 32.973 1.00 97.19 503 THR A N 1
ATOM 3886 C CA . THR A 1 503 ? -45.502 19.666 32.569 1.00 97.19 503 THR A CA 1
ATOM 3887 C C . THR A 1 503 ? -44.351 18.798 33.055 1.00 97.19 503 THR A C 1
ATOM 3889 O O . THR A 1 503 ? -44.467 18.087 34.054 1.00 97.19 503 THR A O 1
ATOM 3892 N N . TYR A 1 504 ? -43.229 18.848 32.342 1.00 95.94 504 TYR A N 1
ATOM 3893 C CA . TYR A 1 504 ? -41.980 18.216 32.746 1.00 95.94 504 TYR A CA 1
ATOM 3894 C C . TYR A 1 504 ? -40.844 19.242 32.760 1.00 95.94 504 TYR A C 1
ATOM 3896 O O . TYR A 1 504 ? -40.808 20.166 31.944 1.00 95.94 504 TYR A O 1
ATOM 3904 N N . ALA A 1 505 ? -39.881 19.056 33.658 1.00 94.50 505 ALA A N 1
ATOM 3905 C CA . ALA A 1 505 ? -38.655 19.840 33.724 1.00 94.50 505 ALA A CA 1
ATOM 3906 C C . ALA A 1 505 ? -37.463 18.920 34.005 1.00 94.50 505 ALA A C 1
ATOM 3908 O O . ALA A 1 505 ? -37.353 18.345 35.088 1.00 94.50 505 ALA A O 1
ATOM 3909 N N . VAL A 1 506 ? -36.576 18.762 33.018 1.00 90.88 506 VAL A N 1
ATOM 3910 C CA . VAL A 1 506 ? -35.347 17.974 33.173 1.00 90.88 506 VAL A CA 1
ATOM 3911 C C . VAL A 1 506 ? -34.320 18.792 33.952 1.00 90.88 506 VAL A C 1
ATOM 3913 O O . VAL A 1 506 ? -34.078 19.961 33.646 1.00 90.88 506 VAL A O 1
ATOM 3916 N N . GLN A 1 507 ? -33.674 18.175 34.937 1.00 85.94 507 GLN A N 1
ATOM 3917 C CA . GLN A 1 507 ? -32.577 18.771 35.689 1.00 85.94 507 GLN A CA 1
ATOM 3918 C C . GLN A 1 507 ? -31.483 19.253 34.727 1.00 85.94 507 GLN A C 1
ATOM 3920 O O . GLN A 1 507 ? -30.905 18.464 33.985 1.00 85.94 507 GLN A O 1
ATOM 3925 N N . ASN A 1 508 ? -31.200 20.561 34.737 1.00 75.19 508 ASN A N 1
ATOM 3926 C CA . ASN A 1 508 ? -30.244 21.211 33.827 1.00 75.19 508 ASN A CA 1
ATOM 3927 C C . ASN A 1 508 ? -30.537 21.008 32.324 1.00 75.19 508 ASN A C 1
ATOM 3929 O O . ASN A 1 508 ? -29.634 21.149 31.502 1.00 75.19 508 ASN A O 1
ATOM 3933 N N . GLY A 1 509 ? -31.783 20.702 31.962 1.00 83.56 509 GLY A N 1
ATOM 3934 C CA . GLY A 1 509 ? -32.188 20.377 30.599 1.00 83.56 509 GLY A CA 1
ATOM 3935 C C . GLY A 1 509 ? -33.452 21.116 30.148 1.00 83.56 509 GLY A C 1
ATOM 3936 O O . GLY A 1 509 ? -33.816 22.145 30.722 1.00 83.56 509 GLY A O 1
ATOM 3937 N N . PRO A 1 510 ? -34.114 20.623 29.087 1.00 88.69 510 PRO A N 1
ATOM 3938 C CA . PRO A 1 510 ? -35.342 21.219 28.582 1.00 88.69 510 PRO A CA 1
ATOM 3939 C C . PRO A 1 510 ? -36.522 20.989 29.536 1.00 88.69 510 PRO A C 1
ATOM 3941 O O . PRO A 1 510 ? -36.610 19.967 30.221 1.00 88.69 510 PRO A O 1
ATOM 3944 N N . SER A 1 511 ? -37.470 21.918 29.514 1.00 93.75 511 SER A N 1
ATOM 3945 C CA . SER A 1 511 ? -38.802 21.772 30.101 1.00 93.75 511 SER A CA 1
ATOM 3946 C C . SER A 1 511 ? -39.868 21.901 29.015 1.00 93.75 511 SER A C 1
ATOM 3948 O O . SER A 1 511 ? -39.607 22.438 27.935 1.00 93.75 511 SER A O 1
ATOM 3950 N N . GLY A 1 512 ? -41.063 21.381 29.273 1.00 94.69 512 GLY A N 1
ATOM 3951 C CA . GLY A 1 512 ? -42.153 21.429 28.308 1.00 94.69 512 GLY A CA 1
ATOM 3952 C C . GLY A 1 512 ? -43.466 20.882 28.848 1.00 94.69 512 GLY A C 1
ATOM 3953 O O . GLY A 1 512 ? -43.560 20.445 29.994 1.00 94.69 512 GLY A O 1
ATOM 3954 N N . ASN A 1 513 ? -44.484 20.905 27.993 1.00 95.69 513 ASN A N 1
ATOM 3955 C CA . ASN A 1 513 ? -45.782 20.299 28.269 1.00 95.69 513 ASN A CA 1
ATOM 3956 C C . ASN A 1 513 ? -45.808 18.862 27.737 1.00 95.69 513 ASN A C 1
ATOM 3958 O O . ASN A 1 513 ? -45.243 18.577 26.679 1.00 95.69 513 ASN A O 1
ATOM 3962 N N . MET A 1 514 ? -46.492 17.973 28.449 1.00 96.50 514 MET A N 1
ATOM 3963 C CA . MET A 1 514 ? -46.795 16.625 27.977 1.00 96.50 514 MET A CA 1
ATOM 3964 C C . MET A 1 514 ? -48.117 16.644 27.198 1.00 96.50 514 MET A C 1
ATOM 3966 O O . MET A 1 514 ? -49.064 17.335 27.573 1.00 96.50 514 MET A O 1
ATOM 3970 N N . ARG A 1 515 ? -48.192 15.890 26.099 1.00 96.06 515 ARG A N 1
ATOM 3971 C CA . ARG A 1 515 ? -49.398 15.752 25.278 1.00 96.06 515 ARG A CA 1
ATOM 3972 C C . ARG A 1 515 ? -50.382 14.799 25.970 1.00 96.06 515 ARG A C 1
ATOM 3974 O O . ARG A 1 515 ? -49.983 13.667 26.244 1.00 96.06 515 ARG A O 1
ATOM 3981 N N . PRO A 1 516 ? -51.641 15.197 26.223 1.00 94.06 516 PRO A N 1
ATOM 3982 C CA . PRO A 1 516 ? -52.652 14.287 26.754 1.00 94.06 516 PRO A CA 1
ATOM 3983 C C . PRO A 1 516 ? -53.043 13.232 25.711 1.00 94.06 516 PRO A C 1
ATOM 3985 O O . PRO A 1 516 ? -53.154 13.526 24.520 1.00 94.06 516 PRO A O 1
ATOM 3988 N N . GLY A 1 517 ? -53.269 12.006 26.170 1.00 91.62 517 GLY A N 1
ATOM 3989 C CA . GLY A 1 517 ? -53.885 10.917 25.415 1.00 91.62 517 GLY A CA 1
ATOM 3990 C C . GLY A 1 517 ? -54.934 10.194 26.262 1.00 91.62 517 GLY A C 1
ATOM 3991 O O . GLY A 1 517 ? -55.190 10.572 27.403 1.00 91.62 517 GLY A O 1
ATOM 3992 N N . ASP A 1 518 ? -55.519 9.121 25.729 1.00 88.44 518 ASP A N 1
ATOM 3993 C CA . ASP A 1 518 ? -56.658 8.442 26.372 1.00 88.44 518 ASP A CA 1
ATOM 3994 C C . ASP A 1 518 ? -56.328 7.837 27.747 1.00 88.44 518 ASP A C 1
ATOM 3996 O O . ASP A 1 518 ? -57.200 7.712 28.602 1.00 88.44 518 ASP A O 1
ATOM 4000 N N . LYS A 1 519 ? -55.070 7.427 27.963 1.00 91.31 519 LYS A N 1
ATOM 4001 C CA . LYS A 1 519 ? -54.638 6.695 29.172 1.00 91.31 519 LYS A CA 1
ATOM 4002 C C . LYS A 1 519 ? -53.400 7.269 29.862 1.00 91.31 519 LYS A C 1
ATOM 4004 O O . LYS A 1 519 ? -53.006 6.754 30.908 1.00 91.31 519 LYS A O 1
ATOM 4009 N N . ALA A 1 520 ? -52.742 8.254 29.259 1.00 95.44 520 ALA A N 1
ATOM 4010 C CA . ALA A 1 520 ? -51.479 8.802 29.738 1.00 95.44 520 ALA A CA 1
ATOM 4011 C C . ALA A 1 520 ? -51.169 10.140 29.060 1.00 95.44 520 ALA A C 1
ATOM 4013 O O . ALA A 1 520 ? -51.735 10.469 28.018 1.00 95.44 520 ALA A O 1
ATOM 4014 N N . PHE A 1 521 ? -50.215 10.861 29.629 1.00 97.25 521 PHE A N 1
ATOM 4015 C CA . PHE A 1 521 ? -49.567 12.009 29.019 1.00 97.25 521 PHE A CA 1
ATOM 4016 C C . PHE A 1 521 ? -48.208 11.575 28.478 1.00 97.25 521 PHE A C 1
ATOM 4018 O O . PHE A 1 521 ? -47.505 10.819 29.150 1.00 97.25 521 PHE A O 1
ATOM 4025 N N . THR A 1 522 ? -47.817 12.056 27.297 1.00 96.44 522 THR A N 1
ATOM 4026 C CA . THR A 1 522 ? -46.515 11.727 26.699 1.00 96.44 522 THR A CA 1
ATOM 4027 C C . THR A 1 522 ? -45.701 12.971 26.373 1.00 96.44 522 THR A C 1
ATOM 4029 O O . THR A 1 522 ? -46.223 13.971 25.886 1.00 96.44 522 THR A O 1
ATOM 4032 N N . ALA A 1 523 ? -44.396 12.918 26.618 1.00 94.81 523 ALA A N 1
ATOM 4033 C CA . ALA A 1 523 ? -43.442 13.887 26.095 1.00 94.81 523 ALA A CA 1
ATOM 4034 C C . ALA A 1 523 ? -42.416 13.145 25.248 1.00 94.81 523 ALA A C 1
ATOM 4036 O O . ALA A 1 523 ? -41.751 12.226 25.721 1.00 94.81 523 ALA A O 1
ATOM 4037 N N . GLU A 1 524 ? -42.310 13.541 23.985 1.00 90.69 524 GLU A N 1
ATOM 4038 C CA . GLU A 1 524 ? -41.446 12.893 23.007 1.00 90.69 524 GLU A CA 1
ATOM 4039 C C . GLU A 1 524 ? -40.229 13.763 22.699 1.00 90.69 524 GLU A C 1
ATOM 4041 O O . GLU A 1 524 ? -40.254 14.988 22.816 1.00 90.69 524 GLU A O 1
ATOM 4046 N N . ASN A 1 525 ? -39.167 13.125 22.223 1.00 86.06 525 ASN A N 1
ATOM 4047 C CA . ASN A 1 525 ? -37.975 13.793 21.718 1.00 86.06 525 ASN A CA 1
ATOM 4048 C C . ASN A 1 525 ? -37.195 14.641 22.751 1.00 86.06 525 ASN A C 1
ATOM 4050 O O . ASN A 1 525 ? -36.536 15.627 22.405 1.00 86.06 525 ASN A O 1
ATOM 4054 N N . ILE A 1 526 ? -37.199 14.225 24.017 1.00 87.75 526 ILE A N 1
ATOM 4055 C CA . ILE A 1 526 ? -36.492 14.896 25.108 1.00 87.75 526 ILE A CA 1
ATOM 4056 C C . ILE A 1 526 ? -34.982 14.654 24.989 1.00 87.75 526 ILE A C 1
ATOM 4058 O O . ILE A 1 526 ? -34.494 13.519 24.995 1.00 87.75 526 ILE A O 1
ATOM 4062 N N . ARG A 1 527 ? -34.220 15.748 24.893 1.00 82.38 527 ARG A N 1
ATOM 4063 C CA . ARG A 1 527 ? -32.752 15.730 24.895 1.00 82.38 527 ARG A CA 1
ATOM 4064 C C . ARG A 1 527 ? -32.229 15.898 26.318 1.00 82.38 527 ARG A C 1
ATOM 4066 O O . ARG A 1 527 ? -32.270 16.997 26.860 1.00 82.38 527 ARG A O 1
ATOM 4073 N N . ALA A 1 528 ? -31.735 14.807 26.892 1.00 83.69 528 ALA A N 1
ATOM 4074 C CA . ALA A 1 528 ? -31.021 14.804 28.164 1.00 83.69 528 ALA A CA 1
ATOM 4075 C C . ALA A 1 528 ? -29.503 14.812 27.932 1.00 83.69 528 ALA A C 1
ATOM 4077 O O . ALA A 1 528 ? -29.021 14.327 26.907 1.00 83.69 528 ALA A O 1
ATOM 4078 N N . THR A 1 529 ? -28.761 15.348 28.897 1.00 82.94 529 THR A N 1
ATOM 4079 C CA . THR A 1 529 ? -27.295 15.325 28.940 1.00 82.94 529 THR A CA 1
ATOM 4080 C C . THR A 1 529 ? -26.855 14.727 30.276 1.00 82.94 529 THR A C 1
ATOM 4082 O O . THR A 1 529 ? -27.493 15.027 31.287 1.00 82.94 529 THR A O 1
ATOM 4085 N N . PRO A 1 530 ? -25.789 13.905 30.313 1.00 85.19 530 PRO A N 1
ATOM 4086 C CA . PRO A 1 530 ? -25.239 13.420 31.571 1.00 85.19 530 PRO A CA 1
ATOM 4087 C C . PRO A 1 530 ? -24.352 14.464 32.261 1.00 85.19 530 PRO A C 1
ATOM 4089 O O . PRO A 1 530 ? -23.755 14.170 33.287 1.00 85.19 530 PRO A O 1
ATOM 4092 N N . TYR A 1 531 ? -24.205 15.664 31.699 1.00 84.44 531 TYR A N 1
ATOM 4093 C CA . TYR A 1 531 ? -23.342 16.709 32.242 1.00 84.44 531 TYR A CA 1
ATOM 4094 C C . TYR A 1 531 ? -24.172 17.817 32.885 1.00 84.44 531 TYR A C 1
ATOM 4096 O O . TYR A 1 531 ? -25.012 18.439 32.229 1.00 84.44 531 TYR A O 1
ATOM 4104 N N . ALA A 1 532 ? -23.922 18.081 34.166 1.00 78.25 532 ALA A N 1
ATOM 4105 C CA . ALA A 1 532 ? -24.455 19.243 34.863 1.00 78.25 532 ALA A CA 1
ATOM 4106 C C . ALA A 1 532 ? -23.794 20.546 34.368 1.00 78.25 532 ALA A C 1
ATOM 4108 O O . ALA A 1 532 ? -22.798 20.529 33.644 1.00 78.25 532 ALA A O 1
ATOM 4109 N N . LYS A 1 533 ? -24.350 21.705 34.753 1.00 74.44 533 LYS A N 1
ATOM 4110 C CA . LYS A 1 533 ? -23.852 23.029 34.319 1.00 74.44 533 LYS A CA 1
ATOM 4111 C C . LYS A 1 533 ? -22.407 23.317 34.739 1.00 74.44 533 LYS A C 1
ATOM 4113 O O . LYS A 1 533 ? -21.726 24.082 34.069 1.00 74.44 533 LYS A O 1
ATOM 4118 N N . ASP A 1 534 ? -21.963 22.726 35.840 1.00 76.62 534 ASP A N 1
ATOM 4119 C CA . ASP A 1 534 ? -20.596 22.798 36.365 1.00 76.62 534 ASP A CA 1
ATOM 4120 C C . ASP A 1 534 ? -19.657 21.740 35.750 1.00 76.62 534 ASP A C 1
ATOM 4122 O O . ASP A 1 534 ? -18.480 21.680 36.098 1.00 76.62 534 ASP A O 1
ATOM 4126 N N . GLY A 1 535 ? -20.163 20.916 34.826 1.00 75.31 535 GLY A N 1
ATOM 4127 C CA . GLY A 1 535 ? -19.425 19.839 34.173 1.00 75.31 535 GLY A CA 1
ATOM 4128 C C . GLY A 1 535 ? -19.420 18.514 34.939 1.00 75.31 535 GLY A C 1
ATOM 4129 O O . GLY A 1 535 ? -18.804 17.562 34.459 1.00 75.31 535 GLY A O 1
ATOM 4130 N N . ALA A 1 536 ? -20.098 18.412 36.089 1.00 80.06 536 ALA A N 1
ATOM 4131 C CA . ALA A 1 536 ? -20.182 17.157 36.831 1.00 80.06 536 ALA A CA 1
ATOM 4132 C C . ALA A 1 536 ? -20.945 16.084 36.036 1.00 80.06 536 ALA A C 1
ATOM 4134 O O . ALA A 1 536 ? -21.984 16.356 35.428 1.00 80.06 536 ALA A O 1
ATOM 4135 N N . PHE A 1 537 ? -20.431 14.852 36.055 1.00 83.25 537 PHE A N 1
ATOM 4136 C CA . PHE A 1 537 ? -21.050 13.711 35.385 1.00 83.25 537 PHE A CA 1
ATOM 4137 C C . PHE A 1 537 ? -22.138 13.081 36.266 1.00 83.25 537 PHE A C 1
ATOM 4139 O O . PHE A 1 537 ? -21.867 12.630 37.378 1.00 83.25 537 PHE A O 1
ATOM 4146 N N . ASN A 1 538 ? -23.362 13.032 35.748 1.00 85.69 538 ASN A N 1
ATOM 4147 C CA . ASN A 1 538 ? -24.527 12.387 36.333 1.00 85.69 538 ASN A CA 1
ATOM 4148 C C . ASN A 1 538 ? -25.294 11.598 35.252 1.00 85.69 538 ASN A C 1
ATOM 4150 O O . ASN A 1 538 ? -26.062 12.204 34.501 1.00 85.69 538 ASN A O 1
ATOM 4154 N N . PRO A 1 539 ? -25.155 10.260 35.180 1.00 86.56 539 PRO A N 1
ATOM 4155 C CA . PRO A 1 539 ? -25.886 9.459 34.202 1.00 86.56 539 PRO A CA 1
ATOM 4156 C C . PRO A 1 539 ? -27.390 9.291 34.496 1.00 86.56 539 PRO A C 1
ATOM 4158 O O . PRO A 1 539 ? -28.132 8.708 33.697 1.00 86.56 539 PRO A O 1
ATOM 4161 N N . TYR A 1 540 ? -27.859 9.804 35.635 1.00 88.38 540 TYR A N 1
ATOM 4162 C CA . TYR A 1 540 ? -29.230 9.684 36.120 1.00 88.38 540 TYR A CA 1
ATOM 4163 C C . TYR A 1 540 ? -29.853 11.066 36.392 1.00 88.38 540 TYR A C 1
ATOM 4165 O O . TYR A 1 540 ? -30.254 11.351 37.524 1.00 88.38 540 TYR A O 1
ATOM 4173 N N . PRO A 1 541 ? -29.941 11.966 35.392 1.00 88.06 541 PRO A N 1
ATOM 4174 C CA . PRO A 1 541 ? -30.580 13.257 35.603 1.00 88.06 541 PRO A CA 1
ATOM 4175 C C . PRO A 1 541 ? -32.060 13.056 35.940 1.00 88.06 541 PRO A C 1
ATOM 4177 O O . PRO A 1 541 ? -32.756 12.242 35.323 1.00 88.06 541 PRO A O 1
ATOM 4180 N N . LEU A 1 542 ? -32.543 13.810 36.925 1.00 89.69 542 LEU A N 1
ATOM 4181 C CA . LEU A 1 542 ? -33.942 13.751 37.329 1.00 89.69 542 LEU A CA 1
ATOM 4182 C C . LEU A 1 542 ? -34.809 14.609 36.416 1.00 89.69 542 LEU A C 1
ATOM 4184 O O . LEU A 1 542 ? -34.413 15.691 35.988 1.00 89.69 542 LEU A O 1
ATOM 4188 N N . VAL A 1 543 ? -36.020 14.141 36.151 1.00 91.62 543 VAL A N 1
ATOM 4189 C CA . VAL A 1 543 ? -37.089 14.937 35.563 1.00 91.62 543 VAL A CA 1
ATOM 4190 C C . VAL A 1 543 ? -38.206 15.083 36.577 1.00 91.62 543 VAL A C 1
ATOM 4192 O O . VAL A 1 543 ? -38.730 14.089 37.074 1.00 91.62 543 VAL A O 1
ATOM 4195 N N . THR A 1 544 ? -38.564 16.326 36.878 1.00 93.56 544 THR A N 1
ATOM 4196 C CA . THR A 1 544 ? -39.734 16.643 37.695 1.00 93.56 544 THR A CA 1
ATOM 4197 C C . THR A 1 544 ? -40.946 16.725 36.782 1.00 93.56 544 THR A C 1
ATOM 4199 O O . THR A 1 544 ? -40.889 17.410 35.759 1.00 93.56 544 THR A O 1
ATOM 4202 N N . VAL A 1 545 ? -42.038 16.057 37.148 1.00 94.88 545 VAL A N 1
ATOM 4203 C CA . VAL A 1 545 ? -43.317 16.112 36.434 1.00 94.88 545 VAL A CA 1
ATOM 4204 C C . VAL A 1 545 ? -44.402 16.616 37.371 1.00 94.88 545 VAL A C 1
ATOM 4206 O O . VAL A 1 545 ? -44.517 16.151 38.506 1.00 94.88 545 VAL A O 1
ATOM 4209 N N . GLN A 1 546 ? -45.180 17.586 36.902 1.00 95.75 546 GLN A N 1
ATOM 4210 C CA . GLN A 1 546 ? -46.226 18.259 37.669 1.00 95.75 546 GLN A CA 1
ATOM 4211 C C . GLN A 1 546 ? -47.539 18.241 36.891 1.00 95.75 546 GLN A C 1
ATOM 4213 O O . GLN A 1 546 ? -47.547 18.503 35.690 1.00 95.75 546 GLN A O 1
ATOM 4218 N N . ALA A 1 547 ? -48.640 17.942 37.578 1.00 95.69 547 ALA A N 1
ATOM 4219 C CA . ALA A 1 547 ? -49.988 17.974 37.021 1.00 95.69 547 ALA A CA 1
ATOM 4220 C C . ALA A 1 547 ? -50.800 19.113 37.650 1.00 95.69 547 ALA A C 1
ATOM 4222 O O . ALA A 1 547 ? -50.839 19.237 38.876 1.00 95.69 547 ALA A O 1
ATOM 4223 N N . PHE A 1 548 ? -51.463 19.907 36.814 1.00 96.31 548 PHE A N 1
ATOM 4224 C CA . PHE A 1 548 ? -52.271 21.063 37.194 1.00 96.31 548 PHE A CA 1
ATOM 4225 C C . PHE A 1 548 ? -53.704 20.904 36.684 1.00 96.31 548 PHE A C 1
ATOM 4227 O O . PHE A 1 548 ? -53.910 20.343 35.605 1.00 96.31 548 PHE A O 1
ATOM 4234 N N . ASP A 1 549 ? -54.681 21.404 37.439 1.00 94.19 549 ASP A N 1
ATOM 4235 C CA . ASP A 1 549 ? -56.050 21.556 36.937 1.00 94.19 549 ASP A CA 1
ATOM 4236 C C . ASP A 1 549 ? -56.191 22.773 36.002 1.00 94.19 549 ASP A C 1
ATOM 4238 O O . ASP A 1 549 ? -55.256 23.554 35.803 1.00 94.19 549 ASP A O 1
ATOM 4242 N N . LYS A 1 550 ? -57.389 22.943 35.434 1.00 90.44 550 LYS A N 1
ATOM 4243 C CA . LYS A 1 550 ? -57.762 24.070 34.564 1.00 90.44 550 LYS A CA 1
ATOM 4244 C C . LYS A 1 550 ? -57.559 25.461 35.186 1.00 90.44 550 LYS A C 1
ATOM 4246 O O . LYS A 1 550 ? -57.431 26.431 34.443 1.00 90.44 550 LYS A O 1
ATOM 4251 N N . ASP A 1 551 ? -57.550 25.556 36.516 1.00 91.06 551 ASP A N 1
ATOM 4252 C CA . ASP A 1 551 ? -57.417 26.806 37.269 1.00 91.06 551 ASP A CA 1
ATOM 4253 C C . ASP A 1 551 ? -55.949 27.055 37.688 1.00 91.06 551 ASP A C 1
ATOM 4255 O O . ASP A 1 551 ? -55.633 28.064 38.321 1.00 91.06 551 ASP A O 1
ATOM 4259 N N . GLY A 1 552 ? -55.030 26.155 37.310 1.00 90.31 552 GLY A N 1
ATOM 4260 C CA . GLY A 1 552 ? -53.596 26.247 37.580 1.00 90.31 552 GLY A CA 1
ATOM 4261 C C . GLY A 1 552 ? -53.178 25.727 38.957 1.00 90.31 552 GLY A C 1
ATOM 4262 O O . GLY A 1 552 ? -52.038 25.945 39.375 1.00 90.31 552 GLY A O 1
ATOM 4263 N N . LYS A 1 553 ? -54.060 25.035 39.686 1.00 92.56 553 LYS A N 1
ATOM 4264 C CA . LYS A 1 553 ? -53.737 24.435 40.985 1.00 92.56 553 LYS A CA 1
ATOM 4265 C C . LYS A 1 553 ? -52.937 23.149 40.783 1.00 92.56 553 LYS A C 1
ATOM 4267 O O . LYS A 1 553 ? -53.346 22.260 40.041 1.00 92.56 553 LYS A O 1
ATOM 4272 N N . LEU A 1 554 ? -51.8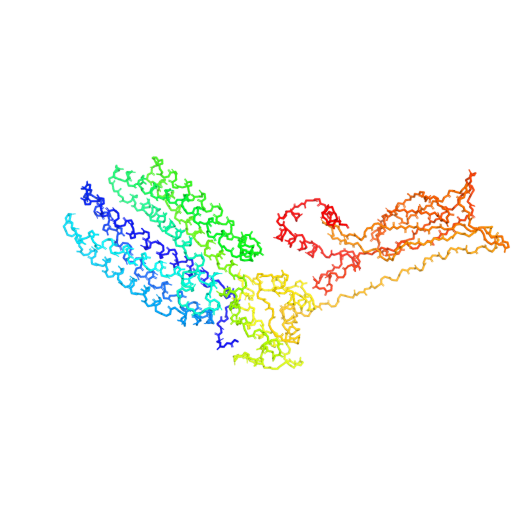12 23.023 41.490 1.00 93.31 554 LEU A N 1
ATOM 4273 C CA . LEU A 1 554 ? -50.998 21.805 41.499 1.00 93.31 554 LEU A CA 1
ATOM 4274 C C . LEU A 1 554 ? -51.768 20.653 42.169 1.00 93.31 554 LEU A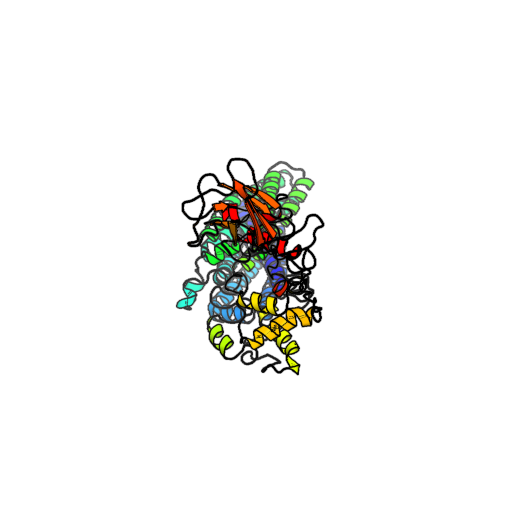 C 1
ATOM 4276 O O . LEU A 1 554 ? -52.124 20.741 43.344 1.00 93.31 554 LEU A O 1
ATOM 4280 N N . LEU A 1 555 ? -51.993 19.569 41.426 1.00 92.62 555 LEU A N 1
ATOM 4281 C CA . LEU A 1 555 ? -52.704 18.374 41.888 1.00 92.62 555 LEU A CA 1
ATOM 4282 C C . LEU A 1 555 ? -51.751 17.311 42.437 1.00 92.62 555 LEU A C 1
ATOM 4284 O O . LEU A 1 555 ? -52.012 16.710 43.477 1.00 92.62 555 LEU A O 1
ATOM 4288 N N . ALA A 1 556 ? -50.648 17.073 41.725 1.00 92.44 556 ALA A N 1
ATOM 4289 C CA . ALA A 1 556 ? -49.628 16.102 42.095 1.00 92.44 556 ALA A CA 1
ATOM 4290 C C . ALA A 1 556 ? -48.286 16.437 41.432 1.00 92.44 556 ALA A C 1
ATOM 4292 O O . ALA A 1 556 ? -48.233 17.024 40.349 1.00 92.44 556 ALA A O 1
ATOM 4293 N N . GLN A 1 557 ? -47.201 16.017 42.080 1.00 92.38 557 GLN A N 1
ATOM 4294 C CA . GLN A 1 557 ? -45.840 16.109 41.570 1.00 92.38 557 GLN A CA 1
ATOM 4295 C C . GLN A 1 557 ? -45.123 14.787 41.820 1.00 92.38 557 GLN A C 1
ATOM 4297 O O . GLN A 1 557 ? -45.297 14.166 42.867 1.00 92.38 557 GLN A O 1
ATOM 4302 N N . THR A 1 558 ? -44.289 14.383 40.873 1.00 91.94 558 THR A N 1
ATOM 4303 C CA . THR A 1 558 ? -43.383 13.248 41.028 1.00 91.94 558 THR A CA 1
ATOM 4304 C C . THR A 1 558 ? -42.083 13.521 40.276 1.00 91.94 558 THR A C 1
ATOM 4306 O O . THR A 1 558 ? -41.995 14.483 39.507 1.00 91.94 558 THR A O 1
ATOM 4309 N N . SER A 1 559 ? -41.087 12.668 40.473 1.00 90.81 559 SER A N 1
ATOM 4310 C CA . SER A 1 559 ? -39.843 12.701 39.713 1.00 90.81 559 SER A CA 1
ATOM 4311 C C . SER A 1 559 ? -39.487 11.314 39.197 1.00 90.81 559 SER A C 1
ATOM 4313 O O . SER A 1 559 ? -39.709 10.318 39.881 1.00 90.81 559 SER A O 1
ATOM 4315 N N . ALA A 1 560 ? -38.883 11.248 38.013 1.00 89.88 560 ALA A N 1
ATOM 4316 C CA . ALA A 1 560 ? -38.258 10.031 37.500 1.00 89.88 560 ALA A CA 1
ATOM 4317 C C . ALA A 1 560 ? -36.837 10.303 37.022 1.00 89.88 560 ALA A C 1
ATOM 4319 O O . ALA A 1 560 ? -36.429 11.445 36.818 1.00 89.88 560 ALA A O 1
ATOM 4320 N N . VAL A 1 561 ? -36.083 9.228 36.826 1.00 89.44 561 VAL A N 1
ATOM 4321 C CA . VAL A 1 561 ? -34.777 9.282 36.175 1.00 89.44 561 VAL A CA 1
ATOM 4322 C C . VAL A 1 561 ? -34.984 9.281 34.663 1.00 89.44 561 VAL A C 1
ATOM 4324 O O . VAL A 1 561 ? -35.737 8.461 34.139 1.00 89.44 561 VAL A O 1
ATOM 4327 N N . LEU A 1 562 ? -34.287 10.175 33.962 1.00 89.69 562 LEU A N 1
ATOM 4328 C CA . LEU A 1 562 ? -34.202 10.191 32.504 1.00 89.69 562 LEU A CA 1
ATOM 4329 C C . LEU A 1 562 ? -32.793 9.738 32.080 1.00 89.69 562 LEU A C 1
ATOM 4331 O O . LEU A 1 562 ? -31.934 10.573 31.799 1.00 89.69 562 LEU A O 1
ATOM 4335 N N . PRO A 1 563 ? -32.510 8.425 32.087 1.00 87.75 563 PRO A N 1
ATOM 4336 C CA . PRO A 1 563 ? -31.142 7.926 32.108 1.00 87.75 563 PRO A CA 1
ATOM 4337 C C . PRO A 1 563 ? -30.410 8.185 30.785 1.00 87.75 563 PRO A C 1
ATOM 4339 O O . PRO A 1 563 ? -30.917 7.896 29.694 1.00 87.75 563 PRO A O 1
ATOM 4342 N N . VAL A 1 564 ? -29.188 8.704 30.880 1.00 87.12 564 VAL A N 1
ATOM 4343 C CA . VAL A 1 564 ? -28.326 9.042 29.742 1.00 87.12 564 VAL A CA 1
ATOM 4344 C C . VAL A 1 564 ? -26.867 8.888 30.158 1.00 87.12 564 VAL A C 1
ATOM 4346 O O . VAL A 1 564 ? -26.510 9.309 31.242 1.00 87.12 564 VAL A O 1
ATOM 4349 N N . SER A 1 565 ? -26.004 8.293 29.339 1.00 86.50 565 SER A N 1
ATOM 4350 C CA . SER A 1 565 ? -24.579 8.135 29.671 1.00 86.50 565 SER A CA 1
ATOM 4351 C C . SER A 1 565 ? -23.693 8.342 28.444 1.00 86.50 565 SER A C 1
ATOM 4353 O O . SER A 1 565 ? -24.122 8.159 27.305 1.00 86.50 565 SER A O 1
ATOM 4355 N N . THR A 1 566 ? -22.447 8.742 28.685 1.00 85.00 566 THR A N 1
ATOM 4356 C CA . THR A 1 566 ? -21.373 8.860 27.687 1.00 85.00 566 THR A CA 1
ATOM 4357 C C . THR A 1 566 ? -20.249 7.852 27.938 1.00 85.00 566 THR A C 1
ATOM 4359 O O . THR A 1 566 ? -19.159 7.964 27.379 1.00 85.00 566 THR A O 1
ATOM 4362 N N . GLU A 1 567 ? -20.501 6.822 28.748 1.00 82.44 567 GLU A N 1
ATOM 4363 C CA . GLU A 1 567 ? -19.548 5.759 29.097 1.00 82.44 567 GLU A CA 1
ATOM 4364 C C . GLU A 1 567 ? -19.440 4.686 27.999 1.00 82.44 567 GLU A C 1
ATOM 4366 O O . GLU A 1 567 ? -19.397 3.480 28.255 1.00 82.44 567 GLU A O 1
ATOM 4371 N N . LEU A 1 568 ? -19.371 5.112 26.736 1.00 79.94 568 LEU A N 1
ATOM 4372 C CA . LEU A 1 568 ? -18.986 4.230 25.641 1.00 79.94 568 LEU A CA 1
ATOM 4373 C C . LEU A 1 568 ? -17.534 3.814 25.882 1.00 79.94 568 LEU A C 1
ATOM 4375 O O . LEU A 1 568 ? -16.613 4.611 25.725 1.00 79.94 568 LEU A O 1
ATOM 4379 N N . GLY A 1 569 ? -17.329 2.563 26.296 1.00 78.56 569 GLY A N 1
ATOM 4380 C CA . GLY A 1 569 ? -16.044 2.009 26.735 1.00 78.56 569 GLY A CA 1
ATOM 4381 C C . GLY A 1 569 ? -14.961 1.888 25.655 1.00 78.56 569 GLY A C 1
ATOM 4382 O O . GLY A 1 569 ? -14.179 0.942 25.689 1.00 78.56 569 GLY A O 1
ATOM 4383 N N . CYS A 1 570 ? -14.872 2.817 24.698 1.00 83.88 570 CYS A N 1
ATOM 4384 C CA . CYS A 1 570 ? -13.873 2.852 23.630 1.00 83.88 570 CYS A CA 1
ATOM 4385 C C . CYS A 1 570 ? -12.442 2.747 24.181 1.00 83.88 570 CYS A C 1
ATOM 4387 O O . CYS A 1 570 ? -11.604 2.063 23.592 1.00 83.88 570 CYS A O 1
ATOM 4389 N N . ARG A 1 571 ? -12.183 3.337 25.357 1.00 81.00 571 ARG A N 1
ATOM 4390 C CA . ARG A 1 571 ? -10.901 3.240 26.077 1.00 81.00 571 ARG A CA 1
ATOM 4391 C C . ARG A 1 571 ? -10.494 1.814 26.460 1.00 81.00 571 ARG A C 1
ATOM 4393 O O . ARG A 1 571 ? -9.306 1.539 26.589 1.00 81.00 571 ARG A O 1
ATOM 4400 N N . ASN A 1 572 ? -11.446 0.886 26.597 1.00 82.69 572 ASN A N 1
ATOM 4401 C CA . ASN A 1 572 ? -11.147 -0.515 26.913 1.00 82.69 572 ASN A CA 1
ATOM 4402 C C . ASN A 1 572 ? -10.350 -1.183 25.785 1.00 82.69 572 ASN A C 1
ATOM 4404 O O . ASN A 1 572 ? -9.611 -2.131 26.039 1.00 82.69 572 ASN A O 1
ATOM 4408 N N . CYS A 1 573 ? -10.467 -0.667 24.556 1.00 85.81 573 CYS A N 1
ATOM 4409 C CA . CYS A 1 573 ? -9.695 -1.111 23.397 1.00 85.81 573 CYS A CA 1
ATOM 4410 C C . CYS A 1 573 ? -8.625 -0.089 22.977 1.00 85.81 573 CYS A C 1
ATOM 4412 O O . CYS A 1 573 ? -7.498 -0.468 22.673 1.00 85.81 573 CYS A O 1
ATOM 4414 N N . HIS A 1 574 ? -8.960 1.202 22.962 1.00 85.94 574 HIS A N 1
ATOM 4415 C CA . HIS A 1 574 ? -8.127 2.285 22.423 1.00 85.94 574 HIS A CA 1
ATOM 4416 C C . HIS A 1 574 ? -7.320 3.055 23.479 1.00 85.94 574 HIS A C 1
ATOM 4418 O O . HIS A 1 574 ? -6.758 4.102 23.159 1.00 85.94 574 HIS A O 1
ATOM 4424 N N . GLY A 1 575 ? -7.280 2.570 24.724 1.00 78.81 575 GLY A N 1
ATOM 4425 C CA . GLY A 1 575 ? -6.530 3.209 25.803 1.00 78.81 575 GLY A CA 1
ATOM 4426 C C . GLY A 1 575 ? -6.970 4.654 26.069 1.00 78.81 575 GLY A C 1
ATOM 4427 O O . GLY A 1 575 ? -8.114 5.033 25.817 1.00 78.81 575 GLY A O 1
ATOM 4428 N N . GLY A 1 576 ? -6.046 5.463 26.595 1.00 78.38 576 GLY A N 1
ATOM 4429 C CA . GLY A 1 576 ? -6.283 6.874 26.911 1.00 78.38 576 GLY A CA 1
ATOM 4430 C C . GLY A 1 576 ? -7.122 7.114 28.173 1.00 78.38 576 GLY A C 1
ATOM 4431 O O . GLY A 1 576 ? -7.595 6.185 28.831 1.00 78.38 576 GLY A O 1
ATOM 4432 N N . SER A 1 577 ? -7.278 8.388 28.529 1.00 76.81 577 SER A N 1
ATOM 4433 C CA . SER A 1 577 ? -8.173 8.834 29.598 1.00 76.81 577 SER A CA 1
ATOM 4434 C C . SER A 1 577 ? -9.553 9.187 29.044 1.00 76.81 577 SER A C 1
ATOM 4436 O O . SER A 1 577 ? -9.697 9.566 27.881 1.00 76.81 577 SER A O 1
ATOM 4438 N N . TRP A 1 578 ? -10.567 9.099 29.901 1.00 78.12 578 TRP A N 1
ATOM 4439 C CA . TRP A 1 578 ? -11.867 9.716 29.649 1.00 78.12 578 TRP A CA 1
ATOM 4440 C C . TRP A 1 578 ? -11.701 11.222 29.380 1.00 78.12 578 TRP A C 1
ATOM 4442 O O . TRP A 1 578 ? -10.862 11.861 30.021 1.00 78.12 578 TRP A O 1
ATOM 4452 N N . SER A 1 579 ? -12.488 11.793 28.462 1.00 76.69 579 SER A N 1
ATOM 4453 C CA . SER A 1 579 ? -12.492 13.245 28.215 1.00 76.69 579 SER A CA 1
ATOM 4454 C C . SER A 1 579 ? -13.064 14.021 29.407 1.00 76.69 579 SER A C 1
ATOM 4456 O O . SER A 1 579 ? -12.598 15.119 29.694 1.00 76.69 579 SER A O 1
ATOM 4458 N N . HIS A 1 580 ? -13.988 13.413 30.162 1.00 74.31 580 HIS A N 1
ATOM 4459 C CA . HIS A 1 580 ? -14.622 14.001 31.348 1.00 74.31 580 HIS A CA 1
ATOM 4460 C C . HIS A 1 580 ? -14.319 13.220 32.630 1.00 74.31 580 HIS A C 1
ATOM 4462 O O . HIS A 1 580 ? -15.219 12.960 33.422 1.00 74.31 580 HIS A O 1
ATOM 4468 N N . ALA A 1 581 ? -13.055 12.820 32.827 1.00 74.12 581 ALA A N 1
ATOM 4469 C CA . ALA A 1 581 ? -12.526 12.061 33.975 1.00 74.12 581 ALA A CA 1
ATOM 4470 C C . ALA A 1 581 ? -13.110 10.648 34.194 1.00 74.12 581 ALA A C 1
ATOM 4472 O O . ALA A 1 581 ? -12.342 9.720 34.447 1.00 74.12 581 ALA A O 1
ATOM 4473 N N . VAL A 1 582 ? -14.424 10.465 34.053 1.00 76.56 582 VAL A N 1
ATOM 4474 C CA . VAL A 1 582 ? -15.175 9.221 34.282 1.00 76.56 582 VAL A CA 1
ATOM 4475 C C . VAL A 1 582 ? -15.966 8.742 33.056 1.00 76.56 582 VAL A C 1
ATOM 4477 O O . VAL A 1 582 ? -16.307 7.566 33.010 1.00 76.56 582 VAL A O 1
ATOM 4480 N N . ALA A 1 583 ? -16.194 9.595 32.046 1.00 80.12 583 ALA A N 1
ATOM 4481 C CA . ALA A 1 583 ? -16.945 9.256 30.830 1.00 80.12 583 ALA A CA 1
ATOM 4482 C C . ALA A 1 583 ? -16.451 10.011 29.569 1.00 80.12 583 ALA A C 1
ATOM 4484 O O . ALA A 1 583 ? -15.606 10.909 29.659 1.00 80.12 583 ALA A O 1
ATOM 4485 N N . GLY A 1 584 ? -16.960 9.633 28.388 1.00 81.75 584 GLY A N 1
ATOM 4486 C CA . GLY A 1 584 ? -16.668 10.251 27.085 1.00 81.75 584 GLY A CA 1
ATOM 4487 C C . GLY A 1 584 ? -15.671 9.482 26.205 1.00 81.75 584 GLY A C 1
ATOM 4488 O O . GLY A 1 584 ? -15.345 8.330 26.445 1.00 81.75 584 GLY A O 1
ATOM 4489 N N . ILE A 1 585 ? -15.167 10.076 25.133 1.00 86.88 585 ILE A N 1
ATOM 4490 C CA . ILE A 1 585 ? -14.211 9.423 24.228 1.00 86.88 585 ILE A CA 1
ATOM 4491 C C . ILE A 1 585 ? -12.923 10.235 24.223 1.00 86.88 585 ILE A C 1
ATOM 4493 O O . ILE A 1 585 ? -12.939 11.448 24.030 1.00 86.88 585 ILE A O 1
ATOM 4497 N N . ALA A 1 586 ? -11.788 9.554 24.405 1.00 84.69 586 ALA A N 1
ATOM 4498 C CA . ALA A 1 586 ? -10.478 10.192 24.337 1.00 84.69 586 ALA A CA 1
ATOM 4499 C C . ALA A 1 586 ? -10.331 10.973 23.010 1.00 84.69 586 ALA A C 1
ATOM 4501 O O . ALA A 1 586 ? -10.614 10.396 21.951 1.00 84.69 586 ALA A O 1
ATOM 4502 N N . PRO A 1 587 ? -9.838 12.228 23.020 1.00 85.25 587 PRO A N 1
ATOM 4503 C CA . PRO A 1 587 ? -9.747 13.057 21.813 1.00 85.25 587 PRO A CA 1
ATOM 4504 C C . PRO A 1 587 ? -9.021 12.377 20.643 1.00 85.25 587 PRO A C 1
ATOM 4506 O O . PRO A 1 587 ? -9.429 12.492 19.487 1.00 85.25 587 PRO A O 1
ATOM 4509 N N . ASP A 1 588 ? -7.978 11.596 20.931 1.00 85.69 588 ASP A N 1
ATOM 4510 C CA . ASP A 1 588 ? -7.243 10.822 19.924 1.00 85.69 588 ASP A CA 1
ATOM 4511 C C . ASP A 1 588 ? -8.105 9.744 19.267 1.00 85.69 588 ASP A C 1
ATOM 4513 O O . ASP A 1 588 ? -8.104 9.611 18.042 1.00 85.69 588 ASP A O 1
ATOM 4517 N N . THR A 1 589 ? -8.904 9.033 20.064 1.00 88.12 589 THR A N 1
ATOM 4518 C CA . THR A 1 589 ? -9.843 8.022 19.562 1.00 88.12 589 THR A CA 1
ATOM 4519 C C . THR A 1 589 ? -10.942 8.680 18.731 1.00 88.12 589 THR A C 1
ATOM 4521 O O . THR A 1 589 ? -11.257 8.204 17.640 1.00 88.12 589 THR A O 1
ATOM 4524 N N . ALA A 1 590 ? -11.474 9.820 19.183 1.00 88.88 590 ALA A N 1
ATOM 4525 C CA . ALA A 1 590 ? -12.460 10.593 18.435 1.00 88.88 590 ALA A CA 1
ATOM 4526 C C . ALA A 1 590 ? -11.929 11.031 17.056 1.00 88.88 590 ALA A C 1
ATOM 4528 O O . ALA A 1 590 ? -12.636 10.900 16.053 1.00 88.88 590 ALA A O 1
ATOM 4529 N N . ARG A 1 591 ? -10.672 11.496 16.978 1.00 90.00 591 ARG A N 1
ATOM 4530 C CA . ARG A 1 591 ? -10.002 11.839 15.708 1.00 90.00 591 ARG A CA 1
ATOM 4531 C C . ARG A 1 591 ? -9.811 10.630 14.804 1.00 90.00 591 ARG A C 1
ATOM 4533 O O . ARG A 1 591 ? -10.027 10.733 13.598 1.00 90.00 591 ARG A O 1
ATOM 4540 N N . ASP A 1 592 ? -9.409 9.498 15.371 1.00 89.12 592 ASP A N 1
ATOM 4541 C CA . ASP A 1 592 ? -9.163 8.276 14.610 1.00 89.12 592 ASP A CA 1
ATOM 4542 C C . ASP A 1 592 ? -10.430 7.728 13.942 1.00 89.12 592 ASP A C 1
ATOM 4544 O O . ASP A 1 592 ? -10.344 7.222 12.821 1.00 89.12 592 ASP A O 1
ATOM 4548 N N . VAL A 1 593 ? -11.600 7.877 14.575 1.00 90.56 593 VAL A N 1
ATOM 4549 C CA . VAL A 1 593 ? -12.894 7.511 13.973 1.00 90.56 593 VAL A CA 1
ATOM 4550 C C . VAL A 1 593 ? -13.149 8.316 12.698 1.00 90.56 593 VAL A C 1
ATOM 4552 O O . VAL A 1 593 ? -13.376 7.721 11.644 1.00 90.56 593 VAL A O 1
ATOM 4555 N N . LEU A 1 594 ? -13.032 9.649 12.748 1.00 91.94 594 LEU A N 1
ATOM 4556 C CA . LEU A 1 594 ? -13.207 10.494 11.557 1.00 91.94 594 LEU A CA 1
ATOM 4557 C C . LEU A 1 594 ? -12.123 10.237 10.507 1.00 91.94 594 LEU A C 1
ATOM 4559 O O . LEU A 1 594 ? -12.425 10.171 9.321 1.00 91.94 594 LEU A O 1
ATOM 4563 N N . LYS A 1 595 ? -10.872 10.010 10.924 1.00 89.81 595 LYS A N 1
ATOM 4564 C CA . LYS A 1 595 ? -9.777 9.648 10.012 1.00 89.81 595 LYS A CA 1
ATOM 4565 C C . LYS A 1 595 ? -10.065 8.348 9.260 1.00 89.81 595 LYS A C 1
ATOM 4567 O O . LYS A 1 595 ? -9.779 8.238 8.068 1.00 89.81 595 LYS A O 1
ATOM 4572 N N . ALA A 1 596 ? -10.597 7.343 9.955 1.00 87.88 596 ALA A N 1
ATOM 4573 C CA . ALA A 1 596 ? -10.992 6.084 9.342 1.00 87.88 596 ALA A CA 1
ATOM 4574 C C . ALA A 1 596 ? -12.205 6.268 8.421 1.00 87.88 596 ALA A C 1
ATOM 4576 O O . ALA A 1 596 ? -12.198 5.706 7.327 1.00 87.88 596 ALA A O 1
ATOM 4577 N N . HIS A 1 597 ? -13.191 7.069 8.834 1.00 91.19 597 HIS A N 1
ATOM 4578 C CA . HIS A 1 597 ? -14.366 7.399 8.031 1.00 91.19 597 HIS A CA 1
ATOM 4579 C C . HIS A 1 597 ? -13.980 8.103 6.726 1.00 91.19 597 HIS A C 1
ATOM 4581 O O . HIS A 1 597 ? -14.341 7.628 5.658 1.00 91.19 597 HIS A O 1
ATOM 4587 N N . ASP A 1 598 ? -13.176 9.165 6.788 1.00 89.69 598 ASP A N 1
ATOM 4588 C CA . ASP A 1 598 ? -12.695 9.902 5.613 1.00 89.69 598 ASP A CA 1
ATOM 4589 C C . ASP A 1 598 ? -11.992 8.991 4.610 1.00 89.69 598 ASP A C 1
ATOM 4591 O O . ASP A 1 598 ? -12.278 9.028 3.415 1.00 89.69 598 ASP A O 1
ATOM 4595 N N . ARG A 1 599 ? -11.138 8.090 5.101 1.00 84.81 599 ARG A N 1
ATOM 4596 C CA . ARG A 1 599 ? -10.458 7.105 4.257 1.00 84.81 599 ARG A CA 1
ATOM 4597 C C . ARG A 1 599 ? -11.422 6.116 3.596 1.00 84.81 599 ARG A C 1
ATOM 4599 O O . ARG A 1 599 ? -11.216 5.761 2.442 1.00 84.81 599 ARG A O 1
ATOM 4606 N N . LEU A 1 600 ? -12.394 5.589 4.340 1.00 82.75 600 LEU A N 1
ATOM 4607 C CA . LEU A 1 600 ? -13.265 4.508 3.863 1.00 82.75 600 LEU A CA 1
ATOM 4608 C C . LEU A 1 600 ? -14.430 5.020 3.009 1.00 82.75 600 LEU A C 1
ATOM 4610 O O . LEU A 1 600 ? -14.823 4.349 2.060 1.00 82.75 600 LEU A O 1
ATOM 4614 N N . SER A 1 601 ? -14.950 6.199 3.341 1.00 86.44 601 SER A N 1
ATOM 4615 C CA . SER A 1 601 ? -16.120 6.815 2.712 1.00 86.44 601 SER A CA 1
ATOM 4616 C C . SER A 1 601 ? -15.751 7.918 1.712 1.00 86.44 601 SER A C 1
ATOM 4618 O O . SER A 1 601 ? -16.634 8.447 1.046 1.00 86.44 601 SER A O 1
ATOM 4620 N N . GLY A 1 602 ? -14.468 8.290 1.604 1.00 84.25 602 GLY A N 1
ATOM 4621 C CA . GLY A 1 602 ? -14.002 9.353 0.706 1.00 84.25 602 GLY A CA 1
ATOM 4622 C C . GLY A 1 602 ? -14.421 10.761 1.143 1.00 84.25 602 GLY A C 1
ATOM 4623 O O . GLY A 1 602 ? -14.564 11.645 0.301 1.00 84.25 602 GLY A O 1
ATOM 4624 N N . THR A 1 603 ? -14.659 10.969 2.440 1.00 90.44 603 THR A N 1
ATOM 4625 C CA . THR A 1 603 ? -15.068 12.265 3.004 1.00 90.44 603 THR A CA 1
ATOM 4626 C C . THR A 1 603 ? -13.875 13.078 3.518 1.00 90.44 603 THR A C 1
ATOM 4628 O O . THR A 1 603 ? -12.740 12.605 3.524 1.00 90.44 603 THR A O 1
ATOM 4631 N N . THR A 1 604 ? -14.121 14.318 3.953 1.00 91.50 604 THR A N 1
ATOM 4632 C CA . THR A 1 604 ? -13.113 15.220 4.552 1.00 91.50 604 THR A CA 1
ATOM 4633 C C . THR A 1 604 ? -13.579 15.790 5.898 1.00 91.50 604 THR A C 1
ATOM 4635 O O . THR A 1 604 ? -13.314 16.946 6.232 1.00 91.50 604 THR A O 1
ATOM 4638 N N . LEU A 1 605 ? -14.333 14.997 6.657 1.00 91.81 605 LEU A N 1
ATOM 4639 C CA . LEU A 1 605 ? -14.993 15.386 7.898 1.00 91.81 605 LEU A CA 1
ATOM 4640 C C . LEU A 1 605 ? -14.000 15.673 9.028 1.00 91.81 605 LEU A C 1
ATOM 4642 O O . LEU A 1 605 ? -14.267 16.538 9.853 1.00 91.81 605 LEU A O 1
ATOM 4646 N N . LEU A 1 606 ? -12.832 15.022 9.053 1.00 91.12 606 LEU A N 1
ATOM 4647 C CA . LEU A 1 606 ? -11.793 15.299 10.050 1.00 91.12 606 LEU A CA 1
ATOM 4648 C C . LEU A 1 606 ? -11.243 16.731 9.944 1.00 91.12 606 LEU A C 1
ATOM 4650 O O . LEU A 1 606 ? -10.821 17.301 10.950 1.00 91.12 606 LEU A O 1
ATOM 4654 N N . ALA A 1 607 ? -11.218 17.291 8.731 1.00 89.44 607 ALA A N 1
ATOM 4655 C CA . ALA A 1 607 ? -10.762 18.656 8.478 1.00 89.44 607 ALA A CA 1
ATOM 4656 C C . ALA A 1 607 ? -11.838 19.712 8.794 1.00 89.44 607 ALA A C 1
ATOM 4658 O O . ALA A 1 607 ? -11.520 20.902 8.861 1.00 89.44 607 ALA A O 1
ATOM 4659 N N . SER A 1 608 ? -13.093 19.291 8.990 1.00 85.56 608 SER A N 1
ATOM 4660 C CA . SER A 1 608 ? -14.185 20.181 9.376 1.00 85.56 608 SER A CA 1
ATOM 4661 C C . SER A 1 608 ? -13.939 20.776 10.762 1.00 85.56 608 SER A C 1
ATOM 4663 O O . SER A 1 608 ? -13.437 20.110 11.669 1.00 85.56 608 SER A O 1
ATOM 4665 N N . ARG A 1 609 ? -14.324 22.044 10.931 1.00 80.81 609 ARG A N 1
ATOM 4666 C CA . ARG A 1 609 ? -14.383 22.702 12.246 1.00 80.81 609 ARG A CA 1
ATOM 4667 C C . ARG A 1 609 ? -15.737 22.522 12.930 1.00 80.81 609 ARG A C 1
ATOM 4669 O O . ARG A 1 609 ? -15.842 22.802 14.118 1.00 80.81 609 ARG A O 1
ATOM 4676 N N . GLU A 1 610 ? -16.750 22.080 12.191 1.00 85.50 610 GLU A N 1
ATOM 4677 C CA . GLU A 1 610 ? -18.092 21.854 12.720 1.00 85.50 610 GLU A CA 1
ATOM 4678 C C . GLU A 1 610 ? -18.247 20.416 13.241 1.00 85.50 610 GLU A C 1
ATOM 4680 O O . GLU A 1 610 ? -17.772 19.484 12.579 1.00 85.50 610 GLU A O 1
ATOM 4685 N N . PRO A 1 611 ? -18.937 20.216 14.383 1.00 86.44 611 PRO A N 1
ATOM 4686 C CA . PRO A 1 611 ? -19.281 18.892 14.888 1.00 86.44 611 PRO A CA 1
ATOM 4687 C C . PRO A 1 611 ? -20.055 18.064 13.856 1.00 86.44 611 PRO A C 1
ATOM 4689 O O . PRO A 1 611 ? -21.094 18.483 13.345 1.00 86.44 611 PRO A O 1
ATOM 4692 N N . VAL A 1 612 ? -19.596 16.845 13.589 1.00 88.81 612 VAL A N 1
ATOM 4693 C CA . VAL A 1 612 ? -20.252 15.930 12.649 1.00 88.81 612 VAL A CA 1
ATOM 4694 C C . VAL A 1 612 ? -21.409 15.212 13.343 1.00 88.81 612 VAL A C 1
ATOM 4696 O O . VAL A 1 612 ? -21.207 14.413 14.255 1.00 88.81 612 VAL A O 1
ATOM 4699 N N . ASN A 1 613 ? -22.640 15.436 12.895 1.00 86.88 613 ASN A N 1
ATOM 4700 C CA . ASN A 1 613 ? -23.774 14.626 13.334 1.00 86.88 613 ASN A CA 1
ATOM 4701 C C . ASN A 1 613 ? -23.842 13.336 12.508 1.00 86.88 613 ASN A C 1
ATOM 4703 O O . ASN A 1 613 ? -24.386 13.343 11.409 1.00 86.88 613 ASN A O 1
ATOM 4707 N N . CYS A 1 614 ? -23.341 12.214 13.030 1.00 86.69 614 CYS A N 1
ATOM 4708 C CA . CYS A 1 614 ? -23.320 10.954 12.281 1.00 86.69 614 CYS A CA 1
ATOM 4709 C C . CYS A 1 614 ? -24.727 10.503 11.840 1.00 86.69 614 CYS A C 1
ATOM 4711 O O . CYS A 1 614 ? -24.872 9.837 10.819 1.00 86.69 614 CYS A O 1
ATOM 4713 N N . ARG A 1 615 ? -25.790 10.898 12.556 1.00 81.06 615 ARG A N 1
ATOM 4714 C CA . ARG A 1 615 ? -27.169 10.550 12.186 1.00 81.06 615 ARG A CA 1
ATOM 4715 C C . ARG A 1 615 ? -27.668 11.253 10.930 1.00 81.06 615 ARG A C 1
ATOM 4717 O O . ARG A 1 615 ? -28.577 10.720 10.310 1.00 81.06 615 ARG A O 1
ATOM 4724 N N . SER A 1 616 ? -27.116 12.403 10.537 1.00 84.12 616 SER A N 1
ATOM 4725 C CA . SER A 1 616 ? -27.602 13.101 9.336 1.00 84.12 616 SER A CA 1
ATOM 4726 C C . SER A 1 616 ? -27.434 12.263 8.064 1.00 84.12 616 SER A C 1
ATOM 4728 O O . SER A 1 616 ? -28.206 12.434 7.126 1.00 84.12 616 SER A O 1
ATOM 4730 N N . CYS A 1 617 ? -26.468 11.338 8.059 1.00 85.50 617 CYS A N 1
ATOM 4731 C CA . CYS A 1 617 ? -26.195 10.431 6.944 1.00 85.50 617 CYS A CA 1
ATOM 4732 C C . CYS A 1 617 ? -26.488 8.951 7.260 1.00 85.50 617 CYS A C 1
ATOM 4734 O O . CYS A 1 617 ? -26.560 8.147 6.335 1.00 85.50 617 CYS A O 1
ATOM 4736 N N . HIS A 1 618 ? -26.625 8.574 8.541 1.00 83.56 618 HIS A N 1
ATOM 4737 C CA . HIS A 1 618 ? -26.773 7.174 8.975 1.00 83.56 618 HIS A CA 1
ATOM 4738 C C . HIS A 1 618 ? -28.071 6.860 9.733 1.00 83.56 618 HIS A C 1
ATOM 4740 O O . HIS A 1 618 ? -28.256 5.717 10.145 1.00 83.56 618 HIS A O 1
ATOM 4746 N N . ALA A 1 619 ? -28.962 7.830 9.958 1.00 71.19 619 ALA A N 1
ATOM 4747 C CA . ALA A 1 619 ? -30.284 7.530 10.500 1.00 71.19 619 ALA A CA 1
ATOM 4748 C C . ALA A 1 619 ? -31.141 6.859 9.418 1.00 71.19 619 ALA A C 1
ATOM 4750 O O . ALA A 1 619 ? -31.662 7.536 8.535 1.00 71.19 619 ALA A O 1
ATOM 4751 N N . THR A 1 620 ? -31.253 5.534 9.492 1.00 50.75 620 THR A N 1
ATOM 4752 C CA . THR A 1 620 ? -32.363 4.772 8.904 1.00 50.75 620 THR A CA 1
ATOM 4753 C C . THR A 1 620 ? -33.503 4.677 9.895 1.00 50.75 620 THR A C 1
ATOM 4755 O O . THR A 1 620 ? -33.206 4.291 11.053 1.00 50.75 620 THR A O 1
#

Radius of gyration: 35.42 Å; chains: 1; bounding box: 96×56×97 Å

Secondary structure (DSSP, 8-state):
--S-----TTT-TTHHHHHHHHHHHHHHHHHHHHHHHHHHHHHHHHHHT-THHHHHHHHHHHHHHHIIIIIIHHHHHHHHHHHHHH-HHHHHHHHHHHHHHHHHHHHHHHHHHHHHHHHHH--SSSS-HHHHHHHHHHHHHHHHHHHHHHHHHHHHH--TTHHHH--HHHHHT-TTHHHHHHHHHHHHHHHHHHHHHHHHTT--SHHHHHHHHHHHHHHHHTTHHHHHHHHHHHHHHS-HHHHHIIIIISTTHHHHHHHHHHHHHHHHHHHHHHHS---HHHHHHHHHHHHHHHHHHHHHHHHHHHHHTTTEEETTTEETTS-BGGGHHHHHHH-HHHH-TT-S--S--TTTHHHHHHHHIIIIITTT-BSS-SSSBSHHHHTT--HHHHHHHHHHBTTTBTTSPPP-S-HHHHHHHHHIIIIIHH-SPP--------PPPPPPPPP-TT-SEEEEEEESSS-EEB---TTSEE-BS--EEEEEEEEE-SSS-EE--TTEEEEEEETTS-EEEPEE-SS-EEEEEE---SB-TT--B-SS-EEEEEEEETT--EEEEEEEE--EE----THHHH-S--TTSSSS--HHHHHHHHHHHHHHH---GGG-SSPEETHHHH--

InterPro domains:
  IPR009056 Cytochrome c-like domain [PF13442] (353-421)
  IPR009056 Cytochrome c-like domain [PS51007] (352-458)
  IPR036280 Multiheme cytochrome superfamily [SSF48695] (526-618)
  IPR036909 Cytochrome c-like domain superfamily [SSF46626] (344-423)

Foldseek 3Di:
DADDADFDQAAFLPRQLLVLCLQLLLLLLQQLLLLVLLLVVLVCCQVVVVLLCLVLSLVSLVCNLCSCVPVNVVSVVVSLVSCCRLAVLLSVLLCVQQVVLVVQLVVLVVQLNVLSVVLSVPSPDSDDPSNSVSSVSNNVSSLSNLLSVLLSLVLQQFQACCVPPVHNVSSRPGQLSVLVSQLSNLLSQLLSLLVQLQSLLVRPDPVSSLVSLLVSLCSNQVSLVSNVVSVVSNLVSHDPLLNLQLVQLQVQLPVLVVLQVPLSVLLNVLSVVSNPPDDSVSSNVSSVSNNVSSSSNSSSVSSSSCLSSPQGSRRQAAGLLSHGPVCQVVCAVLPPLCPPPPRPHNDDDPVCLLVLLVSLCSRFPRSQEHDNYDHNHLQVVLAQWDLVLQLVVLCCDCPVSVRHHRRGGYSSSSSSNSCCSHCVNHNDDDPDDQDDDPDPDDPFDDDDPPAQKDKDKDKPDDAKEWAFQVLLAIDTPFAIKMKMWIWGPDVDIDTDQPQKWKKKDWQQFDIDTFCTDDGTTMDPRGDDDQQHPVRDGHQFIKMKMWMAGNVGDTRDIGIGTPGYFQAPVPCNTRPDAAPSRNGHDHNVRSLVVVVSCCSVVVDDSSVDPHYHYPCVPPVD

pLDDT: mean 88.62, std 7.81, range [50.75, 98.12]